Protein AF-A0A9W7YUJ5-F1 (afdb_monomer)

Nearest PDB structures (foldseek):
  7a0g-assembly1_JJJ  TM=5.276E-01  e=3.547E+00  Serratia marcescens
  6grj-assembly1_B  TM=4.582E-01  e=8.081E+00  Aeromonas hydrophila
  7nsu-assembly1_D  TM=2.546E-01  e=8.081E+00  Escherichia coli

pLDDT: mean 80.01, std 13.13, range [44.69, 97.12]

Radius of gyration: 30.43 Å; Cα contacts (8 Å, |Δi|>4): 537; chains: 1; bounding box: 81×50×98 Å

Structure (mmCIF, N/CA/C/O backbone):
data_AF-A0A9W7YUJ5-F1
#
_entry.id   AF-A0A9W7YUJ5-F1
#
loop_
_atom_site.group_PDB
_atom_site.id
_atom_site.type_symbol
_atom_site.label_atom_id
_atom_site.label_alt_id
_atom_site.label_comp_id
_atom_site.label_asym_id
_atom_site.label_entity_id
_atom_site.label_seq_id
_atom_site.pdbx_PDB_ins_code
_atom_site.Cartn_x
_atom_site.Cartn_y
_atom_site.Cartn_z
_atom_site.occupancy
_atom_site.B_iso_or_equiv
_atom_site.auth_seq_id
_atom_site.auth_comp_id
_atom_site.auth_asym_id
_atom_site.auth_atom_id
_atom_site.pdbx_PDB_model_num
ATOM 1 N N . MET A 1 1 ? 32.262 -16.724 -37.420 1.00 47.22 1 MET A N 1
ATOM 2 C CA . MET A 1 1 ? 31.331 -17.065 -36.327 1.00 47.22 1 MET A CA 1
ATOM 3 C C . MET A 1 1 ? 29.919 -16.956 -36.876 1.00 47.22 1 MET A C 1
ATOM 5 O O . MET A 1 1 ? 29.545 -15.889 -37.357 1.00 47.22 1 MET A O 1
ATOM 9 N N . ASP A 1 2 ? 29.212 -18.081 -36.944 1.00 73.25 2 ASP A N 1
ATOM 10 C CA . ASP A 1 2 ? 27.909 -18.189 -37.605 1.00 73.25 2 ASP A CA 1
ATOM 11 C C . ASP A 1 2 ? 26.833 -17.422 -36.811 1.00 73.25 2 ASP A C 1
ATOM 13 O O . ASP A 1 2 ? 26.777 -17.507 -35.581 1.00 73.25 2 ASP A O 1
ATOM 17 N N . ARG A 1 3 ? 25.979 -16.652 -37.500 1.00 49.62 3 ARG A N 1
ATOM 18 C CA . ARG A 1 3 ? 24.923 -15.826 -36.877 1.00 49.62 3 ARG A CA 1
ATOM 19 C C . ARG A 1 3 ? 23.962 -16.664 -36.031 1.00 49.62 3 ARG A C 1
ATOM 21 O O . ARG A 1 3 ? 23.379 -16.140 -35.083 1.00 49.62 3 ARG A O 1
ATOM 28 N N . ARG A 1 4 ? 23.828 -17.951 -36.360 1.00 62.72 4 ARG A N 1
ATOM 29 C CA . ARG A 1 4 ? 22.999 -18.925 -35.640 1.00 62.72 4 ARG A CA 1
ATOM 30 C C . ARG A 1 4 ? 23.565 -19.286 -34.264 1.00 62.72 4 ARG A C 1
ATOM 32 O O . ARG A 1 4 ? 22.806 -19.470 -33.324 1.00 62.72 4 ARG A O 1
ATOM 39 N N . VAL A 1 5 ? 24.890 -19.312 -34.117 1.00 61.81 5 VAL A N 1
ATOM 40 C CA . VAL A 1 5 ? 25.552 -19.695 -32.857 1.00 61.81 5 VAL A CA 1
ATOM 41 C C . VAL A 1 5 ? 25.428 -18.587 -31.809 1.00 61.81 5 VAL A C 1
ATOM 43 O O . VAL A 1 5 ? 25.160 -18.863 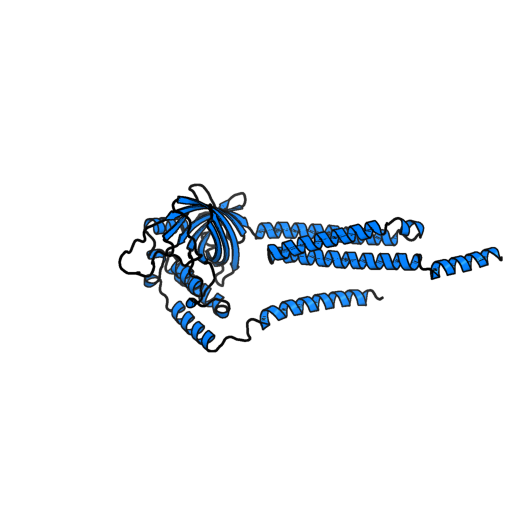-30.645 1.00 61.81 5 VAL A O 1
ATOM 46 N N . LEU A 1 6 ? 25.549 -17.320 -32.222 1.00 60.22 6 LEU A N 1
ATOM 47 C CA . LEU A 1 6 ? 25.422 -16.181 -31.305 1.00 60.22 6 LEU A CA 1
ATOM 48 C C . LEU A 1 6 ? 23.974 -15.988 -30.817 1.00 60.22 6 LEU A C 1
ATOM 50 O O . LEU A 1 6 ? 23.746 -15.716 -29.643 1.00 60.22 6 LEU A O 1
ATOM 54 N N . THR A 1 7 ? 22.993 -16.163 -31.709 1.00 65.25 7 THR A N 1
ATOM 55 C CA . THR A 1 7 ? 21.565 -16.051 -31.359 1.00 65.25 7 THR A CA 1
ATOM 56 C C . THR A 1 7 ? 21.116 -17.175 -30.429 1.00 65.25 7 THR A C 1
ATOM 58 O O . THR A 1 7 ? 20.422 -16.905 -29.451 1.00 65.25 7 THR A O 1
ATOM 61 N N . LEU A 1 8 ? 21.572 -18.407 -30.670 1.00 69.56 8 LEU A N 1
ATOM 62 C CA . LEU A 1 8 ? 21.294 -19.543 -29.791 1.00 69.56 8 LEU A CA 1
ATOM 63 C C . LEU A 1 8 ? 21.942 -19.369 -28.407 1.00 69.56 8 LEU A C 1
ATOM 65 O O . LEU A 1 8 ? 21.301 -19.634 -27.394 1.00 69.56 8 LEU A O 1
ATOM 69 N N . GLY A 1 9 ? 23.179 -18.862 -28.355 1.00 72.44 9 GLY A N 1
ATOM 70 C CA . GLY A 1 9 ? 23.885 -18.597 -27.098 1.00 72.44 9 GLY A CA 1
ATOM 71 C C . GLY A 1 9 ? 23.180 -17.561 -26.218 1.00 72.44 9 GLY A C 1
ATOM 72 O O . GLY A 1 9 ? 22.984 -17.798 -25.029 1.00 72.44 9 GLY A O 1
ATOM 73 N N . CYS A 1 10 ? 22.727 -16.443 -26.798 1.00 65.12 10 CYS A N 1
ATOM 74 C CA . CYS A 1 10 ? 21.969 -15.432 -26.052 1.00 65.12 10 CYS A CA 1
ATOM 75 C C . CYS A 1 10 ? 20.607 -15.954 -25.571 1.00 65.12 10 CYS A C 1
ATOM 77 O O . CYS A 1 10 ? 20.215 -15.663 -24.443 1.00 65.12 10 CYS A O 1
ATOM 79 N N . ALA A 1 11 ? 19.901 -16.744 -26.388 1.00 69.56 11 ALA A N 1
ATOM 80 C CA . ALA A 1 11 ? 18.617 -17.327 -25.998 1.00 69.56 11 ALA A CA 1
ATOM 81 C C . ALA A 1 11 ? 18.764 -18.325 -24.836 1.00 69.56 11 ALA A C 1
ATOM 83 O O . ALA A 1 11 ? 17.988 -18.275 -23.885 1.00 69.56 11 ALA A O 1
ATOM 84 N N . LEU A 1 12 ? 19.792 -19.181 -24.870 1.00 72.19 12 LEU A N 1
ATOM 85 C CA . LEU A 1 12 ? 20.071 -20.150 -23.805 1.00 72.19 12 LEU A CA 1
ATOM 86 C C . LEU A 1 12 ? 20.511 -19.478 -22.500 1.00 72.19 12 LEU A C 1
ATOM 88 O O . LEU A 1 12 ? 20.084 -19.904 -21.430 1.00 72.19 12 LEU A O 1
ATOM 92 N N . ALA A 1 13 ? 21.311 -18.411 -22.572 1.00 70.75 13 ALA A N 1
ATOM 93 C CA . ALA A 1 13 ? 21.721 -17.659 -21.387 1.00 70.75 13 ALA A CA 1
ATOM 94 C C . ALA A 1 13 ? 20.531 -16.956 -20.710 1.00 70.75 13 ALA A C 1
ATOM 96 O O . ALA A 1 13 ? 20.388 -17.023 -19.490 1.00 70.75 13 ALA A O 1
ATOM 97 N N . LEU A 1 14 ? 19.641 -16.334 -21.495 1.00 73.69 14 LEU A N 1
ATOM 98 C CA . LEU A 1 14 ? 18.421 -15.705 -20.975 1.00 73.69 14 LEU A CA 1
ATOM 99 C C . LEU A 1 14 ? 17.445 -16.738 -20.393 1.00 73.69 14 LEU A C 1
ATOM 101 O O . LEU A 1 14 ? 16.850 -16.492 -19.347 1.00 73.69 14 LEU A O 1
ATOM 105 N N . PHE A 1 15 ? 17.321 -17.906 -21.028 1.00 72.25 15 PHE A N 1
ATOM 106 C CA . PHE A 1 15 ? 16.498 -19.004 -20.524 1.00 72.25 15 PHE A CA 1
ATOM 107 C C . PHE A 1 15 ? 17.060 -19.611 -19.228 1.00 72.25 15 PHE A C 1
ATOM 109 O O . PHE A 1 15 ? 16.308 -19.848 -18.287 1.00 72.25 15 PHE A O 1
ATOM 116 N N . GLY A 1 16 ? 18.381 -19.800 -19.135 1.00 75.88 16 GLY A N 1
ATOM 117 C CA . GLY A 1 16 ? 19.042 -20.284 -17.919 1.00 75.88 16 GLY A CA 1
ATOM 118 C C . GLY A 1 16 ? 18.910 -19.315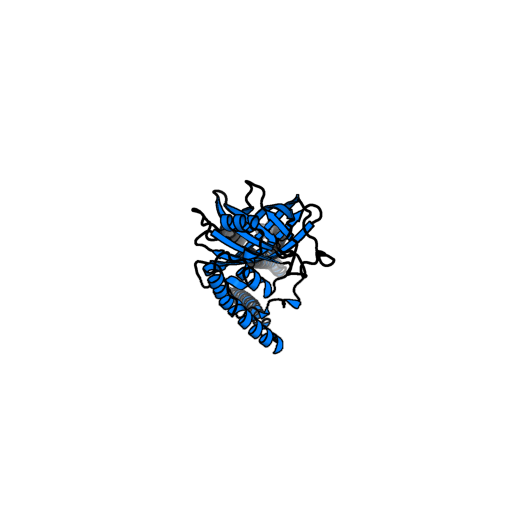 -16.741 1.00 75.88 16 GLY A C 1
ATOM 119 O O . GLY A 1 16 ? 18.632 -19.744 -15.624 1.00 75.88 16 GLY A O 1
ATOM 120 N N . LEU A 1 17 ? 19.028 -18.006 -16.992 1.00 66.19 17 LEU A N 1
ATOM 121 C CA . LEU A 1 17 ? 18.802 -16.980 -15.971 1.00 66.19 17 LEU A CA 1
ATOM 122 C C . LEU A 1 17 ? 17.338 -16.979 -15.495 1.00 66.19 17 LEU A C 1
ATOM 124 O O . LEU A 1 17 ? 17.081 -16.903 -14.298 1.00 66.19 17 LEU A O 1
ATOM 128 N N . TRP A 1 18 ? 16.383 -17.124 -16.419 1.00 76.38 18 TRP A N 1
ATOM 129 C CA . TRP A 1 18 ? 14.961 -17.234 -16.089 1.00 76.38 18 TRP A CA 1
ATOM 130 C C . TRP A 1 18 ? 14.646 -18.487 -15.256 1.00 76.38 18 TRP A C 1
ATOM 132 O O . TRP A 1 18 ? 13.898 -18.393 -14.284 1.00 76.38 18 TRP A O 1
ATOM 142 N N . LEU A 1 19 ? 15.252 -19.638 -15.575 1.00 67.38 19 LEU A N 1
ATOM 143 C CA . LEU A 1 19 ? 15.109 -20.874 -14.793 1.00 67.38 19 LEU A CA 1
ATOM 144 C C . LEU A 1 19 ? 15.696 -20.755 -13.380 1.00 67.38 19 LEU A C 1
ATOM 146 O O . LEU A 1 19 ? 15.090 -21.244 -12.435 1.00 67.38 19 LEU A O 1
ATOM 150 N N . LEU A 1 20 ? 16.843 -20.092 -13.213 1.00 66.00 20 LEU A N 1
ATOM 151 C CA . LEU A 1 20 ? 17.446 -19.893 -11.890 1.00 66.00 20 LEU A CA 1
ATOM 152 C C . LEU A 1 20 ? 16.607 -18.966 -11.004 1.00 66.00 20 LEU A C 1
ATOM 154 O O . LEU A 1 20 ? 16.432 -19.254 -9.823 1.00 66.00 20 LEU A O 1
ATOM 158 N N . VAL A 1 21 ? 16.050 -17.896 -11.578 1.00 64.88 21 VAL A N 1
ATOM 159 C CA . VAL A 1 21 ? 15.150 -16.984 -10.854 1.00 64.88 21 VAL A CA 1
ATOM 160 C C . VAL A 1 21 ? 13.847 -17.697 -10.480 1.00 64.88 21 VAL A C 1
ATOM 162 O O . VAL A 1 21 ? 13.431 -17.653 -9.331 1.00 64.88 21 VAL A O 1
ATOM 165 N N . SER A 1 22 ? 13.239 -18.432 -11.415 1.00 61.41 22 SER A N 1
ATOM 166 C CA . SER A 1 22 ? 11.971 -19.140 -11.169 1.00 61.41 22 SER A CA 1
ATOM 167 C C . SER A 1 22 ? 12.094 -20.366 -10.250 1.00 61.41 22 SER A C 1
ATOM 169 O O . SER A 1 22 ? 11.128 -20.724 -9.574 1.00 61.41 22 SER A O 1
ATOM 171 N N . ALA A 1 23 ? 13.261 -21.014 -10.194 1.00 60.06 23 ALA A N 1
ATOM 172 C CA . ALA A 1 23 ? 13.508 -22.146 -9.300 1.00 60.06 23 ALA A CA 1
ATOM 173 C C . ALA A 1 23 ? 13.875 -21.723 -7.865 1.00 60.06 23 ALA A C 1
ATOM 175 O O . ALA A 1 23 ? 13.587 -22.471 -6.929 1.00 60.06 23 ALA A O 1
ATOM 176 N N . GLY A 1 24 ? 14.485 -20.545 -7.682 1.00 50.81 24 GLY A N 1
ATOM 177 C CA . GLY A 1 24 ? 14.896 -20.037 -6.368 1.00 50.81 24 GLY A CA 1
ATOM 178 C C . GLY A 1 24 ? 13.721 -19.764 -5.425 1.00 50.81 24 GLY A C 1
ATOM 179 O O . GLY A 1 24 ? 13.771 -20.155 -4.259 1.00 50.81 24 GLY A O 1
ATOM 180 N N . ASP A 1 25 ? 12.635 -19.192 -5.949 1.00 50.97 25 ASP A N 1
ATOM 181 C CA . ASP A 1 25 ? 11.495 -18.749 -5.134 1.00 50.97 25 ASP A CA 1
ATOM 182 C C . ASP A 1 25 ? 10.695 -19.912 -4.517 1.00 50.97 25 ASP A C 1
ATOM 184 O O . ASP A 1 25 ? 10.116 -19.774 -3.445 1.00 50.97 25 ASP A O 1
ATOM 188 N N . ASN A 1 26 ? 10.703 -21.098 -5.137 1.00 50.03 26 ASN A N 1
ATOM 189 C CA . ASN A 1 26 ? 9.925 -22.251 -4.662 1.00 50.03 26 ASN A CA 1
ATOM 190 C C . ASN A 1 26 ? 10.688 -23.184 -3.703 1.00 50.03 26 ASN A C 1
ATOM 192 O O . ASN A 1 26 ? 10.066 -24.005 -3.023 1.00 50.03 26 ASN A O 1
ATOM 196 N N . TRP A 1 27 ? 12.024 -23.121 -3.667 1.00 50.00 27 TRP A N 1
ATOM 197 C CA . TRP A 1 27 ? 12.839 -24.076 -2.900 1.00 50.00 27 TRP A CA 1
ATOM 198 C C . TRP A 1 27 ? 13.059 -23.645 -1.443 1.00 50.00 27 TRP A C 1
ATOM 200 O O . TRP A 1 27 ? 13.162 -24.496 -0.558 1.00 50.00 27 TRP A O 1
ATOM 210 N N . LEU A 1 28 ? 13.073 -22.335 -1.177 1.00 51.84 28 LEU A N 1
ATOM 211 C CA . LEU A 1 28 ? 13.279 -21.789 0.169 1.00 51.84 28 LEU A CA 1
ATOM 212 C C . LEU A 1 28 ? 12.052 -21.945 1.082 1.00 51.84 28 LEU A C 1
ATOM 214 O O . LEU A 1 28 ? 12.220 -22.106 2.287 1.00 51.84 28 LEU A O 1
ATOM 218 N N . ASP A 1 29 ? 10.838 -21.980 0.528 1.00 52.28 29 ASP A N 1
ATOM 219 C CA . ASP A 1 29 ? 9.607 -21.935 1.335 1.00 52.28 29 ASP A CA 1
ATOM 220 C C . ASP A 1 29 ? 9.147 -23.319 1.849 1.00 52.28 29 ASP A C 1
ATOM 222 O O . ASP A 1 29 ? 8.406 -23.440 2.822 1.00 52.28 29 ASP A O 1
ATOM 226 N N . ARG A 1 30 ? 9.611 -24.418 1.232 1.00 52.25 30 ARG A N 1
ATOM 227 C CA . ARG A 1 30 ? 9.108 -25.776 1.540 1.00 52.25 30 ARG A CA 1
ATOM 228 C C . ARG A 1 30 ? 9.952 -26.601 2.507 1.00 52.25 30 ARG A C 1
ATOM 230 O O . ARG A 1 30 ? 9.469 -27.632 2.974 1.00 52.25 30 ARG A O 1
ATOM 237 N N . SER A 1 31 ? 11.195 -26.227 2.803 1.00 48.66 31 SER A N 1
ATOM 238 C CA . SER A 1 31 ? 12.137 -27.198 3.382 1.00 48.66 31 SER A CA 1
ATOM 239 C C . SER A 1 31 ? 12.080 -27.373 4.905 1.00 48.66 31 SER A C 1
ATOM 241 O O . SER A 1 31 ? 12.502 -28.430 5.366 1.00 48.66 31 SER A O 1
ATOM 243 N N . HIS A 1 32 ? 11.501 -26.464 5.707 1.00 52.34 32 HIS A N 1
ATOM 244 C CA . HIS A 1 32 ? 11.568 -26.597 7.178 1.00 52.34 32 HIS A CA 1
ATOM 245 C C . HIS A 1 32 ? 10.373 -26.037 7.977 1.00 52.34 32 HIS A C 1
ATOM 247 O O . HIS A 1 32 ? 10.555 -25.301 8.947 1.00 52.34 32 HIS A O 1
ATOM 253 N N . SER A 1 33 ? 9.129 -26.439 7.686 1.00 66.12 33 SER A N 1
ATOM 254 C CA . SER A 1 33 ? 8.077 -26.294 8.708 1.00 66.12 33 SER A CA 1
ATOM 255 C C . SER A 1 33 ? 8.254 -27.395 9.767 1.00 66.12 33 SER A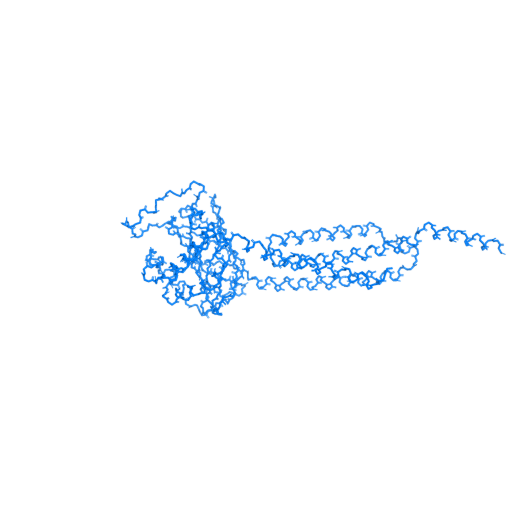 C 1
ATOM 257 O O . SER A 1 33 ? 7.894 -28.559 9.535 1.00 66.12 33 SER A O 1
ATOM 259 N N . SER A 1 34 ? 8.827 -27.055 10.926 1.00 82.19 34 SER A N 1
ATOM 260 C CA . SER A 1 34 ? 8.907 -27.983 12.061 1.00 82.19 34 SER A CA 1
ATOM 261 C C . SER A 1 34 ? 7.503 -28.518 12.417 1.00 82.19 34 SER A C 1
ATOM 263 O O . SER A 1 34 ? 6.501 -27.837 12.169 1.00 82.19 34 SER A O 1
ATOM 265 N N . PRO A 1 35 ? 7.374 -29.738 12.974 1.00 87.06 35 PRO A N 1
ATOM 266 C CA . PRO A 1 35 ? 6.082 -30.263 13.429 1.00 87.06 35 PRO A CA 1
ATOM 267 C C . PRO A 1 35 ? 5.336 -29.293 14.359 1.00 87.06 35 PRO A C 1
ATOM 269 O O . PRO A 1 35 ? 4.117 -29.165 14.271 1.00 87.06 35 PRO A O 1
ATOM 272 N N . GLU A 1 36 ? 6.074 -28.551 15.187 1.00 83.19 36 GLU A N 1
ATOM 273 C CA . GLU A 1 36 ? 5.534 -27.506 16.060 1.00 83.19 36 GLU A CA 1
ATOM 274 C C . GLU A 1 36 ? 4.874 -26.369 15.279 1.00 83.19 36 GLU A C 1
ATOM 276 O O . GLU A 1 36 ? 3.784 -25.930 15.647 1.00 83.19 36 GLU A O 1
ATOM 281 N N . ARG A 1 37 ? 5.487 -25.923 14.174 1.00 81.00 37 ARG A N 1
ATOM 282 C CA . ARG A 1 37 ? 4.949 -24.838 13.345 1.00 81.00 37 ARG A CA 1
ATOM 283 C C . ARG A 1 37 ? 3.641 -25.243 12.667 1.00 81.00 37 ARG A C 1
ATOM 285 O O . ARG A 1 37 ? 2.686 -24.476 12.691 1.00 81.00 37 ARG A O 1
ATOM 292 N N . ARG A 1 38 ? 3.556 -26.484 12.172 1.00 85.12 38 ARG A N 1
ATOM 293 C CA . ARG A 1 38 ? 2.312 -27.056 11.620 1.00 85.12 38 ARG A CA 1
ATOM 294 C C . ARG A 1 38 ? 1.220 -27.210 12.680 1.00 85.12 38 ARG A C 1
ATOM 296 O O . ARG A 1 38 ? 0.053 -26.932 12.418 1.00 85.12 38 ARG A O 1
ATOM 303 N N . ALA A 1 39 ? 1.586 -27.632 13.893 1.00 88.25 39 ALA A N 1
ATOM 304 C CA . ALA A 1 39 ? 0.638 -27.738 15.000 1.00 88.25 39 ALA A CA 1
ATOM 305 C C . ALA A 1 39 ? 0.103 -26.362 15.429 1.00 88.25 39 ALA A C 1
ATOM 307 O O . ALA A 1 39 ? -1.092 -26.226 15.692 1.00 88.25 39 ALA A O 1
ATOM 308 N N . PHE A 1 40 ? 0.971 -25.346 15.482 1.00 86.75 40 PHE A N 1
ATOM 309 C CA . PHE A 1 40 ? 0.572 -23.959 15.712 1.00 86.75 40 PHE A CA 1
ATOM 310 C C . PHE A 1 40 ? -0.399 -23.478 14.632 1.00 86.75 40 PHE A C 1
ATOM 312 O O . PHE A 1 40 ? -1.494 -23.041 14.972 1.00 86.75 40 PHE A O 1
ATOM 319 N N . GLU A 1 41 ? -0.042 -23.632 13.357 1.00 86.00 41 GLU A N 1
ATOM 320 C CA . GLU A 1 41 ? -0.865 -23.220 12.217 1.00 86.00 41 GLU A CA 1
ATOM 321 C C . GLU A 1 41 ? -2.260 -23.855 12.266 1.00 86.00 41 GLU A C 1
ATOM 323 O O . GLU A 1 41 ? -3.269 -23.157 12.195 1.00 86.00 41 GLU A O 1
ATOM 328 N N . HIS A 1 42 ? -2.344 -25.165 12.508 1.00 89.38 42 HIS A N 1
ATOM 329 C CA . HIS A 1 42 ? -3.626 -25.853 12.641 1.00 89.38 42 HIS A CA 1
ATOM 330 C C . HIS A 1 42 ? -4.459 -25.334 13.827 1.00 89.38 42 HIS A C 1
ATOM 332 O O . HIS A 1 42 ? -5.671 -25.139 13.705 1.00 89.38 42 HIS A O 1
ATOM 338 N N . ARG A 1 43 ? -3.843 -25.099 14.996 1.00 90.44 43 ARG A N 1
ATOM 339 C CA . ARG A 1 43 ? -4.551 -24.521 16.156 1.00 90.44 43 ARG A CA 1
ATOM 340 C C . ARG A 1 43 ? -5.050 -23.112 15.857 1.00 90.44 43 ARG A C 1
ATOM 342 O O . ARG A 1 43 ? -6.188 -22.793 16.199 1.00 90.44 43 ARG A O 1
ATOM 349 N N . TRP A 1 44 ? -4.211 -22.303 15.221 1.00 89.94 44 TRP A N 1
ATOM 350 C CA . TRP A 1 44 ? -4.511 -20.925 14.874 1.00 89.94 44 TRP A CA 1
ATOM 351 C C . TRP A 1 44 ? -5.672 -20.849 13.878 1.00 89.94 44 TRP A C 1
ATOM 353 O O . TRP A 1 44 ? -6.672 -20.197 14.172 1.00 89.94 44 TRP A O 1
ATOM 363 N N . TRP A 1 45 ? -5.628 -21.617 12.784 1.00 89.94 45 TRP A N 1
ATOM 364 C CA . TRP A 1 45 ? -6.715 -21.670 11.799 1.00 89.94 45 TRP A CA 1
ATOM 365 C C . TRP A 1 45 ? -8.039 -22.123 12.405 1.00 89.94 45 TRP A C 1
ATOM 367 O O . TRP A 1 45 ? -9.085 -21.529 12.150 1.00 89.94 45 TRP A O 1
ATOM 377 N N . ASN A 1 46 ? -8.008 -23.130 13.278 1.00 91.94 46 ASN A N 1
ATOM 378 C CA . ASN A 1 46 ? -9.212 -23.568 13.979 1.00 91.94 46 ASN A CA 1
ATOM 379 C C . ASN A 1 46 ? -9.762 -22.506 14.938 1.00 91.94 46 ASN A C 1
ATOM 381 O O . ASN A 1 46 ? -10.971 -22.451 15.162 1.00 91.94 46 ASN A O 1
ATOM 385 N N . ALA A 1 47 ? -8.912 -21.680 15.550 1.00 90.81 47 ALA A N 1
ATOM 386 C CA . ALA A 1 47 ? -9.365 -20.550 16.357 1.00 90.81 47 ALA A CA 1
ATOM 387 C C . ALA A 1 47 ? -9.971 -19.449 15.472 1.00 90.81 47 ALA A C 1
ATOM 389 O O . ALA A 1 47 ? -11.089 -19.011 15.736 1.00 90.81 47 ALA A O 1
ATOM 390 N N . PHE A 1 48 ? -9.288 -19.081 14.385 1.00 91.44 48 PHE A N 1
ATOM 391 C CA . PHE A 1 48 ? -9.733 -18.079 13.417 1.00 91.44 48 PHE A CA 1
ATOM 392 C C . PHE A 1 48 ? -11.096 -18.430 12.799 1.00 91.44 48 PHE A C 1
ATOM 394 O O . PHE A 1 48 ? -12.036 -17.635 12.848 1.00 91.44 48 PHE A O 1
ATOM 401 N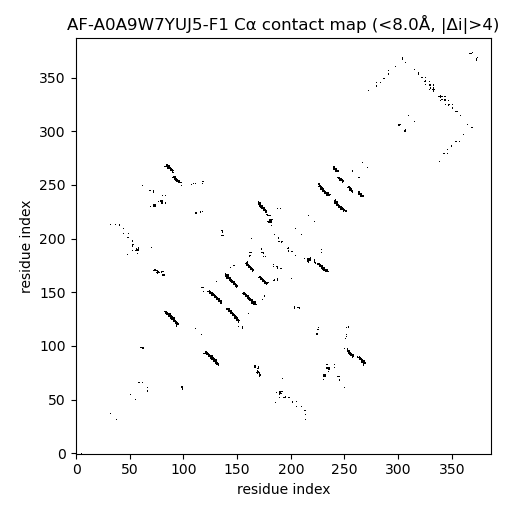 N . ARG A 1 49 ? -11.266 -19.670 12.324 1.00 92.56 49 ARG A N 1
ATOM 402 C CA . ARG A 1 49 ? -12.534 -20.164 11.754 1.00 92.56 49 ARG A CA 1
ATOM 403 C C . ARG A 1 49 ? -13.689 -20.184 12.755 1.00 92.56 49 ARG A C 1
ATOM 405 O O . ARG A 1 49 ? -14.841 -20.090 12.349 1.00 92.56 49 ARG A O 1
ATOM 412 N N . ARG A 1 50 ? -13.411 -20.274 14.059 1.00 93.56 50 ARG A N 1
ATOM 413 C CA . ARG A 1 50 ? -14.437 -20.254 15.119 1.00 93.56 50 ARG A CA 1
ATOM 414 C C . ARG A 1 50 ? -14.818 -18.849 15.583 1.00 93.56 50 ARG A C 1
ATOM 416 O O . ARG A 1 50 ? -15.710 -18.718 16.419 1.00 93.56 50 ARG A O 1
ATOM 423 N N . MET A 1 51 ? -14.169 -17.803 15.075 1.00 91.75 51 MET A N 1
ATOM 424 C CA . MET A 1 51 ? -14.521 -16.435 15.440 1.00 91.75 51 MET A CA 1
ATOM 425 C C . MET A 1 51 ? -15.942 -16.078 14.988 1.00 91.75 51 MET A C 1
ATOM 427 O O . MET A 1 51 ? -16.383 -16.491 13.917 1.00 91.75 51 MET A O 1
ATOM 431 N N . SER A 1 52 ? -16.639 -15.275 15.798 1.00 91.19 52 SER A N 1
ATOM 432 C CA . SER A 1 52 ? -17.962 -14.730 15.479 1.00 91.19 52 SER A CA 1
ATOM 433 C C . SER A 1 52 ? -17.982 -13.218 15.686 1.00 91.19 52 SER A C 1
ATOM 435 O O . SER A 1 52 ? -17.289 -12.700 16.563 1.00 91.19 52 SER A O 1
ATOM 437 N N . TYR A 1 53 ? -18.786 -12.518 14.888 1.00 87.75 53 TYR A N 1
ATOM 438 C CA . TYR A 1 53 ? -18.835 -11.057 14.871 1.00 87.75 53 TYR A CA 1
ATOM 439 C C . TYR A 1 53 ? -19.154 -10.435 16.244 1.00 87.75 53 TYR A C 1
ATOM 441 O O . TYR A 1 53 ? -18.425 -9.567 16.715 1.00 87.75 53 TYR A O 1
ATOM 449 N N . ALA A 1 54 ? -20.203 -10.917 16.921 1.00 78.06 54 ALA A N 1
ATOM 450 C CA . ALA A 1 54 ? -20.741 -10.281 18.129 1.00 78.06 54 ALA A CA 1
ATOM 451 C C . ALA A 1 54 ? -19.776 -10.263 19.328 1.00 78.06 54 ALA A C 1
ATOM 453 O O . ALA A 1 54 ? -19.830 -9.345 20.136 1.00 78.06 54 ALA A O 1
ATOM 454 N N . HIS A 1 55 ? -18.912 -11.271 19.456 1.00 70.38 55 HIS A N 1
ATOM 455 C CA . HIS A 1 55 ? -18.016 -11.406 20.611 1.00 70.38 55 HIS A CA 1
ATOM 456 C C . HIS A 1 55 ? -16.613 -10.858 20.343 1.00 70.38 55 HIS A C 1
ATOM 458 O O . HIS A 1 55 ? -15.859 -10.623 21.282 1.00 70.38 55 HIS A O 1
ATOM 464 N N . ASN A 1 56 ? -16.251 -10.684 19.069 1.00 74.88 56 ASN A N 1
ATOM 465 C CA . ASN A 1 56 ? -14.861 -10.477 18.677 1.00 74.88 56 ASN A CA 1
ATOM 466 C C . ASN A 1 56 ? -14.628 -9.170 17.917 1.00 74.88 56 ASN A C 1
ATOM 468 O O . ASN A 1 56 ? -13.492 -8.918 17.532 1.00 74.88 56 ASN A O 1
ATOM 472 N N . SER A 1 57 ? -15.658 -8.365 17.661 1.00 77.44 57 SER A N 1
ATOM 473 C CA . SER A 1 57 ? -15.487 -7.101 16.948 1.00 77.44 57 SER A CA 1
ATOM 474 C C . SER A 1 57 ? -14.683 -6.104 17.790 1.00 77.44 57 SER A C 1
ATOM 476 O O . SER A 1 57 ? -15.061 -5.771 18.911 1.00 77.44 57 SER A O 1
ATOM 478 N N . THR A 1 58 ? -13.563 -5.612 17.256 1.00 77.50 58 THR A N 1
ATOM 479 C CA . THR A 1 58 ? -12.834 -4.481 17.855 1.00 77.50 58 THR A CA 1
ATOM 480 C C . THR A 1 58 ? -13.513 -3.162 17.520 1.00 77.50 58 THR A C 1
ATOM 482 O O . THR A 1 58 ? -13.379 -2.201 18.274 1.00 77.50 58 THR A O 1
ATOM 485 N N . PHE A 1 59 ? -14.308 -3.125 16.445 1.00 78.19 59 PHE A N 1
ATOM 486 C CA . PHE A 1 59 ? -15.092 -1.955 16.064 1.00 78.19 59 PHE A CA 1
ATOM 487 C C . PHE A 1 59 ? -16.023 -1.507 17.199 1.00 78.19 59 PHE A C 1
ATOM 489 O O . PHE A 1 59 ? -16.103 -0.318 17.493 1.00 78.19 59 PHE A O 1
ATOM 496 N N . THR A 1 60 ? -16.657 -2.454 17.897 1.00 74.19 60 THR A N 1
ATOM 497 C CA . THR A 1 60 ? -17.567 -2.166 19.020 1.00 74.19 60 THR A CA 1
ATOM 498 C C . THR A 1 60 ? -16.860 -1.676 20.284 1.00 74.19 60 THR A C 1
ATOM 500 O O . THR A 1 60 ? -17.524 -1.190 21.193 1.00 74.19 60 THR A O 1
ATOM 503 N N . LEU A 1 61 ? -15.531 -1.809 20.364 1.00 77.50 61 LEU A N 1
ATOM 504 C CA . LEU A 1 61 ? -14.726 -1.341 21.499 1.00 77.50 61 LEU A CA 1
ATOM 505 C C . LEU A 1 61 ? -14.232 0.102 21.320 1.00 77.50 61 LEU A C 1
ATOM 507 O O . LEU A 1 61 ? -13.675 0.684 22.252 1.00 77.50 61 LEU A O 1
ATOM 511 N N . LEU A 1 62 ? -14.400 0.682 20.128 1.00 80.69 62 LEU A N 1
ATOM 512 C CA . LEU A 1 62 ? -14.001 2.061 19.861 1.00 80.69 62 LEU A CA 1
ATOM 513 C C . LEU A 1 62 ? -14.939 3.049 20.575 1.00 80.69 62 LEU A C 1
ATOM 515 O O . LEU A 1 62 ? -16.108 2.734 20.779 1.00 80.69 62 LEU A O 1
ATOM 519 N N . PRO A 1 63 ? -14.482 4.267 20.914 1.00 85.00 63 PRO A N 1
ATOM 520 C CA . PRO A 1 63 ? -15.377 5.317 21.397 1.00 85.00 63 PRO A CA 1
ATOM 521 C C . PRO A 1 63 ? -16.519 5.606 20.406 1.00 85.00 63 PRO A C 1
ATOM 523 O O . PRO A 1 63 ? -16.291 5.610 19.194 1.00 85.00 63 PRO A O 1
ATOM 526 N N . ASP A 1 64 ? -17.728 5.897 20.896 1.00 87.38 64 ASP A N 1
ATOM 527 C CA . ASP A 1 64 ? -18.932 6.072 20.060 1.00 87.38 64 ASP A CA 1
ATOM 528 C C . ASP A 1 64 ? -18.752 7.104 18.938 1.00 87.38 64 ASP A C 1
ATOM 530 O O . ASP A 1 64 ? -19.183 6.896 17.804 1.00 87.38 64 ASP A O 1
ATOM 534 N N . ASN A 1 65 ? -18.066 8.213 19.217 1.00 86.44 65 ASN A N 1
ATOM 535 C CA . ASN A 1 65 ? -17.764 9.245 18.224 1.00 86.44 65 ASN A CA 1
ATOM 536 C C . ASN A 1 65 ? -16.825 8.735 17.115 1.00 86.44 65 ASN A C 1
ATOM 538 O O . ASN A 1 65 ? -16.973 9.111 15.949 1.00 86.44 65 ASN A O 1
ATOM 542 N N . VAL A 1 66 ? -15.878 7.859 17.461 1.00 87.50 66 VAL A N 1
ATOM 543 C CA . VAL A 1 66 ? -14.972 7.216 16.503 1.00 87.50 66 VAL A CA 1
ATOM 544 C C . VAL A 1 66 ? -15.736 6.177 15.687 1.00 87.50 66 VAL A C 1
ATOM 546 O O . VAL A 1 66 ? -15.602 6.167 14.466 1.00 87.50 66 VAL A O 1
ATOM 549 N N . GLN A 1 67 ? -16.600 5.375 16.320 1.00 89.19 67 GLN A N 1
ATOM 550 C CA . GLN A 1 67 ? -17.471 4.425 15.620 1.00 89.19 67 GLN A CA 1
ATOM 551 C C . GLN A 1 67 ? -18.381 5.129 14.612 1.00 89.19 67 GLN A C 1
ATOM 553 O O . GLN A 1 67 ? -18.476 4.698 13.468 1.00 89.19 67 GLN A O 1
ATOM 558 N N . GLN A 1 68 ? -19.019 6.235 15.003 1.00 90.81 68 GLN A N 1
ATOM 559 C CA . GLN A 1 68 ? -19.875 7.018 14.111 1.00 90.81 68 GLN A CA 1
ATOM 560 C C . GLN A 1 68 ? -19.091 7.601 12.933 1.00 90.81 68 GLN A C 1
ATOM 562 O O . GLN A 1 68 ? -19.566 7.547 11.800 1.00 90.81 68 GLN A O 1
ATOM 567 N N . SER A 1 69 ? -17.882 8.112 13.183 1.00 90.31 69 SER A N 1
ATOM 568 C CA . SER A 1 69 ? -17.008 8.651 12.134 1.00 90.31 69 SER A CA 1
ATOM 569 C C . SER A 1 69 ? -16.557 7.557 11.163 1.00 90.31 69 SER A C 1
ATOM 571 O O . SER A 1 69 ? -16.648 7.733 9.949 1.00 90.31 69 SER A O 1
ATOM 573 N N . ALA A 1 70 ? -16.148 6.397 11.683 1.00 89.25 70 ALA A N 1
ATOM 574 C CA . ALA A 1 70 ? -15.775 5.238 10.880 1.00 89.25 70 ALA A CA 1
ATOM 575 C C . ALA A 1 70 ? -16.972 4.710 10.074 1.00 89.25 70 ALA A C 1
ATOM 577 O O . ALA A 1 70 ? -16.869 4.495 8.872 1.00 89.25 70 ALA A O 1
ATOM 578 N N . ALA A 1 71 ? -18.140 4.566 10.703 1.00 89.38 71 ALA A N 1
ATOM 579 C CA . ALA A 1 71 ? -19.361 4.124 10.039 1.00 89.38 71 ALA A CA 1
ATOM 580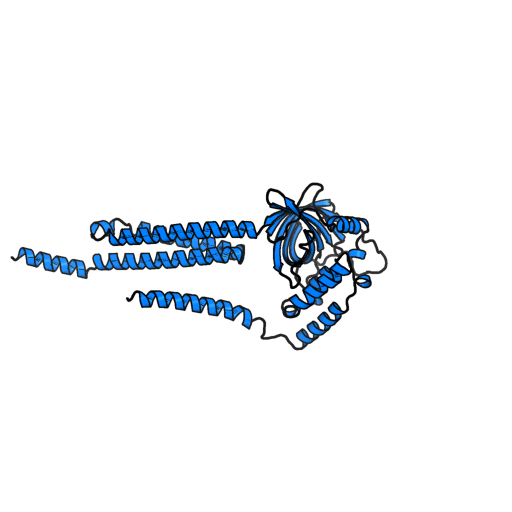 C C . ALA A 1 71 ? -19.814 5.105 8.951 1.00 89.38 71 ALA A C 1
ATOM 582 O O . ALA A 1 71 ? -20.295 4.667 7.912 1.00 89.38 71 ALA A O 1
ATOM 583 N N . ALA A 1 72 ? -19.664 6.416 9.168 1.00 90.12 72 ALA A N 1
ATOM 584 C CA . ALA A 1 72 ? -19.956 7.433 8.163 1.00 90.12 72 ALA A CA 1
ATOM 585 C C . ALA A 1 72 ? -19.004 7.339 6.966 1.00 90.12 72 ALA A C 1
ATOM 587 O O . ALA A 1 72 ? -19.463 7.427 5.830 1.00 90.12 72 ALA A O 1
ATOM 588 N N . LEU A 1 73 ? -17.715 7.104 7.224 1.00 88.44 73 LEU A N 1
ATOM 589 C CA . LEU A 1 73 ? -16.698 6.924 6.192 1.00 88.44 73 LEU A CA 1
ATOM 590 C C . LEU A 1 73 ? -16.926 5.650 5.365 1.00 88.44 73 LEU A C 1
ATOM 592 O O . LEU A 1 73 ? -16.715 5.649 4.160 1.00 88.44 73 LEU A O 1
ATOM 596 N N . LEU A 1 74 ? -17.409 4.577 5.994 1.00 88.19 74 LEU A N 1
ATOM 597 C CA . LEU A 1 74 ? -17.695 3.300 5.333 1.00 88.19 74 LEU A CA 1
ATOM 598 C C . LEU A 1 74 ? -19.049 3.266 4.598 1.00 88.19 74 LEU A C 1
ATOM 600 O O . LEU A 1 74 ? -19.459 2.210 4.102 1.00 88.19 74 LEU A O 1
ATOM 604 N N . LYS A 1 75 ? -19.779 4.386 4.523 1.00 86.38 75 LYS A N 1
ATOM 605 C CA . LYS A 1 75 ? -21.005 4.446 3.720 1.00 86.38 75 LYS A CA 1
ATOM 606 C C . LYS A 1 75 ? -20.659 4.405 2.228 1.00 86.38 75 LYS A C 1
ATOM 608 O O . LYS A 1 75 ? -19.674 5.015 1.821 1.00 86.38 75 LYS A O 1
ATOM 613 N N . PRO A 1 76 ? -21.471 3.734 1.394 1.00 80.38 76 PRO A N 1
ATOM 614 C CA . PRO A 1 76 ? -21.238 3.713 -0.041 1.00 80.38 76 PRO A CA 1
ATOM 615 C C . PRO A 1 76 ? -21.274 5.119 -0.639 1.00 80.38 76 PRO A C 1
ATOM 617 O O . PRO A 1 76 ? -22.271 5.829 -0.503 1.00 80.38 76 PRO A O 1
ATOM 620 N N . GLY A 1 77 ? -20.187 5.497 -1.309 1.00 77.19 77 GLY A N 1
ATOM 621 C CA . GLY A 1 77 ? -20.142 6.677 -2.166 1.00 77.19 77 GLY A CA 1
ATOM 622 C C . GLY A 1 77 ? -20.807 6.396 -3.515 1.00 77.19 77 GLY A C 1
ATOM 623 O O . GLY A 1 77 ? -20.859 5.251 -3.962 1.00 77.19 77 GLY A O 1
ATOM 624 N N . SER A 1 78 ? -21.316 7.438 -4.175 1.00 74.56 78 SER A N 1
ATOM 625 C CA . SER A 1 78 ? -21.846 7.334 -5.543 1.00 74.56 78 SER A CA 1
ATOM 626 C C . SER A 1 78 ? -20.749 7.250 -6.604 1.00 74.56 78 SER A C 1
ATOM 628 O O . SER A 1 78 ? -21.015 6.798 -7.714 1.00 74.56 78 SER A O 1
ATOM 630 N N . GLU A 1 79 ? -19.532 7.686 -6.275 1.00 85.31 79 GLU A N 1
ATOM 631 C CA . GLU A 1 79 ? -18.370 7.599 -7.150 1.00 85.31 79 GLU A CA 1
ATOM 632 C C . GLU A 1 79 ? -17.154 7.107 -6.358 1.00 85.31 79 GLU A C 1
ATOM 634 O O . GLU A 1 79 ? -16.812 7.668 -5.315 1.00 85.31 79 GLU A O 1
ATOM 639 N N . PHE A 1 80 ? -16.501 6.058 -6.850 1.00 86.50 80 PHE A N 1
ATOM 640 C CA . PHE A 1 80 ? -15.325 5.465 -6.222 1.00 86.50 80 PHE A CA 1
ATOM 641 C C . PHE A 1 80 ? -14.385 4.863 -7.271 1.00 86.50 80 PHE A C 1
ATOM 643 O O . PHE A 1 80 ? -14.754 4.688 -8.433 1.00 86.50 80 PHE A O 1
ATOM 650 N N . HIS A 1 81 ? -13.148 4.570 -6.863 1.00 84.38 81 HIS A N 1
ATOM 651 C CA . HIS A 1 81 ? -12.155 3.909 -7.715 1.00 84.38 81 HIS A CA 1
ATOM 652 C C . HIS A 1 81 ? -12.100 2.407 -7.448 1.00 84.38 81 HIS A C 1
ATOM 654 O O . HIS A 1 81 ? -11.893 1.987 -6.314 1.00 84.38 81 HIS A O 1
ATOM 660 N N . ASP A 1 82 ? -12.163 1.603 -8.509 1.00 84.50 82 ASP A N 1
ATOM 661 C CA . ASP A 1 82 ? -12.043 0.145 -8.390 1.00 84.50 82 ASP A CA 1
ATOM 662 C C . ASP A 1 82 ? -10.632 -0.284 -7.961 1.00 84.50 82 ASP A C 1
ATOM 664 O O . ASP A 1 82 ? -10.468 -1.201 -7.163 1.00 84.50 82 ASP A O 1
ATOM 668 N N . SER A 1 83 ? -9.593 0.387 -8.464 1.00 88.25 83 SER A N 1
ATOM 669 C CA . SER A 1 83 ? -8.197 0.035 -8.189 1.00 88.25 83 SER A CA 1
ATOM 670 C C . SER A 1 83 ? -7.520 1.089 -7.323 1.00 88.25 83 SER A C 1
ATOM 672 O O . SER A 1 83 ? -7.138 2.153 -7.817 1.00 88.25 83 SER A O 1
ATOM 674 N N . ILE A 1 84 ? -7.247 0.729 -6.071 1.00 92.12 84 ILE A N 1
ATOM 675 C CA . ILE A 1 84 ? -6.584 1.603 -5.095 1.00 92.12 84 ILE A CA 1
ATOM 676 C C . ILE A 1 84 ? -5.070 1.376 -4.985 1.00 92.12 84 ILE A C 1
ATOM 678 O O . ILE A 1 84 ? -4.418 2.018 -4.168 1.00 92.12 84 ILE A O 1
ATOM 682 N N . ALA A 1 85 ? -4.477 0.505 -5.805 1.00 92.94 85 ALA A N 1
ATOM 683 C CA . ALA A 1 85 ? -3.024 0.350 -5.833 1.00 92.94 85 ALA A CA 1
ATOM 684 C C . ALA A 1 85 ? -2.353 1.656 -6.296 1.00 92.94 85 ALA A C 1
ATOM 686 O O . ALA A 1 85 ? -2.691 2.193 -7.362 1.00 92.94 85 ALA A O 1
ATOM 687 N N . GLY A 1 86 ? -1.411 2.179 -5.516 1.00 91.88 86 GLY A N 1
ATOM 688 C CA . GLY A 1 86 ? -0.850 3.505 -5.731 1.00 91.88 86 GLY A CA 1
ATOM 689 C C . GLY A 1 86 ? 0.047 4.011 -4.609 1.00 91.88 86 GLY A C 1
ATOM 690 O O . GLY A 1 86 ? 0.129 3.425 -3.533 1.00 91.88 86 GLY A O 1
ATOM 691 N N . LEU A 1 87 ? 0.663 5.161 -4.876 1.00 91.38 87 LEU A N 1
ATOM 692 C CA . LEU A 1 87 ? 1.369 5.968 -3.885 1.00 91.38 87 LEU A CA 1
ATOM 693 C C . LEU A 1 87 ? 0.461 7.110 -3.433 1.00 91.38 87 LEU A C 1
ATOM 695 O O . LEU A 1 87 ? -0.139 7.787 -4.271 1.00 91.38 87 LEU A O 1
ATOM 699 N N . TYR A 1 88 ? 0.392 7.333 -2.129 1.00 93.75 88 TYR A N 1
ATOM 700 C CA . TYR A 1 88 ? -0.518 8.247 -1.461 1.00 93.75 88 TYR A CA 1
ATOM 701 C C . TYR A 1 88 ? 0.247 9.179 -0.528 1.00 93.75 88 TYR A C 1
ATOM 703 O O . TYR A 1 88 ? 1.095 8.737 0.242 1.00 93.75 88 TYR A O 1
ATOM 711 N N . HIS A 1 89 ? -0.090 10.465 -0.562 1.00 94.94 89 HIS A N 1
ATOM 712 C CA . HIS A 1 89 ? 0.465 11.475 0.330 1.00 94.94 89 HIS A CA 1
ATOM 713 C C . HIS A 1 89 ? -0.649 12.322 0.936 1.00 94.94 89 HIS A C 1
ATOM 715 O O . HIS A 1 89 ? -1.601 12.714 0.249 1.00 94.94 89 HIS A O 1
ATOM 721 N N . GLY A 1 90 ? -0.517 12.633 2.219 1.00 95.00 90 GLY A N 1
ATOM 722 C CA . GLY A 1 90 ? -1.458 13.482 2.936 1.00 95.00 90 GLY A CA 1
ATOM 723 C C . GLY A 1 90 ? -0.883 14.001 4.243 1.00 95.00 90 GLY A C 1
ATOM 724 O O . GLY A 1 90 ? 0.269 13.738 4.578 1.00 95.00 90 GLY A O 1
ATOM 725 N N . GLN A 1 91 ? -1.713 14.729 4.982 1.00 96.25 91 GLN A N 1
ATOM 726 C CA . GLN A 1 91 ? -1.406 15.174 6.337 1.00 96.25 91 GLN A CA 1
ATOM 727 C C . GLN A 1 91 ? -2.331 14.482 7.332 1.00 96.25 91 GLN A C 1
ATOM 729 O O . GLN A 1 91 ? -3.443 14.071 6.989 1.00 96.25 91 GLN A O 1
ATOM 734 N N . TRP A 1 92 ? -1.878 14.369 8.572 1.00 96.25 92 TRP A N 1
ATOM 735 C CA . TRP A 1 92 ? -2.652 13.817 9.674 1.00 96.25 92 TRP A CA 1
ATOM 736 C C . TRP A 1 92 ? -2.526 14.693 10.915 1.00 96.25 92 TRP A C 1
ATOM 738 O O . TRP A 1 92 ? -1.501 15.334 11.136 1.00 96.25 92 TRP A O 1
ATOM 748 N N . ASN A 1 93 ? -3.567 14.663 11.745 1.00 96.56 93 ASN A N 1
ATOM 749 C CA . ASN A 1 93 ? -3.604 15.278 13.065 1.00 96.56 93 ASN A CA 1
ATOM 750 C C . ASN A 1 93 ? -3.829 14.191 14.117 1.00 96.56 93 ASN A C 1
ATOM 752 O O . ASN A 1 93 ? -4.779 13.412 13.998 1.00 96.56 93 ASN A O 1
ATOM 756 N N . ALA A 1 94 ? -2.972 14.145 15.138 1.00 95.81 94 ALA A N 1
ATOM 757 C CA . ALA A 1 94 ? -3.113 13.220 16.253 1.00 95.81 94 ALA A CA 1
ATOM 758 C C . ALA A 1 94 ? -4.009 13.795 17.349 1.00 95.81 94 ALA A C 1
ATOM 760 O O . ALA A 1 94 ? -3.817 14.918 17.812 1.00 95.81 94 ALA A O 1
ATOM 761 N N . VAL A 1 95 ? -4.945 12.979 17.819 1.00 93.75 95 VAL A N 1
ATOM 762 C CA . VAL A 1 95 ? -5.779 13.255 18.988 1.00 93.75 95 VAL A CA 1
ATOM 763 C C . VAL A 1 95 ? -5.700 12.052 19.912 1.00 93.75 95 VAL A C 1
ATOM 765 O O . VAL A 1 95 ? -6.016 10.931 19.518 1.00 93.75 95 VAL A O 1
ATOM 768 N N . HIS A 1 96 ? -5.256 12.267 21.145 1.00 91.56 96 HIS A N 1
ATOM 769 C CA . HIS A 1 96 ? -5.290 11.220 22.163 1.00 91.56 96 HIS A CA 1
ATOM 770 C C . HIS A 1 96 ? -6.712 11.092 22.700 1.00 91.56 96 HIS A C 1
ATOM 772 O O . HIS A 1 96 ? -7.378 12.100 22.939 1.00 91.56 96 HIS A O 1
ATOM 778 N N . PHE A 1 97 ? -7.179 9.864 22.894 1.00 85.00 97 PHE A N 1
ATOM 779 C CA . PHE A 1 97 ? -8.499 9.602 23.463 1.00 85.00 97 PHE A CA 1
ATOM 780 C C . PHE A 1 97 ? -8.388 8.752 24.724 1.00 85.00 97 PHE A C 1
ATOM 782 O O . PHE A 1 97 ? -7.465 7.961 24.877 1.00 85.00 97 PHE A O 1
ATOM 789 N N . THR A 1 98 ? -9.342 8.903 25.638 1.00 78.94 98 THR A N 1
ATOM 790 C CA . THR A 1 98 ? -9.446 8.015 26.798 1.00 78.94 98 THR A CA 1
ATOM 791 C C . THR A 1 98 ? -10.343 6.838 26.415 1.00 78.94 98 THR A C 1
ATOM 793 O O . THR A 1 98 ? -11.474 7.077 25.979 1.00 78.94 98 THR A O 1
ATOM 796 N N . PRO A 1 99 ? -9.879 5.582 26.521 1.00 69.06 99 PRO A N 1
ATOM 797 C CA . PRO A 1 99 ? -10.699 4.426 26.183 1.00 69.06 99 PRO A CA 1
ATOM 798 C C . PRO A 1 99 ? -11.934 4.345 27.091 1.00 69.06 99 PRO A C 1
ATOM 800 O O . PRO A 1 99 ? -11.893 4.698 28.268 1.00 69.06 99 PRO A O 1
ATOM 803 N N . HIS A 1 100 ? -13.059 3.895 26.528 1.00 60.78 100 HIS A N 1
ATOM 804 C CA . HIS A 1 100 ? -14.373 4.020 27.166 1.00 60.78 100 HIS A CA 1
ATOM 805 C C . HIS A 1 100 ? -14.640 2.975 28.269 1.00 60.78 100 HIS A C 1
ATOM 807 O O . HIS A 1 100 ? -15.685 3.025 28.915 1.00 60.78 100 HIS A O 1
ATOM 813 N N . HIS A 1 101 ? -13.736 2.016 28.497 1.00 58.62 101 HIS A N 1
ATOM 814 C CA . HIS A 1 101 ? -13.911 0.941 29.480 1.00 58.62 101 HIS A CA 1
ATOM 815 C C . HIS A 1 101 ? -12.770 0.928 30.498 1.00 58.62 101 HIS A C 1
ATOM 817 O O . HIS A 1 101 ? -11.668 0.471 30.208 1.00 58.62 101 HIS A O 1
ATOM 823 N N . ASN A 1 102 ? -13.076 1.414 31.703 1.00 48.62 102 ASN A N 1
ATOM 824 C CA . ASN A 1 102 ? -12.152 1.482 32.836 1.00 48.62 102 ASN A CA 1
ATOM 825 C C . ASN A 1 102 ? -11.907 0.120 33.520 1.00 48.62 102 ASN A C 1
ATOM 827 O O . ASN A 1 102 ? -10.934 0.001 34.254 1.00 48.62 102 ASN A O 1
ATOM 831 N N . ASP A 1 103 ? -12.742 -0.903 33.284 1.00 46.50 103 ASP A N 1
ATOM 832 C CA . ASP A 1 103 ? -12.874 -1.994 34.268 1.00 46.50 103 ASP A CA 1
ATOM 833 C C . ASP A 1 103 ? -12.504 -3.419 33.817 1.00 46.50 103 ASP A C 1
ATOM 835 O O . ASP A 1 103 ? -12.504 -4.314 34.658 1.00 46.50 103 ASP A O 1
ATOM 839 N N . THR A 1 104 ? -12.149 -3.698 32.554 1.00 44.69 104 THR A N 1
ATOM 840 C CA . THR A 1 104 ? -11.908 -5.108 32.140 1.00 44.69 104 THR A CA 1
ATOM 841 C C . THR A 1 104 ? -10.634 -5.406 31.359 1.00 44.69 104 THR A C 1
ATOM 843 O O . THR A 1 104 ? -10.346 -6.579 31.134 1.00 44.69 104 THR A O 1
ATOM 846 N N . ILE A 1 105 ? -9.809 -4.419 31.001 1.00 49.81 105 ILE A N 1
ATOM 847 C CA . ILE A 1 105 ? -8.555 -4.692 30.281 1.00 49.81 105 ILE A CA 1
ATOM 848 C C . ILE A 1 105 ? -7.394 -3.966 30.961 1.00 49.81 105 ILE A C 1
ATOM 850 O O . ILE A 1 105 ? -6.924 -2.927 30.511 1.00 49.81 105 ILE A O 1
ATOM 854 N N . GLY A 1 106 ? -6.872 -4.574 32.029 1.00 45.41 106 GLY A N 1
ATOM 855 C CA . GLY A 1 106 ? -5.588 -4.213 32.647 1.00 45.41 106 GLY A CA 1
ATOM 856 C C . GLY A 1 106 ? -4.358 -4.441 31.747 1.00 45.41 106 GLY A C 1
ATOM 857 O O . GLY A 1 106 ? -3.246 -4.511 32.257 1.00 45.41 106 GLY A O 1
ATOM 858 N N . GLN A 1 107 ? -4.540 -4.588 30.429 1.00 47.81 107 GLN A N 1
ATOM 859 C CA . GLN A 1 107 ? -3.467 -4.797 29.447 1.00 47.81 107 GLN A CA 1
ATOM 860 C C . GLN A 1 107 ? -3.049 -3.520 28.707 1.00 47.81 107 GLN A C 1
ATOM 862 O O . GLN A 1 107 ? -2.013 -3.524 28.055 1.00 47.81 107 GLN A O 1
ATOM 867 N N . TRP A 1 108 ? -3.777 -2.408 28.840 1.00 49.84 108 TRP A N 1
ATOM 868 C CA . TRP A 1 108 ? -3.377 -1.126 28.241 1.00 49.84 108 TRP A CA 1
ATOM 869 C C . TRP A 1 108 ? -2.472 -0.311 29.171 1.00 49.84 108 TRP A C 1
ATOM 871 O O . TRP A 1 108 ? -2.668 0.894 29.341 1.00 49.84 108 TRP A O 1
ATOM 881 N N . ASN A 1 109 ? -1.516 -0.968 29.835 1.00 49.47 109 ASN A N 1
ATOM 882 C CA . ASN A 1 109 ? -0.574 -0.259 30.692 1.00 49.47 109 ASN A CA 1
ATOM 883 C C . ASN A 1 109 ? 0.219 0.725 29.816 1.00 49.47 109 ASN A C 1
ATOM 885 O O . ASN A 1 109 ? 0.856 0.344 28.841 1.00 49.47 109 ASN A O 1
ATOM 889 N N . THR A 1 110 ? 0.101 2.011 30.129 1.00 54.56 110 THR A N 1
ATOM 890 C CA . THR A 1 110 ? 0.346 3.160 29.238 1.00 54.56 110 THR A CA 1
ATOM 891 C C . THR A 1 110 ? 1.809 3.413 28.865 1.00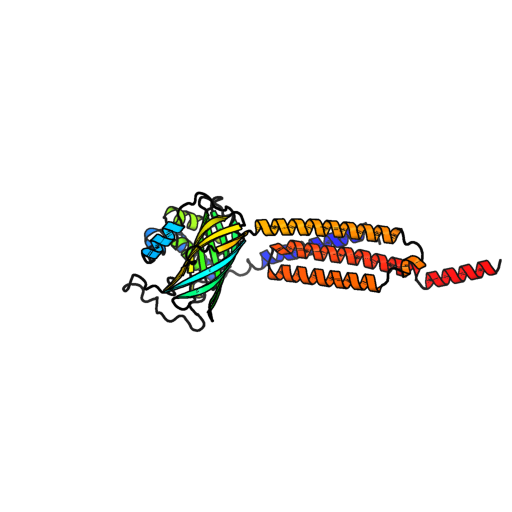 54.56 110 THR A C 1
ATOM 893 O O . THR A 1 110 ? 2.118 4.412 28.213 1.00 54.56 110 THR A O 1
ATOM 896 N N . THR A 1 111 ? 2.723 2.555 29.303 1.00 63.03 111 THR A N 1
ATOM 897 C CA . THR A 1 111 ? 4.138 2.614 28.945 1.00 63.03 111 THR A CA 1
ATOM 898 C C . THR A 1 111 ? 4.362 1.761 27.711 1.00 63.03 111 THR A C 1
ATOM 900 O O . THR A 1 111 ? 4.416 0.536 27.804 1.00 63.03 111 THR A O 1
ATOM 903 N N . LEU A 1 112 ? 4.492 2.424 26.561 1.00 70.81 112 LEU A N 1
ATOM 904 C CA . LEU A 1 112 ? 5.048 1.788 25.373 1.00 70.81 112 LEU A CA 1
ATOM 905 C C . LEU A 1 112 ? 6.410 1.177 25.726 1.00 70.81 112 LEU A C 1
ATOM 907 O O . LEU A 1 112 ? 7.128 1.767 26.545 1.00 70.81 112 LEU A O 1
ATOM 911 N N . PRO A 1 113 ? 6.775 0.024 25.145 1.00 77.75 113 PRO A N 1
ATOM 912 C CA . PRO A 1 113 ? 8.102 -0.527 25.353 1.00 77.75 113 PRO A CA 1
ATOM 913 C C . PRO A 1 113 ? 9.176 0.470 24.919 1.00 77.75 113 PRO A C 1
ATOM 915 O O . PRO A 1 113 ? 8.949 1.351 24.083 1.00 77.75 113 PRO A O 1
ATOM 918 N N . GLU A 1 114 ? 10.362 0.331 25.500 1.00 77.50 114 GLU A N 1
ATOM 919 C CA . GLU A 1 114 ? 11.495 1.189 25.176 1.00 77.50 114 GLU A CA 1
ATOM 920 C C . GLU A 1 114 ? 11.799 1.140 23.668 1.00 77.50 114 GLU A C 1
ATOM 922 O O . GLU A 1 114 ? 11.847 0.069 23.065 1.00 77.50 114 GLU A O 1
ATOM 927 N N . GLY A 1 115 ? 11.964 2.312 23.049 1.00 79.81 115 GLY A N 1
ATOM 928 C CA . GLY A 1 115 ? 12.183 2.447 21.604 1.00 79.81 115 GLY A CA 1
ATOM 929 C C . GLY A 1 115 ? 10.915 2.632 20.763 1.00 79.81 115 GLY A C 1
ATOM 930 O O . GLY A 1 115 ? 11.032 2.950 19.580 1.00 79.81 115 GLY A O 1
ATOM 931 N N . TYR A 1 116 ? 9.720 2.509 21.350 1.00 80.81 116 TYR A N 1
ATOM 932 C CA . TYR A 1 116 ? 8.469 2.825 20.663 1.00 80.81 116 TYR A CA 1
ATOM 933 C C . TYR A 1 116 ? 7.954 4.200 21.053 1.00 80.81 116 TYR A C 1
ATOM 935 O O . TYR A 1 116 ? 7.784 4.537 22.224 1.00 80.81 116 TYR A O 1
ATOM 943 N N . GLU A 1 117 ? 7.645 4.987 20.032 1.00 86.19 117 GLU A N 1
ATOM 944 C CA . GLU A 1 117 ? 7.057 6.304 20.191 1.00 86.19 117 GLU A CA 1
ATOM 945 C C . GLU A 1 117 ? 5.601 6.286 19.737 1.00 86.19 117 GLU A C 1
ATOM 947 O O . GLU A 1 117 ? 5.202 5.526 18.851 1.00 86.19 117 GLU A O 1
ATOM 952 N N . ARG A 1 118 ? 4.804 7.176 20.324 1.00 90.56 118 ARG A N 1
ATOM 953 C CA . ARG A 1 118 ? 3.502 7.561 19.781 1.00 90.56 118 ARG A CA 1
ATOM 954 C C . ARG A 1 118 ? 3.525 9.042 19.423 1.00 90.56 118 ARG A C 1
ATOM 956 O O . ARG A 1 118 ? 4.217 9.806 20.101 1.00 90.56 118 ARG A O 1
ATOM 963 N N . PRO A 1 119 ? 2.736 9.471 18.427 1.00 93.12 119 PRO A N 1
ATOM 964 C CA . PRO A 1 119 ? 2.558 10.885 18.127 1.00 93.12 119 PRO A CA 1
ATOM 965 C C . PRO A 1 119 ? 2.170 11.684 19.371 1.00 93.12 119 PRO A C 1
ATOM 967 O O . PRO A 1 119 ? 1.365 11.219 20.185 1.00 93.12 119 PRO A O 1
ATOM 970 N N . ALA A 1 120 ? 2.709 12.894 19.515 1.00 93.38 120 ALA A N 1
ATOM 971 C CA . ALA A 1 120 ? 2.289 13.800 20.577 1.00 93.38 120 ALA A CA 1
ATOM 972 C C . ALA A 1 120 ? 0.818 14.213 20.382 1.00 93.38 120 ALA A C 1
ATOM 974 O O . ALA A 1 120 ? 0.308 14.272 19.264 1.00 93.38 120 ALA A O 1
ATOM 975 N N . ASN A 1 121 ? 0.111 14.494 21.477 1.00 93.75 121 ASN A N 1
ATOM 976 C CA . ASN A 1 121 ? -1.274 14.947 21.374 1.00 93.75 121 ASN A CA 1
ATOM 977 C C . ASN A 1 121 ? -1.339 16.292 20.634 1.00 93.75 121 ASN A C 1
ATOM 979 O O . ASN A 1 121 ? -0.505 17.164 20.877 1.00 93.75 121 ASN A O 1
ATOM 983 N N . ALA A 1 122 ? -2.330 16.459 19.758 1.00 92.62 122 ALA A N 1
ATOM 984 C CA . ALA A 1 122 ? -2.485 17.617 18.879 1.00 92.62 122 ALA A CA 1
ATOM 985 C C . ALA A 1 122 ? -1.290 17.875 17.936 1.00 92.62 122 ALA A C 1
ATOM 987 O O . ALA A 1 122 ? -1.158 18.979 17.405 1.00 92.62 122 ALA A O 1
ATOM 988 N N . SER A 1 123 ? -0.423 16.882 17.701 1.00 95.69 123 SER A N 1
ATOM 989 C CA . SER A 1 123 ? 0.623 17.005 16.689 1.00 95.69 123 SER A CA 1
ATOM 990 C C . SER A 1 123 ? 0.044 16.863 15.285 1.00 95.69 123 SER A C 1
ATOM 992 O O . SER A 1 123 ? -0.954 16.174 15.065 1.00 95.69 123 SER A O 1
ATOM 994 N N . THR A 1 124 ? 0.710 17.498 14.328 1.00 96.88 124 THR A N 1
ATOM 995 C CA . THR A 1 124 ? 0.397 17.378 12.901 1.00 96.88 124 THR A CA 1
ATOM 996 C C . THR A 1 124 ? 1.596 16.784 12.188 1.00 96.88 124 THR A C 1
ATOM 998 O O . THR A 1 124 ? 2.735 17.032 12.591 1.00 96.88 124 THR A O 1
ATOM 1001 N N . GLY A 1 125 ? 1.349 16.000 11.151 1.00 96.75 125 GLY A N 1
ATOM 1002 C CA . GLY A 1 125 ? 2.413 15.331 10.431 1.00 96.75 125 GLY A CA 1
ATOM 1003 C C . GLY A 1 125 ? 2.056 14.982 9.004 1.00 96.75 125 GLY A C 1
ATOM 1004 O O . GLY A 1 125 ? 0.917 15.141 8.564 1.00 96.75 125 GLY A O 1
ATOM 1005 N N . ASP A 1 126 ? 3.056 14.468 8.305 1.00 96.81 126 ASP A N 1
ATOM 1006 C CA . ASP A 1 126 ? 2.928 13.960 6.951 1.00 96.81 126 ASP A CA 1
ATOM 1007 C C . ASP A 1 126 ? 2.722 12.444 6.988 1.00 96.81 126 ASP A C 1
ATOM 1009 O O . ASP A 1 126 ? 3.317 11.726 7.803 1.00 96.81 126 ASP A O 1
ATOM 1013 N N . LEU A 1 127 ? 1.869 11.967 6.089 1.00 96.12 127 LEU A N 1
ATOM 1014 C CA . LEU A 1 127 ? 1.636 10.561 5.795 1.00 96.12 127 LEU A CA 1
ATOM 1015 C C . LEU A 1 127 ? 2.055 10.298 4.354 1.00 96.12 127 LEU A C 1
ATOM 1017 O O . LEU A 1 127 ? 1.640 10.997 3.429 1.00 96.12 127 LEU A O 1
ATOM 1021 N N . GLU A 1 128 ? 2.856 9.261 4.176 1.00 95.94 128 GLU A N 1
ATOM 1022 C CA . GLU A 1 128 ? 3.196 8.685 2.884 1.00 95.94 128 GLU A CA 1
ATOM 1023 C C . GLU A 1 128 ? 2.831 7.208 2.929 1.00 95.94 128 GLU A C 1
ATOM 1025 O O . GLU A 1 128 ? 3.180 6.515 3.876 1.00 95.94 128 GLU A O 1
ATOM 1030 N N . MET A 1 129 ? 2.063 6.734 1.961 1.00 95.62 129 MET A N 1
ATOM 1031 C CA . MET A 1 129 ? 1.514 5.387 1.977 1.00 95.62 129 MET A CA 1
ATOM 1032 C C . MET A 1 129 ? 1.620 4.770 0.591 1.00 95.62 129 MET A C 1
ATOM 1034 O O . MET A 1 129 ? 1.193 5.367 -0.394 1.00 95.62 129 MET A O 1
ATOM 1038 N N . THR A 1 130 ? 2.149 3.558 0.520 1.00 94.19 130 THR A N 1
ATOM 1039 C CA . THR A 1 130 ? 2.164 2.752 -0.700 1.00 94.19 130 THR A CA 1
ATOM 1040 C C . THR A 1 130 ? 1.177 1.619 -0.513 1.00 94.19 130 THR A C 1
ATOM 1042 O O . THR A 1 130 ? 1.254 0.905 0.482 1.00 94.19 130 THR A O 1
ATOM 1045 N N . LEU A 1 131 ? 0.242 1.470 -1.448 1.00 95.56 131 LEU A N 1
ATOM 1046 C CA . LEU A 1 131 ? -0.720 0.376 -1.460 1.00 95.56 131 LEU A CA 1
ATOM 1047 C C . LEU A 1 131 ? -0.547 -0.454 -2.724 1.00 95.56 131 LEU A C 1
ATOM 1049 O O . LEU A 1 131 ? -0.518 0.075 -3.836 1.00 95.56 131 LEU A O 1
ATOM 1053 N N . ASP A 1 132 ? -0.550 -1.760 -2.537 1.00 93.56 132 ASP A N 1
ATOM 1054 C CA . ASP A 1 132 ? -0.728 -2.762 -3.566 1.00 93.56 132 ASP A CA 1
ATOM 1055 C C . ASP A 1 132 ? -2.064 -3.470 -3.346 1.00 93.56 132 ASP A C 1
ATOM 1057 O O . ASP A 1 132 ? -2.539 -3.621 -2.219 1.00 93.56 132 ASP A O 1
ATOM 1061 N N . ALA A 1 133 ? -2.691 -3.863 -4.451 1.00 93.56 133 ALA A N 1
ATOM 1062 C CA . ALA A 1 133 ? -3.964 -4.564 -4.448 1.00 93.56 133 ALA A CA 1
ATOM 1063 C C . ALA A 1 133 ? -3.806 -5.874 -5.218 1.00 93.56 133 ALA A C 1
ATOM 1065 O O . ALA A 1 133 ? -3.473 -5.866 -6.407 1.00 93.56 133 ALA A O 1
ATOM 1066 N N . GLU A 1 134 ? -4.047 -6.982 -4.531 1.00 92.38 134 GLU A N 1
ATOM 1067 C CA . GLU A 1 134 ? -4.098 -8.322 -5.096 1.00 92.38 134 GLU A CA 1
ATOM 1068 C C . GLU A 1 134 ? -5.566 -8.754 -5.225 1.00 92.38 134 GLU A C 1
ATOM 1070 O O . GLU A 1 134 ? -6.350 -8.549 -4.292 1.00 92.38 134 GLU A O 1
ATOM 1075 N N . PRO A 1 135 ? -5.972 -9.348 -6.359 1.00 91.88 135 PRO A N 1
ATOM 1076 C CA . PRO A 1 135 ? -7.319 -9.889 -6.490 1.00 91.88 135 PRO A CA 1
ATOM 1077 C C . PRO A 1 135 ? -7.533 -11.010 -5.464 1.00 91.88 135 PRO A C 1
ATOM 1079 O O . PRO A 1 135 ? -6.647 -11.843 -5.264 1.00 91.88 135 PRO A O 1
ATOM 1082 N N . SER A 1 136 ? -8.699 -11.028 -4.816 1.00 92.69 136 SER A N 1
ATOM 1083 C CA . SER A 1 136 ? -9.102 -12.139 -3.949 1.00 92.69 136 SER A CA 1
ATOM 1084 C C . SER A 1 136 ? -9.923 -13.176 -4.726 1.00 92.69 136 SER A C 1
ATOM 1086 O O . SER A 1 136 ? -10.126 -13.030 -5.931 1.00 92.69 136 SER A O 1
ATOM 1088 N N . ILE A 1 137 ? -10.401 -14.231 -4.056 1.00 90.44 137 ILE A N 1
ATOM 1089 C CA . ILE A 1 137 ? -11.368 -15.156 -4.671 1.00 90.44 137 ILE A CA 1
ATOM 1090 C C . ILE A 1 137 ? -12.715 -14.485 -4.969 1.00 90.44 137 ILE A C 1
ATOM 1092 O O . ILE A 1 137 ? -13.441 -14.897 -5.872 1.00 90.44 137 ILE A O 1
ATOM 1096 N N . ASP A 1 138 ? -13.061 -13.459 -4.199 1.00 92.69 138 ASP A N 1
ATOM 1097 C CA . ASP A 1 138 ? -14.242 -12.656 -4.441 1.00 92.69 138 ASP A CA 1
ATOM 1098 C C . ASP A 1 138 ? -13.845 -11.464 -5.311 1.00 92.69 138 ASP A C 1
ATOM 1100 O O . ASP A 1 138 ? -13.166 -10.553 -4.842 1.00 92.69 138 ASP A O 1
ATOM 1104 N N . ASP A 1 139 ? -14.297 -11.444 -6.567 1.00 92.94 139 ASP A N 1
ATOM 1105 C CA . ASP A 1 139 ? -14.007 -10.361 -7.519 1.00 92.94 139 ASP A CA 1
ATOM 1106 C C . ASP A 1 139 ? -14.483 -8.979 -7.029 1.00 92.94 139 ASP A C 1
ATOM 1108 O O . ASP A 1 139 ? -14.071 -7.951 -7.566 1.00 92.94 139 ASP A O 1
ATOM 1112 N N . SER A 1 140 ? -15.361 -8.928 -6.019 1.00 94.12 140 SER A N 1
ATOM 1113 C CA . SER A 1 140 ? -15.816 -7.685 -5.391 1.00 94.12 140 SER A CA 1
ATOM 1114 C C . SER A 1 140 ? -14.899 -7.177 -4.272 1.00 94.12 140 SER A C 1
ATOM 1116 O O . SER A 1 140 ? -15.113 -6.063 -3.781 1.00 94.12 140 SER A O 1
ATOM 1118 N N . VAL A 1 141 ? -13.858 -7.934 -3.905 1.00 95.19 141 VAL A N 1
ATOM 1119 C CA . VAL A 1 141 ? -12.907 -7.587 -2.847 1.00 95.19 141 VAL A CA 1
ATOM 1120 C C . VAL A 1 141 ? -11.462 -7.841 -3.284 1.00 95.19 141 VAL A C 1
ATOM 1122 O O . VAL A 1 141 ? -11.111 -8.912 -3.769 1.00 95.19 141 VAL A O 1
ATOM 1125 N N . SER A 1 142 ? -10.581 -6.876 -3.042 1.00 95.62 142 SER A N 1
ATOM 1126 C CA . SER A 1 142 ? -9.132 -7.062 -3.174 1.00 95.62 142 SER A CA 1
ATOM 1127 C C . SER A 1 142 ? -8.464 -7.187 -1.809 1.00 95.62 142 SER A C 1
ATOM 1129 O O . SER A 1 142 ? -8.832 -6.490 -0.859 1.00 95.62 142 SER A O 1
ATOM 1131 N N . LEU A 1 143 ? -7.438 -8.035 -1.734 1.00 95.50 143 LEU A N 1
ATOM 1132 C CA . LEU A 1 143 ? -6.480 -8.033 -0.639 1.00 95.50 143 LEU A CA 1
ATOM 1133 C C . LEU A 1 143 ? -5.541 -6.843 -0.821 1.00 95.50 143 LEU A C 1
ATOM 1135 O O . LEU A 1 143 ? -4.975 -6.644 -1.893 1.00 95.50 143 LEU A O 1
ATOM 1139 N N . ILE A 1 144 ? -5.381 -6.050 0.229 1.00 96.19 144 ILE A N 1
ATOM 1140 C CA . ILE A 1 144 ? -4.509 -4.882 0.223 1.00 96.19 144 ILE A CA 1
ATOM 1141 C C . ILE A 1 144 ? -3.285 -5.169 1.077 1.00 96.19 144 ILE A C 1
ATOM 1143 O O . ILE A 1 144 ? -3.400 -5.663 2.200 1.00 96.19 144 ILE A O 1
ATOM 1147 N N . SER A 1 145 ? -2.121 -4.816 0.552 1.00 95.25 145 SER A N 1
ATOM 1148 C CA . SER A 1 145 ? -0.849 -4.838 1.266 1.00 95.25 145 SER A CA 1
ATOM 1149 C C . SER A 1 145 ? -0.074 -3.565 0.979 1.00 95.25 145 SER A C 1
ATOM 1151 O O . SER A 1 145 ? -0.321 -2.901 -0.023 1.00 95.25 145 SER A O 1
ATOM 1153 N N . GLY A 1 146 ? 0.882 -3.219 1.829 1.00 95.44 146 GLY A N 1
ATOM 1154 C CA . GLY A 1 146 ? 1.737 -2.074 1.562 1.00 95.44 146 GLY A CA 1
ATOM 1155 C C . GLY A 1 146 ? 2.453 -1.587 2.800 1.00 95.44 146 GLY A C 1
ATOM 1156 O O . GLY A 1 146 ? 2.669 -2.347 3.744 1.00 95.44 146 GLY A O 1
ATOM 1157 N N . ASP A 1 147 ? 2.786 -0.307 2.817 1.00 96.19 147 ASP A N 1
ATOM 1158 C CA . ASP A 1 147 ? 3.396 0.334 3.969 1.00 96.19 147 ASP A CA 1
ATOM 1159 C C . ASP A 1 147 ? 2.954 1.789 4.103 1.00 96.19 147 ASP A C 1
ATOM 1161 O O . ASP A 1 147 ? 2.599 2.452 3.128 1.00 96.19 147 ASP A O 1
ATOM 1165 N N . VAL A 1 148 ? 2.959 2.277 5.339 1.00 96.62 148 VAL A N 1
ATOM 1166 C CA . VAL A 1 148 ? 2.702 3.672 5.675 1.00 96.62 148 VAL A CA 1
ATOM 1167 C C . VAL A 1 148 ? 3.852 4.227 6.494 1.00 96.62 148 VAL A C 1
ATOM 1169 O O . VAL A 1 148 ? 4.347 3.606 7.433 1.00 96.62 148 VAL A O 1
ATOM 1172 N N . HIS A 1 149 ? 4.259 5.433 6.139 1.00 96.19 149 HIS A N 1
ATOM 1173 C CA . HIS A 1 149 ? 5.293 6.211 6.783 1.00 96.19 149 HIS A CA 1
ATOM 1174 C C . HIS A 1 149 ? 4.659 7.458 7.395 1.00 96.19 149 HIS A C 1
ATOM 1176 O O . HIS A 1 149 ? 4.151 8.329 6.686 1.00 96.19 149 HIS A O 1
ATOM 1182 N N . LEU A 1 150 ? 4.677 7.536 8.724 1.00 96.38 150 LEU A N 1
ATOM 1183 C CA . LEU A 1 150 ? 4.155 8.662 9.491 1.00 96.38 150 LEU A CA 1
ATOM 1184 C C . LEU A 1 150 ? 5.319 9.496 10.031 1.00 96.38 150 LEU A C 1
ATOM 1186 O O . LEU A 1 150 ? 6.214 8.965 10.694 1.00 96.38 150 LEU A O 1
ATOM 1190 N N . ARG A 1 151 ? 5.298 10.807 9.768 1.00 96.56 151 ARG A N 1
ATOM 1191 C CA . ARG A 1 151 ? 6.351 11.748 10.182 1.00 96.56 151 ARG A CA 1
ATOM 1192 C C . ARG A 1 151 ? 5.759 12.976 10.864 1.00 96.56 151 ARG A C 1
ATOM 1194 O O . ARG A 1 151 ? 4.866 13.600 10.310 1.00 96.56 151 ARG A O 1
ATOM 1201 N N . SER A 1 152 ? 6.264 13.346 12.038 1.00 96.00 152 SER A N 1
ATOM 1202 C CA . SER A 1 152 ? 5.861 14.560 12.767 1.00 96.00 152 SER A CA 1
ATOM 1203 C C . SER A 1 152 ? 6.925 14.948 13.788 1.00 96.00 152 SER A C 1
ATOM 1205 O O . SER A 1 152 ? 7.052 14.263 14.791 1.00 96.00 152 SER A O 1
ATOM 1207 N N . GLY A 1 153 ? 7.642 16.060 13.593 1.00 89.50 153 GLY A N 1
ATOM 1208 C CA . GLY A 1 153 ? 8.473 16.711 14.625 1.00 89.50 153 GLY A CA 1
ATOM 1209 C C . GLY A 1 153 ? 9.148 15.783 15.653 1.00 89.50 153 GLY A C 1
ATOM 1210 O O . GLY A 1 153 ? 8.803 15.841 16.829 1.00 89.50 153 GLY A O 1
ATOM 1211 N N . GLY A 1 154 ? 10.074 14.924 15.211 1.00 90.31 154 GLY A N 1
ATOM 1212 C CA . GLY A 1 154 ? 10.759 13.921 16.046 1.00 90.31 154 GLY A CA 1
ATOM 1213 C C . GLY A 1 154 ? 10.192 12.503 15.907 1.00 90.31 154 GLY A C 1
ATOM 1214 O O . GLY A 1 154 ? 10.963 11.555 15.852 1.00 90.31 154 GLY A O 1
ATOM 1215 N N . PHE A 1 155 ? 8.879 12.371 15.712 1.00 93.12 155 PHE A N 1
ATOM 1216 C CA . PHE A 1 155 ? 8.213 11.099 15.445 1.00 93.12 155 PHE A CA 1
ATOM 1217 C C . PHE A 1 155 ? 8.423 10.660 13.993 1.00 93.12 155 PHE A C 1
ATOM 1219 O O . PHE A 1 155 ? 8.116 11.403 13.052 1.00 93.12 155 PHE A O 1
ATOM 1226 N N . ASN A 1 156 ? 8.930 9.443 13.812 1.00 94.69 156 ASN A N 1
ATOM 1227 C CA . ASN A 1 156 ? 9.228 8.870 12.507 1.00 94.69 156 ASN A CA 1
ATOM 1228 C C . ASN A 1 156 ? 9.028 7.349 12.539 1.00 94.69 156 ASN A C 1
ATOM 1230 O O . ASN A 1 156 ? 9.911 6.622 12.988 1.00 94.69 156 ASN A O 1
ATOM 1234 N N . THR A 1 157 ? 7.876 6.863 12.071 1.00 93.56 157 THR A N 1
ATOM 1235 C CA . THR A 1 157 ? 7.568 5.425 12.088 1.00 93.56 157 THR A CA 1
ATOM 1236 C C . THR A 1 157 ? 7.130 4.914 10.726 1.00 93.56 157 THR A C 1
ATOM 1238 O O . THR A 1 157 ? 6.396 5.587 9.998 1.00 93.56 157 THR A O 1
ATOM 1241 N N . ARG A 1 158 ? 7.571 3.701 10.399 1.00 94.50 158 ARG A N 1
ATOM 1242 C CA . ARG A 1 158 ? 7.142 2.954 9.223 1.00 94.50 158 ARG A CA 1
ATOM 1243 C C . ARG A 1 158 ? 6.390 1.718 9.689 1.00 94.50 158 ARG A C 1
ATOM 1245 O O . ARG A 1 158 ? 6.886 0.983 10.536 1.00 94.50 158 ARG A O 1
ATOM 1252 N N . LEU A 1 159 ? 5.209 1.508 9.130 1.00 95.31 159 LEU A N 1
ATOM 1253 C CA . LEU A 1 159 ? 4.319 0.408 9.470 1.00 95.31 159 LEU A CA 1
ATOM 1254 C C . LEU A 1 159 ? 3.964 -0.348 8.197 1.00 95.31 159 LEU A C 1
ATOM 1256 O O . LEU A 1 159 ? 3.771 0.254 7.143 1.00 95.31 159 LEU A O 1
ATOM 1260 N N . ILE A 1 160 ? 3.847 -1.660 8.308 1.00 95.25 160 ILE A N 1
ATOM 1261 C CA . ILE A 1 160 ? 3.364 -2.532 7.248 1.00 95.25 160 ILE A CA 1
ATOM 1262 C C . ILE A 1 160 ? 1.838 -2.553 7.302 1.00 95.25 160 ILE A C 1
ATOM 1264 O O . ILE A 1 160 ? 1.245 -2.656 8.376 1.00 95.25 160 ILE A O 1
ATOM 1268 N N . LEU A 1 161 ? 1.209 -2.447 6.137 1.00 96.31 161 LEU A N 1
ATOM 1269 C CA . LEU A 1 161 ? -0.234 -2.460 5.960 1.00 96.31 161 LEU A CA 1
ATOM 1270 C C . LEU A 1 161 ? -0.703 -3.809 5.433 1.00 96.31 161 LEU A C 1
ATOM 1272 O O . LEU A 1 161 ? -0.127 -4.359 4.494 1.00 96.31 161 LEU A O 1
ATOM 1276 N N . GLN A 1 162 ? -1.812 -4.288 5.985 1.00 95.94 162 GLN A N 1
ATOM 1277 C CA . GLN A 1 162 ? -2.587 -5.383 5.417 1.00 95.94 162 GLN A CA 1
ATOM 1278 C C . GLN A 1 162 ? -4.076 -5.097 5.586 1.00 95.94 162 GLN A C 1
ATOM 1280 O O . GLN A 1 162 ? -4.490 -4.578 6.618 1.00 95.94 162 GLN A O 1
ATOM 1285 N N . GLY A 1 163 ? -4.903 -5.435 4.604 1.00 96.88 163 GLY A N 1
ATOM 1286 C CA . GLY A 1 163 ? -6.337 -5.215 4.717 1.00 96.88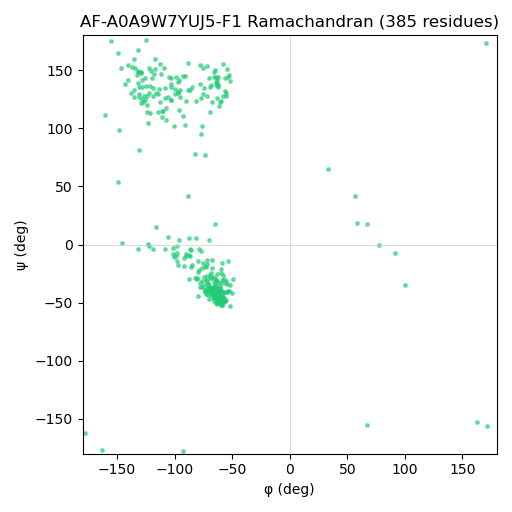 163 GLY A CA 1
ATOM 1287 C C . GLY A 1 163 ? -7.141 -5.709 3.534 1.00 96.88 163 GLY A C 1
ATOM 1288 O O . GLY A 1 163 ? -6.665 -6.512 2.735 1.00 96.88 163 GLY A O 1
ATOM 1289 N N . LEU A 1 164 ? -8.364 -5.202 3.427 1.00 97.12 164 LEU A N 1
ATOM 1290 C CA . LEU A 1 164 ? -9.302 -5.526 2.359 1.00 97.12 164 LEU A CA 1
ATOM 1291 C C . LEU A 1 164 ? -9.913 -4.248 1.786 1.00 97.12 164 LEU A C 1
ATOM 1293 O O . LEU A 1 164 ? -10.153 -3.288 2.521 1.00 97.12 164 LEU A O 1
ATOM 1297 N N . HIS A 1 165 ? -10.185 -4.259 0.483 1.00 96.44 165 HIS A N 1
ATOM 1298 C CA . HIS A 1 165 ? -10.855 -3.183 -0.245 1.00 96.44 165 HIS A CA 1
ATOM 1299 C C . HIS A 1 165 ? -12.060 -3.723 -1.010 1.00 96.44 165 HIS A C 1
ATOM 1301 O O . HIS A 1 165 ? -11.915 -4.654 -1.797 1.00 96.44 165 HIS A O 1
ATOM 1307 N N . TRP A 1 166 ? -13.225 -3.108 -0.821 1.00 95.06 166 TRP A N 1
ATOM 1308 C CA . TRP A 1 166 ? -14.473 -3.473 -1.485 1.00 95.06 166 TRP A CA 1
ATOM 1309 C C . TRP A 1 166 ? -14.719 -2.601 -2.713 1.00 95.06 166 TRP A C 1
ATOM 1311 O O . TRP A 1 166 ? -14.998 -1.405 -2.607 1.00 95.06 166 TRP A O 1
ATOM 1321 N N . HIS A 1 167 ? -14.729 -3.232 -3.885 1.00 93.31 167 HIS A N 1
ATOM 1322 C CA . HIS A 1 167 ? -15.004 -2.570 -5.159 1.00 93.31 167 HIS A CA 1
ATOM 1323 C C . HIS A 1 167 ? -16.446 -2.083 -5.267 1.00 93.31 167 HIS A C 1
ATOM 1325 O O . HIS A 1 167 ? -16.731 -1.201 -6.052 1.00 93.31 167 HIS A O 1
ATOM 1331 N N . THR A 1 168 ? -17.385 -2.615 -4.482 1.00 91.75 168 THR A N 1
ATOM 1332 C CA . THR A 1 168 ? -18.797 -2.206 -4.577 1.00 91.75 168 THR A CA 1
ATOM 1333 C C . THR A 1 168 ? -19.077 -0.819 -4.007 1.00 91.75 168 THR A C 1
ATOM 1335 O O . THR A 1 168 ? -20.143 -0.263 -4.255 1.00 91.75 168 THR A O 1
ATOM 1338 N N . ASN A 1 169 ? -18.183 -0.303 -3.163 1.00 92.25 169 ASN A N 1
ATOM 1339 C CA . ASN A 1 169 ? -18.415 0.936 -2.425 1.00 92.25 169 ASN A CA 1
ATOM 1340 C C . ASN A 1 169 ? -17.151 1.787 -2.206 1.00 92.25 169 ASN A C 1
ATOM 1342 O O . ASN A 1 169 ? -17.246 2.821 -1.544 1.00 92.25 169 ASN A O 1
ATOM 1346 N N . GLY A 1 170 ? -15.987 1.358 -2.706 1.00 92.88 170 GLY A N 1
ATOM 1347 C CA . GLY A 1 170 ? -14.717 2.073 -2.563 1.00 92.88 170 GLY A CA 1
ATOM 1348 C C . GLY A 1 170 ? -14.183 2.136 -1.135 1.00 92.88 170 GLY A C 1
ATOM 1349 O O . GLY A 1 170 ? -13.389 3.021 -0.817 1.00 92.88 170 GLY A O 1
ATOM 1350 N N . THR A 1 171 ? -14.665 1.276 -0.236 1.00 94.94 171 THR A N 1
ATOM 1351 C CA . THR A 1 171 ? -14.228 1.278 1.166 1.00 94.94 171 THR A CA 1
ATOM 1352 C C . THR A 1 171 ? -13.080 0.308 1.373 1.00 94.94 171 THR A C 1
ATOM 1354 O O . THR A 1 171 ? -13.044 -0.761 0.764 1.00 94.94 171 THR A O 1
ATOM 1357 N N . ALA A 1 172 ? -12.148 0.659 2.252 1.00 96.25 172 ALA A N 1
ATOM 1358 C CA . ALA A 1 172 ? -11.120 -0.262 2.705 1.00 96.25 172 ALA A CA 1
ATOM 1359 C C . ALA A 1 172 ? -11.002 -0.255 4.224 1.00 96.25 172 ALA A C 1
ATOM 1361 O O . ALA A 1 172 ? -11.193 0.770 4.882 1.00 96.25 172 ALA A O 1
ATOM 1362 N N . VAL A 1 173 ? -10.646 -1.418 4.759 1.00 96.56 173 VAL A N 1
ATOM 1363 C CA . VAL A 1 173 ? -10.290 -1.603 6.163 1.00 96.56 173 VAL A CA 1
ATOM 1364 C C . VAL A 1 173 ? -8.907 -2.225 6.191 1.00 96.56 173 VAL A C 1
ATOM 1366 O O . VAL A 1 173 ? -8.717 -3.348 5.719 1.00 96.56 173 VAL A O 1
ATOM 1369 N N . LEU A 1 174 ? -7.940 -1.476 6.710 1.00 96.81 174 LEU A N 1
ATOM 1370 C CA . LEU A 1 174 ? -6.545 -1.883 6.813 1.00 96.81 174 LEU A CA 1
ATOM 1371 C C . LEU A 1 174 ? -6.121 -1.952 8.279 1.00 96.81 174 LEU A C 1
ATOM 1373 O O . LEU A 1 174 ? -6.713 -1.324 9.156 1.00 96.81 174 LEU A O 1
ATOM 1377 N N . HIS A 1 175 ? -5.057 -2.694 8.534 1.00 96.06 175 HIS A N 1
ATOM 1378 C CA . HIS A 1 175 ? -4.359 -2.736 9.801 1.00 96.06 175 HIS A CA 1
ATOM 1379 C C . HIS A 1 175 ? -2.879 -2.439 9.557 1.00 96.06 175 HIS A C 1
ATOM 1381 O O . HIS A 1 175 ? -2.240 -3.085 8.725 1.00 96.06 175 HIS A O 1
ATOM 1387 N N . ALA A 1 176 ? -2.362 -1.428 10.253 1.00 96.44 176 ALA A N 1
ATOM 1388 C CA . ALA A 1 176 ? -0.977 -0.995 10.202 1.00 96.44 176 ALA A CA 1
ATOM 1389 C C . ALA A 1 176 ? -0.240 -1.486 11.443 1.00 96.44 176 ALA A C 1
ATOM 1391 O O . ALA A 1 176 ? -0.655 -1.187 12.563 1.00 96.44 176 ALA A O 1
ATOM 1392 N N . VAL A 1 177 ? 0.850 -2.217 11.245 1.00 94.25 177 VAL A N 1
ATOM 1393 C CA . VAL A 1 177 ? 1.652 -2.813 12.320 1.00 94.25 177 VAL A CA 1
ATOM 1394 C C . VAL A 1 177 ? 3.143 -2.631 12.044 1.00 94.25 177 VAL A C 1
ATOM 1396 O O . VAL A 1 177 ? 3.528 -2.558 10.879 1.00 94.25 177 VAL A O 1
ATOM 1399 N N . PRO A 1 178 ? 4.011 -2.582 13.068 1.00 90.94 178 PRO A N 1
ATOM 1400 C CA . PRO A 1 178 ? 5.458 -2.550 12.848 1.00 90.94 178 PRO A CA 1
ATOM 1401 C C . PRO A 1 178 ? 5.962 -3.789 12.095 1.00 90.94 178 PRO A C 1
ATOM 1403 O O . PRO A 1 178 ? 6.857 -3.691 11.261 1.00 90.94 178 PRO A O 1
ATOM 1406 N N . GLU A 1 179 ? 5.353 -4.944 12.368 1.00 88.56 179 GLU A N 1
ATOM 1407 C CA . GLU A 1 179 ? 5.694 -6.228 11.766 1.00 88.56 179 GLU A CA 1
ATOM 1408 C C . GLU A 1 179 ? 4.429 -7.058 11.517 1.00 88.56 179 GLU A C 1
ATOM 1410 O O . GLU A 1 179 ? 3.520 -7.094 12.351 1.00 88.56 179 GLU A O 1
ATOM 1415 N N . LEU A 1 180 ? 4.356 -7.724 10.360 1.00 85.75 180 LEU A N 1
ATOM 1416 C CA . LEU A 1 180 ? 3.231 -8.594 10.023 1.00 85.75 180 LEU A CA 1
ATOM 1417 C C . LEU A 1 180 ? 3.271 -9.877 10.852 1.00 85.75 180 LEU A C 1
ATOM 1419 O O . LEU A 1 180 ? 4.243 -10.629 10.829 1.00 85.75 180 LEU A O 1
ATOM 1423 N N . SER A 1 181 ? 2.154 -10.182 11.502 1.00 87.81 181 SER A N 1
ATOM 1424 C CA . SER A 1 181 ? 1.958 -11.443 12.210 1.00 87.81 181 SER A CA 1
ATOM 1425 C C . SER A 1 181 ? 0.621 -12.063 11.829 1.00 87.81 181 SER A C 1
ATOM 1427 O O . SER A 1 181 ? -0.243 -11.414 11.234 1.00 87.81 181 SER A O 1
ATOM 1429 N N . ALA A 1 182 ? 0.415 -13.328 12.192 1.00 85.44 182 ALA A N 1
ATOM 1430 C CA . ALA A 1 182 ? -0.890 -13.958 12.003 1.00 85.44 182 ALA A CA 1
ATOM 1431 C C . ALA A 1 182 ? -2.010 -13.144 12.694 1.00 85.44 182 ALA A C 1
ATOM 1433 O O . ALA A 1 182 ? -3.130 -13.056 12.194 1.00 85.44 182 ALA A O 1
ATOM 1434 N N . GLN A 1 183 ? -1.693 -12.466 13.804 1.00 88.75 183 GLN A N 1
ATOM 1435 C CA . GLN A 1 183 ? -2.637 -11.615 14.527 1.00 88.75 183 GLN A CA 1
ATOM 1436 C C . GLN A 1 183 ? -3.138 -10.432 13.683 1.00 88.75 183 GLN A C 1
ATOM 1438 O O . GLN A 1 183 ? -4.314 -10.095 13.773 1.00 88.75 183 GLN A O 1
ATOM 1443 N N . THR A 1 184 ? -2.321 -9.889 12.773 1.00 90.19 184 THR A N 1
ATOM 1444 C CA . THR A 1 184 ? -2.722 -8.801 11.865 1.00 90.19 184 THR A CA 1
ATOM 1445 C C . THR A 1 184 ? -3.976 -9.162 11.063 1.00 90.19 184 THR A C 1
ATOM 1447 O O . THR A 1 184 ? -4.884 -8.346 10.930 1.00 90.19 184 THR A O 1
ATOM 1450 N N . THR A 1 185 ? -4.073 -10.403 10.579 1.00 90.12 185 THR A N 1
ATOM 1451 C CA . THR A 1 185 ? -5.246 -10.885 9.833 1.00 90.12 185 THR A CA 1
ATOM 1452 C C . THR A 1 185 ? -6.496 -10.953 10.710 1.00 90.12 185 THR A C 1
ATOM 1454 O O . THR A 1 185 ? -7.582 -10.548 10.293 1.00 90.12 185 THR A O 1
ATOM 1457 N N . VAL A 1 186 ? -6.346 -11.437 11.946 1.00 91.44 186 VAL A N 1
ATOM 1458 C CA . VAL A 1 186 ? -7.432 -11.441 12.935 1.00 91.44 186 VAL A CA 1
ATOM 1459 C C . VAL A 1 186 ? -7.910 -10.015 13.179 1.00 91.44 186 VAL A C 1
ATOM 1461 O O . VAL A 1 186 ? -9.111 -9.770 13.154 1.00 91.44 186 VAL A O 1
ATOM 1464 N N . ASP A 1 187 ? -6.990 -9.074 13.356 1.00 91.88 187 ASP A N 1
ATOM 1465 C CA . ASP A 1 187 ? -7.306 -7.683 13.671 1.00 91.88 187 ASP A CA 1
ATOM 1466 C C . ASP A 1 187 ? -8.029 -6.972 12.520 1.00 91.88 187 ASP A C 1
ATOM 1468 O O . ASP A 1 187 ? -8.981 -6.232 12.773 1.00 91.88 187 ASP A O 1
ATOM 1472 N N . VAL A 1 188 ? -7.671 -7.256 11.260 1.00 93.81 188 VAL A N 1
ATOM 1473 C CA . VAL A 1 188 ? -8.442 -6.782 10.096 1.00 93.81 188 VAL A CA 1
ATOM 1474 C C . VAL A 1 188 ? -9.870 -7.323 10.147 1.00 93.81 188 VAL A C 1
ATOM 1476 O O . VAL A 1 188 ? -10.822 -6.552 10.056 1.00 93.81 188 VAL A O 1
ATOM 1479 N N . VAL A 1 189 ? -10.050 -8.634 10.336 1.00 94.19 189 VAL A N 1
ATOM 1480 C CA . VAL A 1 189 ? -11.389 -9.247 10.386 1.00 94.19 189 VAL A CA 1
ATOM 1481 C C . VAL A 1 189 ? -12.220 -8.681 11.542 1.00 94.19 189 VAL A C 1
ATOM 1483 O O . VAL A 1 189 ? -13.404 -8.397 11.370 1.00 94.19 189 VAL A O 1
ATOM 1486 N N . ARG A 1 190 ? -11.613 -8.452 12.711 1.00 92.38 190 ARG A N 1
ATOM 1487 C CA . ARG A 1 190 ? -12.287 -7.861 13.879 1.00 92.38 190 ARG A CA 1
ATOM 1488 C C . ARG A 1 190 ? -12.676 -6.394 13.691 1.00 92.38 190 ARG A C 1
ATOM 1490 O O . ARG A 1 190 ? -13.622 -5.952 14.340 1.00 92.38 190 ARG A O 1
ATOM 1497 N N . ALA A 1 191 ? -11.998 -5.665 12.810 1.00 91.56 191 ALA A N 1
ATOM 1498 C CA . ALA A 1 191 ? -12.295 -4.263 12.520 1.00 91.56 191 ALA A CA 1
ATOM 1499 C C . ALA A 1 191 ? -13.527 -4.067 11.618 1.00 91.56 191 ALA A C 1
ATOM 1501 O O . ALA A 1 191 ? -13.943 -2.936 11.373 1.00 91.56 191 ALA A O 1
ATOM 1502 N N . MET A 1 192 ? -14.131 -5.144 11.108 1.00 93.00 192 MET A N 1
ATOM 1503 C CA . MET A 1 192 ? -15.287 -5.042 10.220 1.00 93.00 192 MET A CA 1
ATOM 1504 C C . MET A 1 192 ? -16.498 -4.422 10.929 1.00 93.00 192 MET A C 1
ATOM 1506 O O . MET A 1 192 ? -16.812 -4.730 12.077 1.00 93.00 192 MET A O 1
ATOM 1510 N N . SER A 1 193 ? -17.225 -3.559 10.220 1.00 89.06 193 SER A N 1
ATOM 1511 C CA . SER A 1 193 ? -18.374 -2.823 10.769 1.00 89.06 193 SER A CA 1
ATOM 1512 C C . SER A 1 193 ? -19.701 -3.583 10.679 1.00 89.06 193 SER A C 1
ATOM 1514 O O . SER A 1 193 ? -20.692 -3.155 11.263 1.00 89.06 193 SER A O 1
ATOM 1516 N N . THR A 1 194 ? -19.746 -4.711 9.962 1.00 90.62 194 THR A N 1
ATOM 1517 C CA . THR A 1 194 ? -20.953 -5.539 9.809 1.00 90.62 194 THR A CA 1
ATOM 1518 C C . THR A 1 194 ? -20.615 -7.027 9.857 1.00 90.62 194 THR A C 1
ATOM 1520 O O . THR A 1 194 ? -19.513 -7.429 9.479 1.00 90.62 194 THR A O 1
ATOM 1523 N N . SER A 1 195 ? -21.582 -7.861 10.254 1.00 92.88 195 SER A N 1
ATOM 1524 C CA . SER A 1 195 ? -21.426 -9.324 10.254 1.00 92.88 195 SER A CA 1
ATOM 1525 C C . SER A 1 195 ? -21.143 -9.884 8.859 1.00 92.88 195 SER A C 1
ATOM 1527 O O . SER A 1 195 ? -20.291 -10.751 8.706 1.00 92.88 195 SER A O 1
ATOM 1529 N N . ARG A 1 196 ? -21.793 -9.339 7.822 1.00 93.12 196 ARG A N 1
ATOM 1530 C CA . ARG A 1 196 ? -21.565 -9.751 6.432 1.00 93.12 196 ARG A CA 1
ATOM 1531 C C . ARG A 1 196 ? -20.125 -9.489 5.988 1.00 93.12 196 ARG A C 1
ATOM 1533 O O . ARG A 1 196 ? -19.498 -10.390 5.440 1.00 93.12 196 ARG A O 1
ATOM 1540 N N . ALA A 1 197 ? -19.607 -8.280 6.226 1.00 91.62 197 ALA A N 1
ATOM 1541 C CA . ALA A 1 197 ? -18.226 -7.939 5.877 1.00 91.62 197 ALA A CA 1
ATOM 1542 C C . ALA A 1 197 ? -17.221 -8.781 6.678 1.00 91.62 197 ALA A C 1
ATOM 1544 O O . ALA A 1 197 ? -16.220 -9.224 6.128 1.00 91.62 197 ALA A O 1
ATOM 1545 N N . PHE A 1 198 ? -17.520 -9.062 7.950 1.00 93.50 198 PHE A N 1
ATOM 1546 C CA . PHE A 1 198 ? -16.730 -9.956 8.798 1.00 93.50 198 PHE A CA 1
ATOM 1547 C C . PHE A 1 198 ? -16.633 -11.375 8.226 1.00 93.50 198 PHE A C 1
ATOM 1549 O O . PHE A 1 198 ? -15.532 -11.903 8.078 1.00 93.50 198 PHE A O 1
ATOM 1556 N N . ASP A 1 199 ? -17.767 -11.990 7.883 1.00 94.06 199 ASP A N 1
ATOM 1557 C CA . ASP A 1 199 ? -17.791 -13.357 7.358 1.00 94.06 199 ASP A CA 1
ATOM 1558 C C . ASP A 1 199 ? -17.099 -13.454 5.993 1.00 94.06 199 ASP A C 1
ATOM 1560 O O . ASP A 1 199 ? -16.337 -14.395 5.760 1.00 94.06 199 ASP A O 1
ATOM 1564 N N . GLN A 1 200 ? -17.304 -12.456 5.126 1.00 94.81 200 GLN A N 1
ATOM 1565 C CA . GLN A 1 200 ? -16.638 -12.353 3.826 1.00 94.81 200 GLN A CA 1
ATOM 1566 C C . GLN A 1 200 ? -15.119 -12.197 3.985 1.00 94.81 200 GLN A C 1
ATOM 1568 O O . GLN A 1 200 ? -14.358 -12.957 3.388 1.00 94.81 200 GLN A O 1
ATOM 1573 N N . ALA A 1 201 ? -14.672 -11.272 4.842 1.00 94.62 201 ALA A N 1
ATOM 1574 C CA . ALA A 1 201 ? -13.258 -11.052 5.135 1.00 94.62 201 ALA A CA 1
ATOM 1575 C C . ALA A 1 201 ? -12.584 -12.320 5.670 1.00 94.62 201 ALA A C 1
ATOM 1577 O O . ALA A 1 201 ? -11.502 -12.695 5.219 1.00 94.62 201 ALA A O 1
ATOM 1578 N N . ARG A 1 202 ? -13.244 -13.015 6.604 1.00 94.62 202 ARG A N 1
ATOM 1579 C CA . ARG A 1 202 ? -12.753 -14.281 7.154 1.00 94.62 202 ARG A CA 1
ATOM 1580 C C . ARG A 1 202 ? -12.596 -15.344 6.066 1.00 94.62 202 ARG A C 1
ATOM 1582 O O . ARG A 1 202 ? -11.572 -16.017 6.055 1.00 94.62 202 ARG A O 1
ATOM 1589 N N . GLY A 1 203 ? -13.576 -15.483 5.170 1.00 94.56 203 GLY A N 1
ATOM 1590 C CA . GLY A 1 203 ? -13.513 -16.428 4.050 1.00 94.56 203 GLY A CA 1
ATOM 1591 C C . GLY A 1 203 ? -12.339 -16.145 3.112 1.00 94.56 203 GLY A C 1
ATOM 1592 O O . GLY A 1 203 ? -11.553 -17.044 2.828 1.00 94.56 203 GLY A O 1
ATOM 1593 N N . ILE A 1 204 ? -12.159 -14.877 2.723 1.00 94.06 204 ILE A N 1
ATOM 1594 C CA . ILE A 1 204 ? -11.045 -14.443 1.864 1.00 94.06 204 ILE A CA 1
ATOM 1595 C C . ILE A 1 204 ? -9.694 -14.789 2.493 1.00 94.06 204 ILE A C 1
ATOM 1597 O O . ILE A 1 204 ? -8.822 -15.345 1.823 1.00 94.06 204 ILE A O 1
ATOM 1601 N N . TYR A 1 205 ? -9.506 -14.480 3.777 1.00 93.75 205 TYR A N 1
ATOM 1602 C CA . TYR A 1 205 ? -8.247 -14.764 4.459 1.00 93.75 205 TYR A CA 1
ATOM 1603 C C . TYR A 1 205 ? -8.001 -16.258 4.679 1.00 93.75 205 TYR A C 1
ATOM 1605 O O . TYR A 1 205 ? -6.865 -16.693 4.501 1.00 93.75 205 TYR A O 1
ATOM 1613 N N . ASP A 1 206 ? -9.028 -17.041 5.027 1.00 91.69 206 ASP A N 1
ATOM 1614 C CA . ASP A 1 206 ? -8.911 -18.498 5.201 1.00 91.69 206 ASP A CA 1
ATOM 1615 C C . ASP A 1 206 ? -8.402 -19.185 3.933 1.00 91.69 206 ASP A C 1
ATOM 1617 O O . ASP A 1 206 ? -7.525 -20.047 3.982 1.00 91.69 206 ASP A O 1
ATOM 1621 N N . GLU A 1 207 ? -8.895 -18.741 2.783 1.00 90.06 207 GLU A N 1
ATOM 1622 C CA . GLU A 1 207 ? -8.504 -19.299 1.498 1.00 90.06 207 GLU A CA 1
ATOM 1623 C C . GLU A 1 207 ? -7.157 -18.764 0.999 1.00 90.06 207 GLU A C 1
ATOM 1625 O O . GLU A 1 207 ? -6.301 -19.534 0.565 1.00 90.06 207 GLU A O 1
ATOM 1630 N N . THR A 1 208 ? -6.927 -17.454 1.113 1.00 86.81 208 THR A N 1
ATOM 1631 C CA . THR A 1 208 ? -5.720 -16.811 0.567 1.00 86.81 208 THR A CA 1
ATOM 1632 C C . THR A 1 208 ? -4.473 -17.118 1.397 1.00 86.81 208 THR A C 1
ATOM 1634 O O . THR A 1 208 ? -3.383 -17.314 0.853 1.00 86.81 208 THR A O 1
ATOM 1637 N N . LEU A 1 209 ? -4.604 -17.155 2.726 1.00 83.31 209 LEU A N 1
ATOM 1638 C CA . LEU A 1 209 ? -3.475 -17.363 3.636 1.00 83.31 209 LEU A CA 1
ATOM 1639 C C . LEU A 1 209 ? -3.328 -18.811 4.100 1.00 83.31 209 LEU A C 1
ATOM 1641 O O . LEU A 1 209 ? -2.309 -19.116 4.721 1.00 83.31 209 LEU A O 1
ATOM 1645 N N . GLY A 1 210 ? -4.270 -19.705 3.780 1.00 75.75 210 GLY A N 1
ATOM 1646 C CA . GLY A 1 210 ? -4.278 -21.109 4.214 1.00 75.75 210 GLY A CA 1
ATOM 1647 C C . GLY A 1 210 ? -3.003 -21.911 3.909 1.00 75.75 210 GLY A C 1
ATOM 1648 O O . GLY A 1 210 ? -2.812 -22.976 4.487 1.00 75.75 210 GLY A O 1
ATOM 1649 N N . GLY A 1 211 ? -2.112 -21.404 3.045 1.00 69.56 211 GLY A N 1
ATOM 1650 C CA . GLY A 1 211 ? -0.761 -21.941 2.827 1.00 69.56 211 GLY A CA 1
ATOM 1651 C C . GLY A 1 211 ? 0.394 -20.954 3.050 1.00 69.56 211 GLY A C 1
ATOM 1652 O O . GLY A 1 211 ? 1.545 -21.331 2.859 1.00 69.56 211 GLY A O 1
ATOM 1653 N N . ARG A 1 212 ? 0.114 -19.697 3.425 1.00 73.94 212 ARG A N 1
ATOM 1654 C CA . ARG A 1 212 ? 1.113 -18.620 3.585 1.00 73.94 212 ARG A CA 1
ATOM 1655 C C . ARG A 1 212 ? 1.361 -18.248 5.046 1.00 73.94 212 ARG A C 1
ATOM 1657 O O . ARG A 1 212 ? 2.250 -17.455 5.315 1.00 73.94 212 ARG A O 1
ATOM 1664 N N . LEU A 1 213 ? 0.642 -18.828 6.014 1.00 72.19 213 LEU A N 1
ATOM 1665 C CA . LEU A 1 213 ? 0.823 -18.493 7.436 1.00 72.19 213 LEU A CA 1
ATOM 1666 C C . LEU A 1 213 ? 2.257 -18.759 7.936 1.00 72.19 213 LEU A C 1
ATOM 1668 O O . LEU A 1 213 ? 2.729 -18.121 8.875 1.00 72.19 213 LEU A O 1
ATOM 1672 N N . LEU A 1 214 ? 2.973 -19.676 7.277 1.00 65.50 214 LEU A N 1
ATOM 1673 C CA . LEU A 1 214 ? 4.374 -19.995 7.546 1.00 65.50 214 LEU A CA 1
ATOM 1674 C C . LEU A 1 214 ? 5.351 -18.861 7.200 1.00 65.50 214 LEU A C 1
ATOM 1676 O O . LEU A 1 214 ? 6.497 -18.923 7.634 1.00 65.50 214 LEU A O 1
ATOM 1680 N N . SER A 1 215 ? 4.939 -17.823 6.471 1.00 72.50 215 SER A N 1
ATOM 1681 C CA . SER A 1 215 ? 5.772 -16.634 6.259 1.00 72.50 215 SER A CA 1
ATOM 1682 C C . SER A 1 215 ? 5.554 -15.552 7.320 1.00 72.50 215 SER A C 1
ATOM 1684 O O . SER A 1 215 ? 6.290 -14.573 7.333 1.00 72.50 215 SER A O 1
ATOM 1686 N N . TYR A 1 216 ? 4.559 -15.706 8.201 1.00 77.50 216 TYR A N 1
ATOM 1687 C CA . TYR A 1 216 ? 4.236 -14.717 9.228 1.00 77.50 216 TYR A CA 1
ATOM 1688 C C . TYR A 1 216 ? 4.994 -14.996 10.526 1.00 77.50 216 TYR A C 1
ATOM 1690 O O . TYR A 1 216 ? 5.196 -16.155 10.922 1.00 77.50 216 TYR A O 1
ATOM 1698 N N . THR A 1 217 ? 5.365 -13.913 11.206 1.00 78.88 217 THR A N 1
ATOM 1699 C CA . THR A 1 217 ? 5.911 -13.942 12.563 1.00 78.88 217 THR A CA 1
ATOM 1700 C C . THR A 1 217 ? 4.832 -14.429 13.529 1.00 78.88 217 THR A C 1
ATOM 1702 O O . THR A 1 217 ? 3.630 -14.175 13.338 1.00 78.88 217 THR A O 1
ATOM 1705 N N . ARG A 1 218 ? 5.225 -15.198 14.552 1.00 80.06 218 ARG A N 1
ATOM 1706 C CA . ARG A 1 218 ? 4.255 -15.668 15.548 1.00 80.06 218 ARG A CA 1
ATOM 1707 C C . ARG A 1 218 ? 3.708 -14.465 16.319 1.00 80.06 218 ARG A C 1
ATOM 1709 O O . ARG A 1 218 ? 4.448 -13.517 16.547 1.00 80.06 218 ARG A O 1
ATOM 1716 N N . PRO A 1 219 ? 2.447 -14.497 16.782 1.00 78.50 219 PRO A N 1
ATOM 1717 C CA . PRO A 1 219 ? 1.891 -13.407 17.584 1.00 78.50 219 PRO A CA 1
ATOM 1718 C C . PRO A 1 219 ? 2.732 -13.065 18.823 1.00 78.50 219 PRO A C 1
ATOM 1720 O O . PRO A 1 219 ? 2.826 -11.906 19.185 1.00 78.50 219 PRO A O 1
ATOM 1723 N N . GLU A 1 220 ? 3.365 -14.068 19.437 1.00 79.44 220 GLU A N 1
ATOM 1724 C CA . GLU A 1 220 ? 4.244 -13.918 20.611 1.00 79.44 220 GLU A CA 1
ATOM 1725 C C . GLU A 1 220 ? 5.607 -13.285 20.281 1.00 79.44 220 GLU A C 1
ATOM 1727 O O . GLU A 1 220 ? 6.307 -12.828 21.176 1.00 79.44 220 GLU A O 1
ATOM 1732 N N . GLU A 1 221 ? 5.995 -13.299 19.006 1.00 77.88 221 GLU A N 1
ATOM 1733 C CA . GLU A 1 221 ? 7.260 -12.759 18.497 1.00 77.88 221 GLU A CA 1
ATOM 1734 C C . GLU A 1 221 ? 7.061 -11.389 17.830 1.00 77.88 221 GLU A C 1
ATOM 1736 O O . GLU A 1 221 ? 8.036 -10.738 17.464 1.00 77.88 221 GLU A O 1
ATOM 1741 N N . ALA A 1 222 ? 5.808 -10.961 17.639 1.00 77.00 222 ALA A N 1
ATOM 1742 C CA . ALA A 1 222 ? 5.493 -9.700 16.994 1.00 77.00 222 ALA A CA 1
ATOM 1743 C C . ALA A 1 222 ? 5.928 -8.526 17.878 1.00 77.00 222 ALA A C 1
ATOM 1745 O O . ALA A 1 222 ? 5.706 -8.522 19.086 1.00 77.00 222 ALA A O 1
ATOM 1746 N N . LEU A 1 223 ? 6.525 -7.516 17.252 1.00 72.81 223 LEU A N 1
ATOM 1747 C CA . LEU A 1 223 ? 6.970 -6.305 17.929 1.00 72.81 223 LEU A CA 1
ATOM 1748 C C . LEU A 1 223 ? 5.823 -5.582 18.656 1.00 72.81 223 LEU A C 1
ATOM 1750 O O . LEU A 1 223 ? 4.815 -5.214 18.044 1.00 72.81 223 LEU A O 1
ATOM 1754 N N . ASP A 1 224 ? 6.039 -5.292 19.940 1.00 73.31 224 ASP A N 1
ATOM 1755 C CA . ASP A 1 224 ? 5.136 -4.517 20.792 1.00 73.31 224 ASP A CA 1
ATOM 1756 C C . ASP A 1 224 ? 5.187 -3.020 20.419 1.00 73.31 224 ASP A C 1
ATOM 1758 O O . ASP A 1 224 ? 5.824 -2.200 21.074 1.00 73.31 224 ASP A O 1
ATOM 1762 N N . GLY A 1 225 ? 4.525 -2.640 19.327 1.00 84.06 225 GLY A N 1
ATOM 1763 C CA . GLY A 1 225 ? 4.385 -1.242 18.911 1.00 84.06 225 GLY A CA 1
ATOM 1764 C C . GLY A 1 225 ? 2.935 -0.819 18.712 1.00 84.06 225 GLY A C 1
ATOM 1765 O O . GLY A 1 225 ? 2.009 -1.624 18.798 1.00 84.06 225 GLY A O 1
ATOM 1766 N N . CYS A 1 226 ? 2.720 0.465 18.413 1.00 89.62 226 CYS A N 1
ATOM 1767 C CA . CYS A 1 226 ? 1.388 0.956 18.066 1.00 89.62 226 CYS A CA 1
ATOM 1768 C C . CYS A 1 226 ? 0.860 0.240 16.822 1.00 89.62 226 CYS A C 1
ATOM 1770 O O . CYS A 1 226 ? 1.480 0.300 15.759 1.00 89.62 226 CYS A O 1
ATOM 1772 N N . SER A 1 227 ? -0.300 -0.393 16.959 1.00 92.06 227 SER A N 1
ATOM 1773 C CA . SER A 1 227 ? -1.055 -0.946 15.847 1.00 92.06 227 SER A CA 1
ATOM 1774 C C . SER A 1 227 ? -2.226 -0.023 15.546 1.00 92.06 227 SER A C 1
ATOM 1776 O O . SER A 1 227 ? -2.801 0.586 16.454 1.00 92.06 227 SER A O 1
ATOM 1778 N N . TYR A 1 228 ? -2.564 0.125 14.270 1.00 94.38 228 TYR A N 1
ATOM 1779 C CA . TYR A 1 228 ? -3.603 1.053 13.849 1.00 94.38 228 TYR A CA 1
ATOM 1780 C C . TYR A 1 228 ? -4.599 0.381 12.915 1.00 94.38 228 TYR A C 1
ATOM 1782 O O . TYR A 1 228 ? -4.225 -0.150 11.875 1.00 94.38 228 TYR A O 1
ATOM 1790 N N . HIS A 1 229 ? -5.883 0.475 13.234 1.00 95.25 229 HIS A N 1
ATOM 1791 C CA . HIS A 1 229 ? -6.959 0.206 12.289 1.00 95.25 229 HIS A CA 1
ATOM 1792 C C . HIS A 1 229 ? -7.173 1.438 11.415 1.00 95.25 229 HIS A C 1
ATOM 1794 O O . HIS A 1 229 ? -7.417 2.525 11.933 1.00 95.25 229 HIS A O 1
ATOM 1800 N N . ILE A 1 230 ? -7.089 1.280 10.100 1.00 95.62 230 ILE A N 1
ATOM 1801 C CA . ILE A 1 230 ? -7.299 2.353 9.132 1.00 95.62 230 ILE A CA 1
ATOM 1802 C C . ILE A 1 230 ? -8.594 2.072 8.380 1.00 95.62 230 ILE A C 1
ATOM 1804 O O . ILE A 1 230 ? -8.691 1.108 7.622 1.00 95.62 230 ILE A O 1
ATOM 1808 N N . TYR A 1 231 ? -9.576 2.941 8.565 1.00 95.50 231 TYR A N 1
ATOM 1809 C CA . TYR A 1 231 ? -10.797 2.967 7.773 1.00 95.50 231 TYR A CA 1
ATOM 1810 C C . TYR A 1 231 ? -10.606 3.979 6.654 1.00 95.50 231 TYR A C 1
ATOM 1812 O O . TYR A 1 231 ? -10.231 5.121 6.922 1.00 95.50 231 TYR A O 1
ATOM 1820 N N . MET A 1 232 ? -10.840 3.574 5.409 1.00 94.81 232 MET A N 1
ATOM 1821 C CA . MET A 1 232 ? -10.656 4.442 4.250 1.00 94.81 232 MET A CA 1
ATOM 1822 C C . MET A 1 232 ? -11.858 4.405 3.319 1.00 94.81 232 MET A C 1
ATOM 1824 O O . MET A 1 232 ? -12.509 3.373 3.160 1.00 94.81 232 MET A O 1
ATOM 1828 N N . HIS A 1 233 ? -12.095 5.530 2.654 1.00 94.12 233 HIS A N 1
ATOM 1829 C CA . HIS A 1 233 ? -12.991 5.622 1.510 1.00 94.12 233 HIS A CA 1
ATOM 1830 C C . HIS A 1 233 ? -12.271 6.306 0.352 1.00 94.12 233 HIS A C 1
ATOM 1832 O O . HIS A 1 233 ? -11.746 7.411 0.516 1.00 94.12 233 HIS A O 1
ATOM 1838 N N . PHE A 1 234 ? -12.239 5.643 -0.801 1.00 92.31 234 PHE A N 1
ATOM 1839 C CA . PHE A 1 234 ? -11.560 6.098 -2.009 1.00 92.31 234 PHE A CA 1
ATOM 1840 C C . PHE A 1 234 ? -12.565 6.702 -2.989 1.00 92.31 234 PHE A C 1
ATOM 1842 O O . PHE A 1 234 ? -13.262 5.986 -3.706 1.00 92.31 234 PHE A O 1
ATOM 1849 N N . GLY A 1 235 ? -12.606 8.031 -3.037 1.00 88.31 235 GLY A N 1
ATOM 1850 C CA . GLY A 1 235 ? -13.417 8.788 -3.985 1.00 88.31 235 GLY A CA 1
ATOM 1851 C C . GLY A 1 235 ? -12.683 9.067 -5.299 1.00 88.31 235 GLY A C 1
ATOM 1852 O O . GLY A 1 235 ? -11.446 9.116 -5.365 1.00 88.31 235 GLY A O 1
ATOM 1853 N N . SER A 1 236 ? -13.452 9.289 -6.363 1.00 79.06 236 SER A N 1
ATOM 1854 C CA . SER A 1 236 ? -12.948 9.782 -7.645 1.00 79.06 236 SER A CA 1
ATOM 1855 C C . SER A 1 236 ? -12.597 11.267 -7.578 1.00 79.06 236 SER A C 1
ATOM 1857 O O . SER A 1 236 ? -13.367 12.094 -7.100 1.00 79.06 236 SER A O 1
ATOM 1859 N N . ALA A 1 237 ? -11.433 11.629 -8.119 1.00 78.12 237 ALA A N 1
ATOM 1860 C CA . ALA A 1 237 ? -11.066 13.016 -8.365 1.00 78.12 237 ALA A CA 1
ATOM 1861 C C . ALA A 1 237 ? -10.561 13.185 -9.809 1.00 78.12 237 ALA A C 1
ATOM 1863 O O . ALA A 1 237 ? -9.919 12.276 -10.343 1.00 78.12 237 ALA A O 1
ATOM 1864 N N . PRO A 1 238 ? -10.766 14.351 -10.452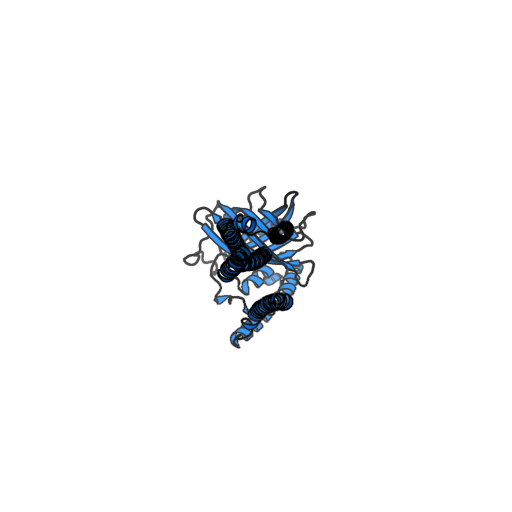 1.00 73.69 238 PRO A N 1
ATOM 1865 C CA . PRO A 1 238 ? -10.359 14.577 -11.845 1.00 73.69 238 PRO A CA 1
ATOM 1866 C C . PRO A 1 238 ? -8.861 14.346 -12.110 1.00 73.69 238 PRO A C 1
ATOM 1868 O O . PRO A 1 238 ? -8.457 13.983 -13.215 1.00 73.69 238 PRO A O 1
ATOM 1871 N N . SER A 1 239 ? -8.017 14.570 -11.099 1.00 72.19 239 SER A N 1
ATOM 1872 C CA . SER A 1 239 ? -6.559 14.489 -11.205 1.00 72.19 239 SER A CA 1
ATOM 1873 C C . SER A 1 239 ? -5.954 13.187 -10.665 1.00 72.19 239 SER A C 1
ATOM 1875 O O . SER A 1 239 ? -4.784 12.922 -10.958 1.00 72.19 239 SER A O 1
ATOM 1877 N N . GLY A 1 240 ? -6.710 12.336 -9.961 1.00 81.50 240 GLY A N 1
ATOM 1878 C CA . GLY A 1 240 ? -6.162 11.145 -9.305 1.00 81.50 240 GLY A CA 1
ATOM 1879 C C . GLY A 1 240 ? -7.141 10.411 -8.387 1.00 81.50 240 GLY A C 1
ATOM 1880 O O . GLY A 1 240 ? -8.358 10.489 -8.551 1.00 81.50 240 GLY A O 1
ATOM 1881 N N . VAL A 1 241 ? -6.586 9.669 -7.430 1.00 86.81 241 VAL A N 1
ATOM 1882 C CA . VAL A 1 241 ? -7.357 8.996 -6.379 1.00 86.81 241 VAL A CA 1
ATOM 1883 C C . VAL A 1 241 ? -7.333 9.891 -5.145 1.00 86.81 241 VAL A C 1
ATOM 1885 O O . VAL A 1 241 ? -6.267 10.375 -4.768 1.00 86.81 241 VAL A O 1
ATOM 1888 N N . GLN A 1 242 ? -8.486 10.147 -4.535 1.00 91.06 242 GLN A N 1
ATOM 1889 C CA . GLN A 1 242 ? -8.557 10.823 -3.242 1.00 91.06 242 GLN A CA 1
ATOM 1890 C C . GLN A 1 242 ? -9.083 9.844 -2.209 1.00 91.06 242 GLN A C 1
ATOM 1892 O O . GLN A 1 242 ? -10.065 9.151 -2.458 1.00 91.06 242 GLN A O 1
ATOM 1897 N N . ALA A 1 243 ? -8.435 9.795 -1.052 1.00 91.88 243 ALA A N 1
ATOM 1898 C CA . ALA A 1 243 ? -8.891 8.982 0.056 1.00 91.88 243 ALA A CA 1
ATOM 1899 C C . ALA A 1 243 ? -9.151 9.842 1.289 1.00 91.88 243 ALA A C 1
ATOM 1901 O O . ALA A 1 243 ? -8.365 10.723 1.645 1.00 91.88 243 ALA A O 1
ATOM 1902 N N . GLN A 1 244 ? -10.265 9.564 1.951 1.00 92.25 244 GLN A N 1
ATOM 1903 C CA . GLN A 1 244 ? -10.498 9.984 3.325 1.00 92.25 244 GLN A CA 1
ATOM 1904 C C . GLN A 1 244 ? -10.096 8.824 4.228 1.00 92.25 244 GLN A C 1
ATOM 1906 O O . GLN A 1 244 ? -10.450 7.681 3.937 1.00 92.25 244 GLN A O 1
ATOM 1911 N N . ALA A 1 245 ? -9.334 9.109 5.282 1.00 93.81 245 ALA A N 1
ATOM 1912 C CA . ALA A 1 245 ? -8.796 8.089 6.171 1.00 93.81 245 ALA A CA 1
ATOM 1913 C C . ALA A 1 245 ? -9.059 8.450 7.634 1.00 93.81 245 ALA A C 1
ATOM 1915 O O . ALA A 1 245 ? -8.835 9.585 8.060 1.00 93.81 245 ALA A O 1
ATOM 1916 N N . LEU A 1 246 ? -9.501 7.454 8.397 1.00 94.12 246 LEU A N 1
ATOM 1917 C CA . LEU A 1 246 ? -9.608 7.499 9.845 1.00 94.12 246 LEU A CA 1
ATOM 1918 C C . LEU A 1 246 ? -8.765 6.368 10.421 1.00 94.12 246 LEU A C 1
ATOM 1920 O O . LEU A 1 246 ? -9.085 5.194 10.243 1.00 94.12 246 LEU A O 1
ATOM 1924 N N . THR A 1 247 ? -7.702 6.729 11.122 1.00 95.19 247 THR A N 1
ATOM 1925 C CA . THR A 1 247 ? -6.714 5.785 11.634 1.00 95.19 247 THR A CA 1
ATOM 1926 C C . THR A 1 247 ? -6.790 5.754 13.153 1.00 95.19 247 THR A C 1
ATOM 1928 O O . THR A 1 247 ? -6.639 6.782 13.805 1.00 95.19 247 THR A O 1
ATOM 1931 N N . VAL A 1 248 ? -7.026 4.587 13.741 1.00 93.56 248 VAL A N 1
ATOM 1932 C CA . VAL A 1 248 ? -7.285 4.428 15.175 1.00 93.56 248 VAL A CA 1
ATOM 1933 C C . VAL A 1 248 ? -6.344 3.390 15.760 1.00 93.56 248 VAL A C 1
ATOM 1935 O O . VAL A 1 248 ? -6.363 2.236 15.344 1.00 93.56 248 VAL A O 1
ATOM 1938 N N . SER A 1 249 ? -5.565 3.776 16.763 1.00 92.25 249 SER A N 1
ATOM 1939 C CA . SER A 1 249 ? -4.782 2.857 17.583 1.00 92.25 249 SER A CA 1
ATOM 1940 C C . SER A 1 249 ? -5.415 2.737 18.961 1.00 92.25 249 SER A C 1
ATOM 1942 O O . SER A 1 249 ? -5.343 3.660 19.776 1.00 92.25 249 SER A O 1
ATOM 1944 N N . SER A 1 250 ? -6.041 1.589 19.226 1.00 84.69 250 SER A N 1
ATOM 1945 C CA . SER A 1 250 ? -6.572 1.267 20.553 1.00 84.69 250 SER A CA 1
ATOM 1946 C C . SER A 1 250 ? -5.456 1.020 21.564 1.00 84.69 250 SER A C 1
ATOM 1948 O O . SER A 1 250 ? -5.640 1.305 22.740 1.00 84.69 250 SER A O 1
ATOM 1950 N N . ASN A 1 251 ? -4.290 0.543 21.115 1.00 85.56 251 ASN A N 1
ATOM 1951 C CA . ASN A 1 251 ? -3.181 0.226 22.007 1.00 85.56 251 ASN A CA 1
ATOM 1952 C C . ASN A 1 251 ? -2.349 1.425 22.444 1.00 85.56 251 ASN A C 1
ATOM 1954 O O . ASN A 1 251 ? -1.848 1.446 23.565 1.00 85.56 251 ASN A O 1
ATOM 1958 N N . CYS A 1 252 ? -2.273 2.459 21.610 1.00 88.56 252 CYS A N 1
ATOM 1959 C CA . CYS A 1 252 ? -1.601 3.707 21.956 1.00 88.56 252 CYS A CA 1
ATOM 1960 C C . CYS A 1 252 ? -2.562 4.826 22.356 1.00 88.56 252 CYS A C 1
ATOM 1962 O O . CYS A 1 252 ? -2.101 5.899 22.766 1.00 88.56 252 CYS A O 1
ATOM 1964 N N . ASN A 1 253 ? -3.873 4.569 22.280 1.00 87.94 253 ASN A N 1
ATOM 1965 C CA . ASN A 1 253 ? -4.938 5.532 22.545 1.00 87.94 253 ASN A CA 1
ATOM 1966 C C . ASN A 1 253 ? -4.825 6.786 21.664 1.00 87.94 253 ASN A C 1
ATOM 1968 O O . ASN A 1 253 ? -4.978 7.917 22.132 1.00 87.94 253 ASN A O 1
ATOM 1972 N N . VAL A 1 254 ? -4.504 6.585 20.382 1.00 92.25 254 VAL A N 1
ATOM 1973 C CA . VAL A 1 254 ? -4.280 7.663 19.412 1.00 92.25 254 VAL A CA 1
ATOM 1974 C C . VAL A 1 254 ? -5.228 7.524 18.231 1.00 92.25 254 VAL A C 1
ATOM 1976 O O . VAL A 1 254 ? -5.335 6.466 17.615 1.00 92.25 254 VAL A O 1
ATOM 1979 N N . LEU A 1 255 ? -5.886 8.625 17.895 1.00 94.12 255 LEU A N 1
ATOM 1980 C CA . LEU A 1 255 ? -6.639 8.817 16.668 1.00 94.12 255 LEU A CA 1
ATOM 1981 C C . LEU A 1 255 ? -5.811 9.690 15.725 1.00 94.12 255 LEU A C 1
ATOM 1983 O O . LEU A 1 255 ? -5.441 10.800 16.099 1.00 94.12 255 LEU A O 1
ATOM 1987 N N . LEU A 1 256 ? -5.541 9.218 14.511 1.00 95.00 256 LEU A N 1
ATOM 1988 C CA . LEU A 1 256 ? -4.988 10.030 13.431 1.00 95.00 256 LEU A CA 1
ATOM 1989 C C . LEU A 1 256 ? -6.097 10.272 12.412 1.00 95.00 256 LEU A C 1
ATOM 1991 O O . LEU A 1 256 ? -6.629 9.336 11.813 1.00 95.00 256 LEU A O 1
ATOM 1995 N N . ALA A 1 257 ? -6.453 11.535 12.227 1.00 92.06 257 ALA A N 1
ATOM 1996 C CA . ALA A 1 257 ? -7.447 11.942 11.246 1.00 92.06 257 ALA A CA 1
ATOM 1997 C C . ALA A 1 257 ? -6.818 12.895 10.235 1.00 92.06 257 ALA A C 1
ATOM 1999 O O . ALA A 1 257 ? -5.993 13.740 10.590 1.00 92.06 257 ALA A O 1
ATOM 2000 N N . THR A 1 258 ? -7.226 12.786 8.974 1.00 90.88 258 THR A N 1
ATOM 2001 C CA . THR A 1 258 ? -6.912 13.811 7.977 1.00 90.88 258 THR A CA 1
ATOM 2002 C C . THR A 1 258 ? -7.586 15.132 8.368 1.00 90.88 258 THR A C 1
ATOM 2004 O O . THR A 1 258 ? -8.755 15.105 8.769 1.00 90.88 258 THR A O 1
ATOM 2007 N N . PRO A 1 259 ? -6.904 16.288 8.259 1.00 88.38 259 PRO A N 1
ATOM 2008 C CA . PRO A 1 259 ? -7.517 17.585 8.530 1.00 88.38 259 PRO A CA 1
ATOM 2009 C C . PRO A 1 259 ? -8.812 17.790 7.732 1.00 88.38 259 PRO A C 1
ATOM 2011 O O . PRO A 1 259 ? -8.932 17.337 6.593 1.00 88.38 259 PRO A O 1
ATOM 2014 N N . SER A 1 260 ? -9.785 18.493 8.318 1.00 81.56 260 SER A N 1
ATOM 2015 C CA . SER A 1 260 ? -11.068 18.768 7.656 1.00 81.56 260 SER A CA 1
ATOM 2016 C C . SER A 1 260 ? -10.857 19.448 6.298 1.00 81.56 260 SER A C 1
ATOM 2018 O O . SER A 1 260 ? -10.139 20.443 6.202 1.00 81.56 260 SER A O 1
ATOM 2020 N N . GLY A 1 261 ? -11.466 18.897 5.245 1.00 79.81 261 GLY A N 1
ATOM 2021 C CA . GLY A 1 261 ? -11.330 19.392 3.871 1.00 79.81 261 GLY A CA 1
ATOM 2022 C C . GLY A 1 261 ? -10.026 19.009 3.163 1.00 79.81 261 GLY A C 1
ATOM 2023 O O . GLY A 1 261 ? -9.853 19.366 1.999 1.00 79.81 261 GLY A O 1
ATOM 2024 N N . GLN A 1 262 ? -9.122 18.276 3.819 1.00 85.81 262 GLN A N 1
ATOM 2025 C CA . GLN A 1 262 ? -7.974 17.659 3.165 1.00 85.81 262 GLN A CA 1
ATOM 2026 C C . GLN A 1 262 ? -8.246 16.180 2.879 1.00 85.81 262 GLN A C 1
ATOM 2028 O O . GLN A 1 262 ? -8.880 15.468 3.658 1.00 85.81 262 GLN A O 1
ATOM 2033 N N . HIS A 1 263 ? -7.731 15.717 1.746 1.00 87.88 263 HIS A N 1
ATOM 2034 C CA . HIS A 1 263 ? -7.781 14.320 1.338 1.00 87.88 263 HIS A CA 1
ATOM 2035 C C . HIS A 1 263 ? -6.363 13.800 1.167 1.00 87.88 263 HIS A C 1
ATOM 2037 O O . HIS A 1 263 ? -5.464 14.539 0.761 1.00 87.88 263 HIS A O 1
ATOM 2043 N N . VAL A 1 264 ? -6.174 12.510 1.425 1.00 88.38 264 VAL A N 1
ATOM 2044 C CA . VAL A 1 264 ? -4.960 11.821 1.009 1.00 88.38 264 VAL A CA 1
ATOM 2045 C C . VAL A 1 264 ? -5.008 11.723 -0.511 1.00 88.38 264 VAL A C 1
ATOM 2047 O O . VAL A 1 264 ? -5.891 11.082 -1.082 1.00 88.38 264 VAL A O 1
ATOM 2050 N N . SER A 1 265 ? -4.088 12.411 -1.176 1.00 90.69 265 SER A N 1
ATOM 2051 C CA . SER A 1 265 ? -3.994 12.419 -2.633 1.00 90.69 265 SER A CA 1
ATOM 2052 C C . SER A 1 265 ? -3.109 11.274 -3.101 1.00 90.69 265 SER A C 1
ATOM 2054 O O . SER A 1 265 ? -2.030 11.059 -2.553 1.00 90.69 265 SER A O 1
ATOM 2056 N N . GLY A 1 266 ? -3.569 10.531 -4.102 1.00 87.12 266 GLY A N 1
ATOM 2057 C CA . GLY A 1 266 ? -2.894 9.342 -4.597 1.00 87.12 266 GLY A CA 1
ATOM 2058 C C . GLY A 1 266 ? -2.697 9.324 -6.105 1.00 87.12 266 GLY A C 1
ATOM 2059 O O . GLY A 1 266 ? -3.526 9.809 -6.886 1.00 87.12 266 GLY A O 1
ATOM 2060 N N . VAL A 1 267 ? -1.598 8.700 -6.522 1.00 85.62 267 VAL A N 1
ATOM 2061 C CA . VAL A 1 267 ? -1.306 8.364 -7.915 1.00 85.62 267 VAL A CA 1
ATOM 2062 C C . VAL A 1 267 ? -1.407 6.853 -8.081 1.00 85.62 267 VAL A C 1
ATOM 2064 O O . VAL A 1 267 ? -0.602 6.101 -7.540 1.00 85.62 267 VAL A O 1
ATOM 2067 N N . SER A 1 268 ? -2.377 6.410 -8.883 1.00 86.00 268 SER A N 1
ATOM 2068 C CA . SER A 1 268 ? -2.568 4.986 -9.169 1.00 86.00 268 SER A CA 1
ATOM 2069 C C . SER A 1 268 ? -1.354 4.365 -9.875 1.00 86.00 268 SER A C 1
ATOM 2071 O O . SER A 1 268 ? -0.849 4.903 -10.874 1.00 86.00 268 SER A O 1
ATOM 2073 N N . HIS A 1 269 ? -0.955 3.170 -9.426 1.00 82.69 269 HIS A N 1
ATOM 2074 C CA . HIS A 1 269 ? 0.071 2.343 -10.065 1.00 82.69 269 HIS A CA 1
ATOM 2075 C C . HIS A 1 269 ? -0.265 2.037 -11.528 1.00 82.69 269 HIS A C 1
ATOM 2077 O O . HIS A 1 269 ? 0.636 2.005 -12.366 1.00 82.69 269 HIS A O 1
ATOM 2083 N N . ALA A 1 270 ? -1.545 1.894 -11.889 1.00 79.00 270 ALA A N 1
ATOM 2084 C CA . ALA A 1 270 ? -1.952 1.631 -13.269 1.00 79.00 270 ALA A CA 1
ATOM 2085 C C . ALA A 1 270 ? -1.544 2.773 -14.216 1.00 79.00 270 ALA A C 1
ATOM 2087 O O . ALA A 1 270 ? -1.004 2.539 -15.304 1.00 79.00 270 ALA A O 1
ATOM 2088 N N . ARG A 1 271 ? -1.725 4.025 -13.776 1.00 77.31 271 ARG A N 1
ATOM 2089 C CA . ARG A 1 271 ? -1.341 5.216 -14.546 1.00 77.31 271 ARG A CA 1
ATOM 2090 C C . ARG A 1 271 ? 0.172 5.302 -14.699 1.00 77.31 271 ARG A C 1
ATOM 2092 O O . ARG A 1 271 ? 0.672 5.581 -15.793 1.00 77.31 271 ARG A O 1
ATOM 2099 N N . TYR A 1 272 ? 0.895 5.009 -13.619 1.00 73.69 272 TYR A N 1
ATOM 2100 C CA . TYR A 1 272 ? 2.350 4.953 -13.636 1.00 73.69 272 TYR A CA 1
ATOM 2101 C C . TYR A 1 272 ? 2.852 3.862 -14.593 1.00 73.69 272 TYR A C 1
ATOM 2103 O O . TYR A 1 272 ? 3.645 4.143 -15.491 1.00 73.69 272 TYR A O 1
ATOM 2111 N N . ARG A 1 273 ? 2.304 2.644 -14.508 1.00 72.62 273 ARG A N 1
ATOM 2112 C CA . ARG A 1 273 ? 2.626 1.513 -15.389 1.00 72.62 273 ARG A CA 1
ATOM 2113 C C . ARG A 1 273 ? 2.368 1.836 -16.856 1.00 72.62 273 ARG A C 1
ATOM 2115 O O . ARG A 1 273 ? 3.193 1.500 -17.706 1.00 72.62 273 ARG A O 1
ATOM 2122 N N . GLN A 1 274 ? 1.267 2.516 -17.176 1.00 76.56 274 GLN A N 1
ATOM 2123 C CA . GLN A 1 274 ? 0.972 2.925 -18.549 1.00 76.56 274 GLN A CA 1
ATOM 2124 C C . GLN A 1 274 ? 2.002 3.939 -19.069 1.00 76.56 274 GLN A C 1
ATOM 2126 O O . GLN A 1 274 ? 2.494 3.790 -20.191 1.00 76.56 274 GLN A O 1
ATOM 2131 N N . LYS A 1 275 ? 2.362 4.944 -18.258 1.00 75.69 275 LYS A N 1
ATOM 2132 C CA . LYS A 1 275 ? 3.391 5.938 -18.602 1.00 75.69 275 LYS A CA 1
ATOM 2133 C C . LYS A 1 275 ? 4.752 5.268 -18.814 1.00 75.69 275 LYS A C 1
ATOM 2135 O O . LYS A 1 275 ? 5.377 5.460 -19.854 1.00 75.69 275 LYS A O 1
ATOM 2140 N N . THR A 1 276 ? 5.137 4.397 -17.889 1.00 68.69 276 THR A N 1
ATOM 2141 C CA . THR A 1 276 ? 6.343 3.565 -17.940 1.00 68.69 276 THR A CA 1
ATOM 2142 C C . THR A 1 276 ? 6.391 2.685 -19.184 1.00 68.69 276 THR A C 1
ATOM 2144 O O . THR A 1 276 ? 7.384 2.681 -19.906 1.00 68.69 276 THR A O 1
ATOM 2147 N N . THR A 1 277 ? 5.288 2.016 -19.520 1.00 70.31 277 THR A N 1
ATOM 2148 C CA . THR A 1 277 ? 5.193 1.176 -20.722 1.00 70.31 277 THR A CA 1
ATOM 2149 C C . THR A 1 277 ? 5.359 1.999 -22.000 1.00 70.31 277 THR A C 1
ATOM 2151 O O . THR A 1 277 ? 6.022 1.557 -22.938 1.00 70.31 277 THR A O 1
ATOM 2154 N N . ARG A 1 278 ? 4.783 3.209 -22.060 1.00 72.50 278 ARG A N 1
ATOM 2155 C CA . ARG A 1 278 ? 4.973 4.117 -23.202 1.00 72.50 278 ARG A CA 1
ATOM 2156 C C . ARG A 1 278 ? 6.435 4.542 -23.326 1.00 72.50 278 ARG A C 1
ATOM 2158 O O . ARG A 1 278 ? 6.977 4.426 -24.420 1.00 72.50 278 ARG A O 1
ATOM 2165 N N . TYR A 1 279 ? 7.077 4.935 -22.223 1.00 71.44 279 TYR A N 1
ATOM 2166 C CA . TYR A 1 279 ? 8.501 5.281 -22.223 1.00 71.44 279 TYR A CA 1
ATOM 2167 C C . TYR A 1 279 ? 9.394 4.117 -22.647 1.00 71.44 279 TYR A C 1
ATOM 2169 O O . TYR A 1 279 ? 10.292 4.301 -23.467 1.00 71.44 279 TYR A O 1
ATOM 2177 N N . PHE A 1 280 ? 9.115 2.911 -22.154 1.00 71.81 280 PHE A N 1
ATOM 2178 C CA . PHE A 1 280 ? 9.814 1.702 -22.574 1.00 71.81 280 PHE A CA 1
ATOM 2179 C C . PHE A 1 280 ? 9.685 1.478 -24.087 1.00 71.81 280 PHE A C 1
ATOM 2181 O O . PHE A 1 280 ? 10.690 1.284 -24.765 1.00 71.81 280 PHE A O 1
ATOM 2188 N N . ARG A 1 281 ? 8.469 1.568 -24.646 1.00 70.19 281 ARG A N 1
ATOM 2189 C CA . ARG A 1 281 ? 8.236 1.398 -26.092 1.00 70.19 281 ARG A CA 1
ATOM 2190 C C . ARG A 1 281 ? 8.974 2.449 -26.922 1.00 70.19 281 ARG A C 1
ATOM 2192 O O . ARG A 1 281 ? 9.581 2.097 -27.930 1.00 70.19 281 ARG A O 1
ATOM 2199 N N . THR A 1 282 ? 8.961 3.714 -26.498 1.00 69.81 282 THR A N 1
ATOM 2200 C CA . THR A 1 282 ? 9.702 4.783 -27.188 1.00 69.81 282 THR A CA 1
ATOM 2201 C C . THR A 1 282 ? 11.210 4.583 -27.091 1.00 69.81 282 THR A C 1
ATOM 2203 O O . THR A 1 282 ? 11.905 4.730 -28.092 1.00 69.81 282 THR A O 1
ATOM 2206 N N . GLY A 1 283 ? 11.718 4.186 -25.920 1.00 68.50 283 GLY A N 1
ATOM 2207 C CA . GLY A 1 283 ? 13.135 3.886 -25.723 1.00 68.50 283 GLY A CA 1
ATOM 2208 C C . GLY A 1 283 ? 13.590 2.716 -26.592 1.00 68.50 283 GLY A C 1
ATOM 2209 O O . GLY A 1 283 ? 14.596 2.820 -27.287 1.00 68.50 283 GLY A O 1
ATOM 2210 N N . LEU A 1 284 ? 12.805 1.637 -26.642 1.00 69.12 284 LEU A N 1
ATOM 2211 C CA . LEU A 1 284 ? 13.072 0.486 -27.502 1.00 69.12 284 LEU A CA 1
ATOM 2212 C C . LEU A 1 284 ? 13.103 0.875 -28.988 1.00 69.12 284 LEU A C 1
ATOM 2214 O O . LEU A 1 284 ? 14.018 0.471 -29.702 1.00 69.12 284 LEU A O 1
ATOM 2218 N N . ALA A 1 285 ? 12.148 1.687 -29.453 1.00 70.56 285 ALA A N 1
ATOM 2219 C CA . ALA A 1 285 ? 12.121 2.165 -30.835 1.00 70.56 285 ALA A CA 1
ATOM 2220 C C . ALA A 1 285 ? 13.360 3.010 -31.182 1.00 70.56 285 ALA A C 1
ATOM 2222 O O . ALA A 1 285 ? 13.979 2.788 -32.223 1.00 70.56 285 ALA A O 1
ATOM 2223 N N . LEU A 1 286 ? 13.761 3.925 -30.291 1.00 67.81 286 LEU A N 1
ATOM 2224 C CA . LEU A 1 286 ? 14.975 4.731 -30.453 1.00 67.81 286 LEU A CA 1
ATOM 2225 C C . LEU A 1 286 ? 16.230 3.859 -30.511 1.00 67.81 286 LEU A C 1
ATOM 2227 O O . LEU A 1 286 ? 17.087 4.072 -31.364 1.00 67.81 286 LEU A O 1
ATOM 2231 N N . MET A 1 287 ? 16.317 2.840 -29.659 1.00 70.12 287 MET A N 1
ATOM 2232 C CA . MET A 1 287 ? 17.446 1.915 -29.673 1.00 70.12 287 MET A CA 1
ATOM 2233 C C . MET A 1 287 ? 17.521 1.080 -30.945 1.00 70.12 287 MET A C 1
ATOM 2235 O O . MET A 1 287 ? 18.607 0.908 -31.494 1.00 70.12 287 MET A O 1
ATOM 2239 N N . LEU A 1 288 ? 16.389 0.580 -31.442 1.00 73.56 288 LEU A N 1
ATOM 2240 C CA . LEU A 1 288 ? 16.349 -0.144 -32.713 1.00 73.56 288 LEU A CA 1
ATOM 2241 C C . LEU A 1 288 ? 16.747 0.766 -33.879 1.00 73.56 288 LEU A C 1
ATOM 2243 O O . LEU A 1 288 ? 17.527 0.348 -34.734 1.00 73.56 288 LEU A O 1
ATOM 2247 N N . ALA A 1 289 ? 16.275 2.016 -33.888 1.00 72.12 289 ALA A N 1
ATOM 2248 C CA . ALA A 1 289 ? 16.673 3.009 -34.880 1.00 72.12 289 ALA A CA 1
ATOM 2249 C C . ALA A 1 289 ? 18.180 3.296 -34.810 1.00 72.12 289 ALA A C 1
ATOM 2251 O O . ALA A 1 289 ? 18.856 3.287 -35.836 1.00 72.12 289 ALA A O 1
ATOM 2252 N N . GLN A 1 290 ? 18.733 3.470 -33.610 1.00 72.62 290 GLN A N 1
ATOM 2253 C CA . GLN A 1 290 ? 20.162 3.690 -33.421 1.00 72.62 290 GLN A CA 1
ATOM 2254 C C . GLN A 1 290 ? 21.002 2.477 -33.840 1.00 72.62 290 GLN A C 1
ATOM 2256 O O . GLN A 1 290 ? 22.013 2.641 -34.519 1.00 72.62 290 GLN A O 1
ATOM 2261 N N . ALA A 1 291 ? 20.580 1.259 -33.495 1.00 71.88 291 ALA A N 1
ATOM 2262 C CA . ALA A 1 291 ? 21.236 0.030 -33.934 1.00 71.88 291 ALA A CA 1
ATOM 2263 C C . ALA A 1 291 ? 21.199 -0.114 -35.466 1.00 71.88 291 ALA A C 1
ATOM 2265 O O . ALA A 1 291 ? 22.198 -0.502 -36.075 1.00 71.88 291 ALA A O 1
ATOM 2266 N N . ALA A 1 292 ? 20.075 0.238 -36.099 1.00 72.38 292 ALA A N 1
ATOM 2267 C CA . ALA A 1 292 ? 19.935 0.247 -37.551 1.00 72.38 292 ALA A CA 1
ATOM 2268 C C . ALA A 1 292 ? 20.842 1.300 -38.205 1.00 72.38 292 ALA A C 1
ATOM 2270 O O . ALA A 1 292 ? 21.548 0.976 -39.158 1.00 72.38 292 ALA A O 1
ATOM 2271 N N . LEU A 1 293 ? 20.884 2.525 -37.670 1.00 74.38 293 LEU A N 1
ATOM 2272 C CA . LEU A 1 293 ? 21.777 3.589 -38.136 1.00 74.38 293 LEU A CA 1
ATOM 2273 C C . LEU A 1 293 ? 23.245 3.194 -37.987 1.00 74.38 293 LEU A C 1
ATOM 2275 O O . LEU A 1 293 ? 24.006 3.355 -38.933 1.00 74.38 293 LEU A O 1
ATOM 2279 N N . LEU A 1 294 ? 23.631 2.601 -36.855 1.00 72.44 294 LEU A N 1
ATOM 2280 C CA . LEU A 1 294 ? 24.984 2.089 -36.649 1.00 72.44 294 LEU A CA 1
ATOM 2281 C C . LEU A 1 294 ? 25.311 0.993 -37.669 1.00 72.44 294 LEU A C 1
ATOM 2283 O O . LEU A 1 294 ? 26.399 0.974 -38.235 1.00 72.44 294 LEU A O 1
ATOM 2287 N N . PHE A 1 295 ? 24.367 0.098 -37.960 1.00 72.38 295 PHE A N 1
ATOM 2288 C CA . PHE A 1 295 ? 24.555 -0.937 -38.973 1.00 72.38 295 PHE A CA 1
ATOM 2289 C C . PHE A 1 295 ? 24.682 -0.369 -40.394 1.00 72.38 295 PHE A C 1
ATOM 2291 O O . PHE A 1 295 ? 25.518 -0.840 -41.167 1.00 72.38 295 PHE A O 1
ATOM 2298 N N . LEU A 1 296 ? 23.887 0.648 -40.737 1.00 74.94 296 LEU A N 1
ATOM 2299 C CA . LEU A 1 296 ? 23.998 1.373 -42.005 1.00 74.94 296 LEU A CA 1
ATOM 2300 C C . LEU A 1 296 ? 25.333 2.113 -42.102 1.00 74.94 296 LEU A C 1
ATOM 2302 O O . LEU A 1 296 ? 26.002 2.012 -43.126 1.00 74.94 296 LEU A O 1
ATOM 2306 N N . GLN A 1 297 ? 25.757 2.770 -41.022 1.00 72.56 297 GLN A N 1
ATOM 2307 C CA . GLN A 1 297 ? 27.047 3.440 -40.934 1.00 72.56 297 GLN A CA 1
ATOM 2308 C C . GLN A 1 297 ? 28.182 2.440 -41.152 1.00 72.56 297 GLN A C 1
ATOM 2310 O O . GLN A 1 297 ? 28.997 2.666 -42.034 1.00 72.56 297 GLN A O 1
ATOM 2315 N N . MET A 1 298 ? 28.175 1.296 -40.456 1.00 68.50 298 MET A N 1
ATOM 2316 C CA . MET A 1 298 ? 29.164 0.223 -40.634 1.00 68.50 298 MET A CA 1
ATOM 2317 C C . MET A 1 298 ? 29.212 -0.342 -42.059 1.00 68.50 298 MET A C 1
ATOM 2319 O O . MET A 1 298 ? 30.255 -0.825 -42.488 1.00 68.50 298 MET A O 1
ATOM 2323 N N . ARG A 1 299 ? 28.090 -0.334 -42.790 1.00 69.94 299 ARG A N 1
ATOM 2324 C CA . ARG A 1 299 ? 28.052 -0.754 -44.199 1.00 69.94 299 ARG A CA 1
ATOM 2325 C C . ARG A 1 299 ? 28.584 0.316 -45.145 1.00 69.94 299 ARG A C 1
ATOM 2327 O O . ARG A 1 299 ? 29.183 -0.036 -46.154 1.00 69.94 299 ARG A O 1
ATOM 2334 N N . ALA A 1 300 ? 28.325 1.587 -44.850 1.00 70.38 300 ALA A N 1
ATOM 2335 C CA . ALA A 1 300 ? 28.735 2.710 -45.684 1.00 70.38 300 ALA A CA 1
ATOM 2336 C C . ALA A 1 300 ? 30.223 3.058 -45.508 1.00 70.38 300 ALA A C 1
ATOM 2338 O O . ALA A 1 300 ? 30.876 3.457 -46.470 1.00 70.38 300 ALA A O 1
ATOM 2339 N N . THR A 1 301 ? 30.790 2.877 -44.311 1.00 66.81 301 THR A N 1
ATOM 2340 C CA . THR A 1 301 ? 32.220 3.089 -44.053 1.00 66.81 301 THR A CA 1
ATOM 2341 C C . THR A 1 301 ? 33.047 1.875 -44.468 1.00 66.81 301 THR A C 1
ATOM 2343 O O . THR A 1 301 ? 33.485 1.085 -43.641 1.00 66.81 301 THR A O 1
ATOM 2346 N N . THR A 1 302 ? 33.295 1.724 -45.768 1.00 61.88 302 THR A N 1
ATOM 2347 C CA . THR A 1 302 ? 34.193 0.685 -46.311 1.00 61.88 302 THR A CA 1
ATOM 2348 C C . THR A 1 302 ? 35.644 1.150 -46.472 1.00 61.88 302 THR A C 1
ATOM 2350 O O . THR A 1 302 ? 36.527 0.324 -46.688 1.00 61.88 302 THR A O 1
ATOM 2353 N N . THR A 1 303 ? 35.925 2.451 -46.351 1.00 62.81 303 THR A N 1
ATOM 2354 C CA . THR A 1 303 ? 37.259 3.030 -46.572 1.00 62.81 303 THR A CA 1
ATOM 2355 C C . THR A 1 303 ? 38.049 3.221 -45.272 1.00 62.81 303 THR A C 1
ATOM 2357 O O . THR A 1 303 ? 37.517 3.672 -44.256 1.00 62.81 303 THR A O 1
ATOM 2360 N N . HIS A 1 304 ? 39.357 2.925 -45.319 1.00 58.59 304 HIS A N 1
ATOM 2361 C CA . HIS A 1 304 ? 40.306 3.033 -44.194 1.00 58.59 304 HIS A CA 1
ATOM 2362 C C . HIS A 1 304 ? 40.249 4.394 -43.474 1.00 58.59 304 HIS A C 1
ATOM 2364 O O . HIS A 1 304 ? 40.256 4.448 -42.247 1.00 58.59 304 HIS A O 1
ATOM 2370 N N . ALA A 1 305 ? 40.148 5.488 -44.239 1.00 58.50 305 ALA A N 1
ATOM 2371 C CA . ALA A 1 305 ? 40.095 6.854 -43.714 1.00 58.50 305 ALA A CA 1
ATOM 2372 C C . ALA A 1 305 ? 38.757 7.191 -43.029 1.00 58.50 305 ALA A C 1
ATOM 2374 O O . ALA A 1 305 ? 38.724 7.968 -42.080 1.00 58.50 305 ALA A O 1
ATOM 2375 N N . ALA A 1 306 ? 37.648 6.593 -43.473 1.00 57.78 306 ALA A N 1
ATOM 2376 C CA . ALA A 1 306 ? 36.337 6.827 -42.872 1.00 57.78 306 ALA A CA 1
ATOM 2377 C C . ALA A 1 306 ? 36.139 6.005 -41.586 1.00 57.78 306 ALA A C 1
ATOM 2379 O O . ALA A 1 306 ? 35.463 6.459 -40.663 1.00 57.78 306 ALA A O 1
ATOM 2380 N N . MET A 1 307 ? 36.768 4.825 -41.485 1.00 57.44 307 MET A N 1
ATOM 2381 C CA . MET A 1 307 ? 36.770 4.038 -40.245 1.00 57.44 307 MET A CA 1
ATOM 2382 C C . MET A 1 307 ? 37.565 4.703 -39.114 1.00 57.44 307 MET A C 1
ATOM 2384 O O . MET A 1 307 ? 37.205 4.521 -37.957 1.00 57.44 307 MET A O 1
ATOM 2388 N N . SER A 1 308 ? 38.597 5.502 -39.412 1.00 58.91 308 SER A N 1
ATOM 2389 C CA . SER A 1 308 ? 39.354 6.217 -38.372 1.00 58.91 308 SER A CA 1
ATOM 2390 C C . SER A 1 308 ? 38.666 7.489 -37.861 1.00 58.91 308 SER A C 1
ATOM 2392 O O . SER A 1 308 ? 39.075 8.011 -36.827 1.00 58.91 308 SER A O 1
ATOM 2394 N N . MET A 1 309 ? 37.644 8.007 -38.559 1.00 56.72 309 MET A N 1
ATOM 2395 C CA . MET A 1 309 ? 36.929 9.227 -38.149 1.00 56.72 309 MET A CA 1
ATOM 2396 C C . MET A 1 309 ? 35.893 8.995 -37.046 1.00 56.72 309 MET A C 1
ATOM 2398 O O . MET A 1 309 ? 35.583 9.921 -36.296 1.00 56.72 309 MET A O 1
ATOM 2402 N N . VAL A 1 310 ? 35.375 7.772 -36.896 1.00 60.72 310 VAL A N 1
ATOM 2403 C CA . VAL A 1 310 ? 34.603 7.423 -35.698 1.00 60.72 310 VAL A CA 1
ATOM 2404 C C . VAL A 1 310 ? 35.607 7.191 -34.580 1.00 60.72 310 VAL A C 1
ATOM 2406 O O . VAL A 1 310 ? 36.201 6.122 -34.453 1.00 60.72 310 VAL A O 1
ATOM 2409 N N . SER A 1 311 ? 35.842 8.240 -33.800 1.00 63.38 311 SER A N 1
ATOM 2410 C CA . SER A 1 311 ? 36.804 8.209 -32.709 1.00 63.38 311 SER A CA 1
ATOM 2411 C C . SER A 1 311 ? 36.481 7.067 -31.742 1.00 63.38 311 SER A C 1
ATOM 2413 O O . SER A 1 311 ? 35.356 6.945 -31.248 1.00 63.38 311 SER A O 1
ATOM 2415 N N . HIS A 1 312 ? 37.498 6.266 -31.406 1.00 65.31 312 HIS A N 1
ATOM 2416 C CA . HIS A 1 312 ? 37.435 5.293 -30.312 1.00 65.31 312 HIS A CA 1
ATOM 2417 C C . HIS A 1 312 ? 36.904 5.938 -29.020 1.00 65.31 312 HIS A C 1
ATOM 2419 O O . HIS A 1 312 ? 36.238 5.278 -28.226 1.00 65.31 312 HIS A O 1
ATOM 2425 N N . HIS A 1 313 ? 37.143 7.240 -28.827 1.00 65.12 313 HIS A N 1
ATOM 2426 C CA . HIS A 1 313 ? 36.663 7.985 -27.668 1.00 65.12 313 HIS A CA 1
ATOM 2427 C C . HIS A 1 313 ? 35.152 8.218 -27.718 1.00 65.12 313 HIS A C 1
ATOM 2429 O O . HIS A 1 313 ? 34.510 8.168 -26.678 1.00 65.12 313 HIS A O 1
ATOM 2435 N N . THR A 1 314 ? 34.552 8.405 -28.897 1.00 70.00 314 THR A N 1
ATOM 2436 C CA . THR A 1 314 ? 33.090 8.520 -29.034 1.00 70.00 314 THR A CA 1
ATOM 2437 C C . THR A 1 314 ? 32.402 7.207 -28.669 1.00 70.00 314 THR A C 1
ATOM 2439 O O . THR A 1 314 ? 31.384 7.213 -27.981 1.00 70.00 314 THR A O 1
ATOM 2442 N N . LEU A 1 315 ? 32.981 6.075 -29.077 1.00 69.56 315 LEU A N 1
ATOM 2443 C CA . LEU A 1 315 ? 32.466 4.749 -28.726 1.00 69.56 315 LEU A CA 1
ATOM 2444 C C . LEU A 1 315 ? 32.636 4.458 -27.233 1.00 69.56 315 LEU A C 1
ATOM 2446 O O . LEU A 1 315 ? 31.696 3.989 -26.595 1.00 69.56 315 LEU A O 1
ATOM 2450 N N . ALA A 1 316 ? 33.796 4.795 -26.663 1.00 66.69 316 ALA A N 1
ATOM 2451 C CA . ALA A 1 316 ? 34.037 4.680 -25.229 1.00 66.69 316 ALA A CA 1
ATOM 2452 C C . ALA A 1 316 ? 33.076 5.567 -24.417 1.00 66.69 316 ALA A C 1
ATOM 2454 O O . ALA A 1 316 ? 32.475 5.095 -23.457 1.00 66.69 316 ALA A O 1
ATOM 2455 N N . MET A 1 317 ? 32.857 6.817 -24.840 1.00 71.75 317 MET A N 1
ATOM 2456 C CA . MET A 1 317 ? 31.910 7.743 -24.206 1.00 71.75 317 MET A CA 1
ATOM 2457 C C . MET A 1 317 ? 30.469 7.222 -24.267 1.00 71.75 317 MET A C 1
ATOM 2459 O O . MET A 1 317 ? 29.768 7.283 -23.259 1.00 71.75 317 MET A O 1
ATOM 2463 N N . LEU A 1 318 ? 30.026 6.654 -25.399 1.00 73.00 318 LEU A N 1
ATOM 2464 C CA . LEU A 1 318 ? 28.700 6.027 -25.481 1.00 73.00 318 LEU A CA 1
ATOM 2465 C C . LEU A 1 318 ? 28.596 4.806 -24.561 1.00 73.00 318 LEU A C 1
ATOM 2467 O O . LEU A 1 318 ? 27.590 4.649 -23.876 1.00 73.00 318 LEU A O 1
ATOM 2471 N N . ALA A 1 319 ? 29.624 3.955 -24.513 1.00 71.00 319 ALA A N 1
ATOM 2472 C CA . ALA A 1 319 ? 29.638 2.793 -23.628 1.00 71.00 319 ALA A CA 1
ATOM 2473 C C . ALA A 1 319 ? 29.551 3.205 -22.148 1.00 71.00 319 ALA A C 1
ATOM 2475 O O . ALA A 1 319 ? 28.779 2.611 -21.393 1.00 71.00 319 ALA A O 1
ATOM 2476 N N . VAL A 1 320 ? 30.274 4.254 -21.742 1.00 71.81 320 VAL A N 1
ATOM 2477 C CA . VAL A 1 320 ? 30.190 4.832 -20.390 1.00 71.81 320 VAL A CA 1
ATOM 2478 C C . VAL A 1 320 ? 28.792 5.390 -20.122 1.00 71.81 320 VAL A C 1
ATOM 2480 O O . VAL A 1 320 ? 28.195 5.056 -19.100 1.00 71.81 320 VAL A O 1
ATOM 2483 N N . LEU A 1 321 ? 28.229 6.167 -21.052 1.00 75.94 321 LEU A N 1
ATOM 2484 C CA . LEU A 1 321 ? 26.881 6.724 -20.923 1.00 75.94 321 LEU A CA 1
ATOM 2485 C C . LEU A 1 321 ? 25.821 5.623 -20.767 1.00 75.94 321 LEU A C 1
ATOM 2487 O O . LEU A 1 321 ? 24.987 5.702 -19.867 1.00 75.94 321 LEU A O 1
ATOM 2491 N N . TYR A 1 322 ? 25.863 4.572 -21.590 1.00 74.31 322 TYR A N 1
ATOM 2492 C CA . TYR A 1 322 ? 24.929 3.449 -21.467 1.00 74.31 322 TYR A CA 1
ATOM 2493 C C . TYR A 1 322 ? 25.104 2.673 -20.175 1.00 74.31 322 TYR A C 1
ATOM 2495 O O . TYR A 1 322 ? 24.107 2.269 -19.584 1.00 74.31 322 TYR A O 1
ATOM 2503 N N . THR A 1 323 ? 26.345 2.490 -19.725 1.00 71.50 323 THR A N 1
ATOM 2504 C CA . THR A 1 323 ? 26.622 1.852 -18.435 1.00 71.50 323 THR A CA 1
ATOM 2505 C C . THR A 1 323 ? 26.013 2.675 -17.301 1.00 71.50 323 THR A C 1
ATOM 2507 O O . THR A 1 323 ? 25.347 2.119 -16.433 1.00 71.50 323 THR A O 1
ATOM 2510 N N . TYR A 1 324 ? 26.145 4.003 -17.344 1.00 73.50 324 TYR A N 1
ATOM 2511 C CA . TYR A 1 324 ? 25.550 4.896 -16.351 1.00 73.50 324 TYR A CA 1
ATOM 2512 C C . TYR A 1 324 ? 24.015 4.858 -16.375 1.00 73.50 324 TYR A C 1
ATOM 2514 O O . TYR A 1 324 ? 23.386 4.699 -15.333 1.00 73.50 324 TYR A O 1
ATOM 2522 N N . ILE A 1 325 ? 23.399 4.929 -17.562 1.00 75.12 325 ILE A N 1
ATOM 2523 C CA . ILE A 1 325 ? 21.940 4.818 -17.723 1.00 75.12 325 ILE A CA 1
ATOM 2524 C C . ILE A 1 325 ? 21.441 3.463 -17.209 1.00 75.12 325 ILE A C 1
ATOM 2526 O O . ILE A 1 325 ? 20.419 3.411 -16.525 1.00 75.12 325 ILE A O 1
ATOM 2530 N N . PHE A 1 326 ? 22.158 2.379 -17.508 1.00 77.38 326 PHE A N 1
ATOM 2531 C CA . PHE A 1 326 ? 21.839 1.039 -17.027 1.00 77.38 326 PHE A CA 1
ATOM 2532 C C . PHE A 1 326 ? 21.910 0.947 -15.498 1.00 77.38 326 PHE A C 1
ATOM 2534 O O . PHE A 1 326 ? 20.959 0.471 -14.876 1.00 77.38 326 PHE A O 1
ATOM 2541 N N . ILE A 1 327 ? 22.987 1.451 -14.887 1.00 72.50 327 ILE A N 1
ATOM 2542 C CA . ILE A 1 327 ? 23.138 1.485 -13.427 1.00 72.50 327 ILE A CA 1
ATOM 2543 C C . ILE A 1 327 ? 22.002 2.299 -12.800 1.00 72.50 327 ILE A C 1
ATOM 2545 O O . ILE A 1 327 ? 21.347 1.811 -11.886 1.00 72.50 327 ILE A O 1
ATOM 2549 N N . MET A 1 328 ? 21.691 3.484 -13.333 1.00 71.88 328 MET A N 1
ATOM 2550 C CA . MET A 1 328 ? 20.603 4.332 -12.831 1.00 71.88 328 MET A CA 1
ATOM 2551 C C . MET A 1 328 ? 19.235 3.637 -12.879 1.00 71.88 328 MET A C 1
ATOM 2553 O O . MET A 1 328 ? 18.495 3.673 -11.899 1.00 71.88 328 MET A O 1
ATOM 2557 N N . HIS A 1 329 ? 18.896 2.965 -13.985 1.00 75.25 329 HIS A N 1
ATOM 2558 C CA . HIS A 1 329 ? 17.623 2.240 -14.092 1.00 75.25 329 HIS A CA 1
ATOM 2559 C C . HIS A 1 329 ? 17.596 0.975 -13.232 1.00 75.25 329 HIS A C 1
ATOM 2561 O O . HIS A 1 329 ? 16.537 0.613 -12.728 1.00 75.25 329 HIS A O 1
ATOM 2567 N N . SER A 1 330 ? 18.742 0.325 -13.028 1.00 69.44 330 SER A N 1
ATOM 2568 C CA . SER A 1 330 ? 18.857 -0.825 -12.127 1.00 69.44 330 SER A CA 1
ATOM 2569 C C . SER A 1 330 ? 18.696 -0.408 -10.667 1.00 69.44 330 SER A C 1
ATOM 2571 O O . SER A 1 330 ? 17.985 -1.072 -9.922 1.00 69.44 330 SER A O 1
ATOM 2573 N N . ILE A 1 331 ? 19.271 0.730 -10.266 1.00 70.12 331 ILE A N 1
ATOM 2574 C CA . ILE A 1 331 ? 19.076 1.308 -8.929 1.00 70.12 331 ILE A CA 1
ATOM 2575 C C . ILE A 1 331 ? 17.610 1.704 -8.733 1.00 70.12 331 ILE A C 1
ATOM 2577 O O . ILE A 1 331 ? 17.021 1.351 -7.717 1.00 70.12 331 ILE A O 1
ATOM 2581 N N . ALA A 1 332 ? 16.987 2.361 -9.718 1.00 67.12 332 ALA A N 1
ATOM 2582 C CA . ALA A 1 332 ? 15.555 2.661 -9.667 1.00 67.12 332 ALA A CA 1
ATOM 2583 C C . ALA A 1 332 ? 14.706 1.378 -9.583 1.00 67.12 332 ALA A C 1
ATOM 2585 O O . ALA A 1 332 ? 13.725 1.332 -8.846 1.00 67.12 332 ALA A O 1
ATOM 2586 N N . CYS A 1 333 ? 15.110 0.314 -10.281 1.00 70.50 333 CYS A N 1
ATOM 2587 C CA . CYS A 1 333 ? 14.472 -0.994 -10.181 1.00 70.50 333 CYS A CA 1
ATOM 2588 C C . CYS A 1 333 ? 14.547 -1.597 -8.781 1.00 70.50 333 CYS A C 1
ATOM 2590 O O . CYS A 1 333 ? 13.549 -2.121 -8.294 1.00 70.50 333 CYS A O 1
ATOM 2592 N N . LEU A 1 334 ? 15.704 -1.515 -8.132 1.00 64.50 334 LEU A N 1
ATOM 2593 C CA . LEU A 1 334 ? 15.871 -2.007 -6.769 1.00 64.50 334 LEU A CA 1
ATOM 2594 C C . LEU A 1 334 ? 15.094 -1.152 -5.758 1.00 64.50 334 LEU A C 1
ATOM 2596 O O . LEU A 1 334 ? 14.525 -1.696 -4.820 1.00 64.50 334 LEU A O 1
ATOM 2600 N N . ALA A 1 335 ? 15.035 0.167 -5.964 1.00 57.84 335 ALA A N 1
ATOM 2601 C CA . ALA A 1 335 ? 14.395 1.096 -5.035 1.00 57.84 335 ALA A CA 1
ATOM 2602 C C . ALA A 1 335 ? 12.858 1.056 -5.074 1.00 57.84 335 ALA A C 1
ATOM 2604 O O . ALA A 1 335 ? 12.218 1.225 -4.043 1.00 57.84 335 ALA A O 1
ATOM 2605 N N . PHE A 1 336 ? 12.262 0.838 -6.249 1.00 64.56 336 PHE A N 1
ATOM 2606 C CA . PHE A 1 336 ? 10.810 0.938 -6.454 1.00 64.56 336 PHE A CA 1
ATOM 2607 C C . PHE A 1 336 ? 10.151 -0.399 -6.853 1.00 64.56 336 PHE A C 1
ATOM 2609 O O . PHE A 1 336 ? 9.025 -0.423 -7.358 1.00 64.56 336 PHE A O 1
ATOM 2616 N N . GLY A 1 337 ? 10.857 -1.516 -6.662 1.00 65.69 337 GLY A N 1
ATOM 2617 C CA . GLY A 1 337 ? 10.330 -2.869 -6.836 1.00 65.69 337 GLY A CA 1
ATOM 2618 C C . GLY A 1 337 ? 9.971 -3.264 -8.277 1.00 65.69 337 GLY A C 1
ATOM 2619 O O . GLY A 1 337 ? 10.493 -2.747 -9.271 1.00 65.69 337 GLY A O 1
ATOM 2620 N N . GLY A 1 338 ? 9.052 -4.232 -8.397 1.00 60.28 338 GLY A N 1
ATOM 2621 C CA . GLY A 1 338 ? 8.745 -4.947 -9.645 1.00 60.28 338 GLY A CA 1
ATOM 2622 C C . GLY A 1 338 ? 8.252 -4.079 -10.812 1.00 60.28 338 GLY A C 1
ATOM 2623 O O . GLY A 1 338 ? 8.389 -4.464 -11.974 1.00 60.28 338 GLY A O 1
ATOM 2624 N N . ILE A 1 339 ? 7.737 -2.875 -10.543 1.00 63.91 339 ILE A N 1
ATOM 2625 C CA . ILE A 1 339 ? 7.236 -1.954 -11.579 1.00 63.91 339 ILE A CA 1
ATOM 2626 C C . ILE A 1 339 ? 8.367 -1.504 -12.521 1.00 63.91 339 ILE A C 1
ATOM 2628 O O . ILE A 1 339 ? 8.143 -1.289 -13.716 1.00 63.91 339 ILE A O 1
ATOM 2632 N N . TYR A 1 340 ? 9.594 -1.413 -12.008 1.00 69.62 340 TYR A N 1
ATOM 2633 C CA . TYR A 1 340 ? 10.767 -0.952 -12.752 1.00 69.62 340 TYR A CA 1
ATOM 2634 C C . TYR A 1 340 ? 11.633 -2.095 -13.295 1.00 69.62 340 TYR A C 1
ATOM 2636 O O . TYR A 1 340 ? 12.579 -1.851 -14.045 1.00 69.62 340 TYR A O 1
ATOM 2644 N N . LEU A 1 341 ? 11.258 -3.346 -13.022 1.00 71.19 341 LEU A N 1
ATOM 2645 C CA . LEU A 1 341 ? 11.925 -4.545 -13.538 1.00 71.19 341 LEU A CA 1
ATOM 2646 C C . LEU A 1 341 ? 11.907 -4.576 -15.074 1.00 71.19 341 LEU A C 1
ATOM 2648 O O . LEU A 1 341 ? 12.891 -4.951 -15.711 1.00 71.19 341 LEU A O 1
ATOM 2652 N N . ILE A 1 342 ? 10.841 -4.044 -15.683 1.00 71.06 342 ILE A N 1
ATOM 2653 C CA . ILE A 1 342 ? 10.739 -3.842 -17.136 1.00 71.06 342 ILE A CA 1
ATOM 2654 C C . ILE A 1 342 ? 11.840 -2.899 -17.646 1.00 71.06 342 ILE A C 1
ATOM 2656 O O . ILE A 1 342 ? 12.449 -3.175 -18.679 1.00 71.06 342 ILE A O 1
ATOM 2660 N N . PHE A 1 343 ? 12.128 -1.806 -16.933 1.00 70.56 343 PHE A N 1
ATOM 2661 C CA . PHE A 1 343 ? 13.196 -0.876 -17.306 1.00 70.56 343 PHE A CA 1
ATOM 2662 C C . PHE A 1 343 ? 14.590 -1.466 -17.092 1.00 70.56 343 PHE A C 1
ATOM 2664 O O . PHE A 1 343 ? 15.476 -1.233 -17.918 1.00 70.56 343 PHE A O 1
ATOM 2671 N N . GLY A 1 344 ? 14.777 -2.251 -16.028 1.00 75.94 344 GLY A N 1
ATOM 2672 C CA . GLY A 1 344 ? 16.006 -3.009 -15.799 1.00 75.94 344 GLY A CA 1
ATOM 2673 C C . GLY A 1 344 ? 16.286 -3.965 -16.960 1.00 75.94 344 GLY A C 1
ATOM 2674 O O . GLY A 1 344 ? 17.334 -3.880 -17.596 1.00 75.94 344 GLY A O 1
ATOM 2675 N N . PHE A 1 345 ? 15.310 -4.790 -17.349 1.00 77.00 345 PHE A N 1
ATOM 2676 C CA . PHE A 1 345 ? 15.451 -5.668 -18.516 1.00 77.00 345 PHE A CA 1
ATOM 2677 C C . PHE A 1 345 ? 15.694 -4.898 -19.817 1.00 77.00 345 PHE A C 1
ATOM 2679 O O . PHE A 1 345 ? 16.540 -5.304 -20.617 1.00 77.00 345 PHE A O 1
ATOM 2686 N N . ALA A 1 346 ? 14.999 -3.773 -20.022 1.00 74.75 346 ALA A N 1
ATOM 2687 C CA . ALA A 1 346 ? 15.200 -2.909 -21.186 1.00 74.75 346 ALA A CA 1
ATOM 2688 C C . ALA A 1 346 ? 16.653 -2.457 -21.307 1.00 74.75 346 ALA A C 1
ATOM 2690 O O . ALA A 1 346 ? 17.242 -2.531 -22.383 1.00 74.75 346 ALA A O 1
ATOM 2691 N N . THR A 1 347 ? 17.215 -1.977 -20.199 1.00 77.75 347 THR A N 1
ATOM 2692 C CA . THR A 1 347 ? 18.559 -1.406 -20.158 1.00 77.75 347 THR A CA 1
ATOM 2693 C C . THR A 1 347 ? 19.645 -2.481 -20.201 1.00 77.75 347 THR A C 1
ATOM 2695 O O . THR A 1 347 ? 20.666 -2.261 -20.847 1.00 77.75 347 THR A O 1
ATOM 2698 N N . ILE A 1 348 ? 19.416 -3.680 -19.653 1.00 79.62 348 ILE A N 1
ATOM 2699 C CA . ILE A 1 348 ? 20.313 -4.831 -19.875 1.00 79.62 348 ILE A CA 1
ATOM 2700 C C . ILE A 1 348 ? 20.326 -5.211 -21.356 1.00 79.62 348 ILE A C 1
ATOM 2702 O O . ILE A 1 348 ? 21.391 -5.318 -21.963 1.00 79.62 348 ILE A O 1
ATOM 2706 N N . ALA A 1 349 ? 19.151 -5.389 -21.963 1.00 76.88 349 ALA A N 1
ATOM 2707 C CA . ALA A 1 349 ? 19.045 -5.759 -23.371 1.00 76.88 349 ALA A CA 1
ATOM 2708 C C . ALA A 1 349 ? 19.673 -4.692 -24.285 1.00 76.88 349 ALA A C 1
ATOM 2710 O O . ALA A 1 349 ? 20.414 -5.030 -25.209 1.00 76.88 349 ALA A O 1
ATOM 2711 N N . ALA A 1 350 ? 19.437 -3.410 -23.980 1.00 74.94 350 ALA A N 1
ATOM 2712 C CA . ALA A 1 350 ? 20.077 -2.256 -24.609 1.00 74.94 350 ALA A CA 1
ATOM 2713 C C . ALA A 1 350 ? 21.599 -2.365 -24.610 1.00 74.94 350 ALA A C 1
ATOM 2715 O O . ALA A 1 350 ? 22.259 -2.223 -25.644 1.00 74.94 350 ALA A O 1
ATOM 2716 N N . TYR A 1 351 ? 22.142 -2.595 -23.416 1.00 79.81 351 TYR A N 1
ATOM 2717 C CA . TYR A 1 351 ? 23.563 -2.623 -23.152 1.00 79.81 351 TYR A CA 1
ATOM 2718 C C . TYR A 1 351 ? 24.219 -3.794 -23.878 1.00 79.81 351 TYR A C 1
ATOM 2720 O O . TYR A 1 351 ? 25.185 -3.594 -24.611 1.00 79.81 351 TYR A O 1
ATOM 2728 N N . LEU A 1 352 ? 23.648 -4.997 -23.757 1.00 82.19 352 LEU A N 1
ATOM 2729 C CA . LEU A 1 352 ? 24.148 -6.195 -24.431 1.00 82.19 352 LEU A CA 1
ATOM 2730 C C . LEU A 1 352 ? 24.114 -6.043 -25.955 1.00 82.19 352 LEU A C 1
ATOM 2732 O O . LEU A 1 352 ? 25.094 -6.370 -26.629 1.00 82.19 352 LEU A O 1
ATOM 2736 N N . LEU A 1 353 ? 23.021 -5.504 -26.506 1.00 78.62 353 LEU A N 1
ATOM 2737 C CA . LEU A 1 353 ? 22.912 -5.246 -27.940 1.00 78.62 353 LEU A CA 1
ATOM 2738 C C . LEU A 1 353 ? 23.985 -4.252 -28.396 1.00 78.62 353 LEU A C 1
ATOM 2740 O O . LEU A 1 353 ? 24.726 -4.546 -29.336 1.00 78.62 353 LEU A O 1
ATOM 2744 N N . SER A 1 354 ? 24.115 -3.121 -27.704 1.00 75.88 354 SER A N 1
ATOM 2745 C CA . SER A 1 354 ? 25.096 -2.080 -28.026 1.00 75.88 354 SER A CA 1
ATOM 2746 C C . SER A 1 354 ? 26.526 -2.612 -27.937 1.00 75.88 354 SER A C 1
ATOM 2748 O O . SER A 1 354 ? 27.287 -2.471 -28.891 1.00 75.88 354 SER A O 1
ATOM 2750 N N . MET A 1 355 ? 26.872 -3.321 -26.858 1.00 80.94 355 MET A N 1
ATOM 2751 C CA . MET A 1 355 ? 28.188 -3.944 -26.688 1.00 80.94 355 MET A CA 1
ATOM 2752 C C . MET A 1 355 ? 28.489 -4.980 -27.770 1.00 80.94 355 MET A C 1
ATOM 2754 O O . MET A 1 355 ? 29.602 -5.008 -28.296 1.00 80.94 355 MET A O 1
ATOM 2758 N N . SER A 1 356 ? 27.506 -5.791 -28.172 1.00 81.06 356 SER A N 1
ATOM 2759 C CA . SER A 1 356 ? 27.694 -6.763 -29.256 1.00 81.06 356 SER A CA 1
ATOM 2760 C C . SER A 1 356 ? 27.992 -6.084 -30.600 1.00 81.06 356 SER A C 1
ATOM 2762 O O . SER A 1 356 ? 28.849 -6.548 -31.358 1.00 81.06 356 SER A O 1
ATOM 2764 N N . LEU A 1 357 ? 27.327 -4.959 -30.887 1.00 75.38 357 LEU A N 1
ATOM 2765 C CA . LEU A 1 357 ? 27.558 -4.171 -32.094 1.00 75.38 357 LEU A CA 1
ATOM 2766 C C . LEU A 1 357 ? 28.913 -3.459 -32.037 1.00 75.38 357 LEU A C 1
ATOM 2768 O O . LEU A 1 357 ? 29.632 -3.468 -33.035 1.00 75.38 357 LEU A O 1
ATOM 2772 N N . TYR A 1 358 ? 29.300 -2.926 -30.876 1.00 76.75 358 TYR A N 1
ATOM 2773 C CA . TYR A 1 358 ? 30.609 -2.304 -30.678 1.00 76.75 358 TYR A CA 1
ATOM 2774 C C . TYR A 1 358 ? 31.756 -3.284 -30.828 1.00 76.75 358 TYR A C 1
ATOM 2776 O O . TYR A 1 358 ? 32.699 -2.998 -31.561 1.00 76.75 358 TYR A O 1
ATOM 2784 N N . LEU A 1 359 ? 31.668 -4.460 -30.210 1.00 80.75 359 LEU A N 1
ATOM 2785 C CA . LEU A 1 359 ? 32.686 -5.492 -30.365 1.00 80.75 359 LEU A CA 1
ATOM 2786 C C . LEU A 1 359 ? 32.844 -5.876 -31.840 1.00 80.75 359 LEU A C 1
ATOM 2788 O O . LEU A 1 359 ? 33.954 -6.002 -32.350 1.00 80.75 359 LEU A O 1
ATOM 2792 N N . LYS A 1 360 ? 31.726 -6.002 -32.560 1.00 79.44 360 LYS A N 1
ATOM 2793 C CA . LYS A 1 360 ? 31.733 -6.306 -33.991 1.00 79.44 360 LYS A CA 1
ATOM 2794 C C . LYS A 1 360 ? 32.356 -5.185 -34.825 1.00 79.44 360 LYS A C 1
ATOM 2796 O O . LYS A 1 360 ? 33.080 -5.480 -35.776 1.00 79.44 360 LYS A O 1
ATOM 2801 N N . TYR A 1 361 ? 32.097 -3.930 -34.464 1.00 75.94 361 TYR A N 1
ATOM 2802 C CA . TYR A 1 361 ? 32.729 -2.769 -35.080 1.00 75.94 361 TYR A CA 1
ATOM 2803 C C . TYR A 1 361 ? 34.243 -2.766 -34.846 1.00 75.94 361 TYR A C 1
ATOM 2805 O O . TYR A 1 361 ? 35.001 -2.681 -35.808 1.00 75.94 361 TYR A O 1
ATOM 2813 N N . LEU A 1 362 ? 34.690 -2.967 -33.602 1.00 76.50 362 LEU A N 1
ATOM 2814 C CA . LEU A 1 362 ? 36.111 -3.045 -33.251 1.00 76.50 362 LEU A CA 1
ATOM 2815 C C . LEU A 1 362 ? 36.824 -4.181 -33.993 1.00 76.50 362 LEU A C 1
ATOM 2817 O O . LEU A 1 362 ? 37.916 -3.975 -34.508 1.00 76.50 362 LEU A O 1
ATOM 2821 N N . ILE A 1 363 ? 36.193 -5.352 -34.135 1.00 79.88 363 ILE A N 1
ATOM 2822 C CA . ILE A 1 363 ? 36.735 -6.457 -34.945 1.00 79.88 363 ILE A CA 1
ATOM 2823 C C . ILE A 1 363 ? 36.862 -6.055 -36.423 1.00 79.88 363 ILE A C 1
ATOM 2825 O O . ILE A 1 363 ? 37.828 -6.439 -37.082 1.00 79.88 363 ILE A O 1
ATOM 2829 N N . CYS A 1 364 ? 35.898 -5.305 -36.966 1.00 75.12 364 CYS A N 1
ATOM 2830 C CA . CYS A 1 364 ? 35.951 -4.818 -38.345 1.00 75.12 364 CYS A CA 1
ATOM 2831 C C . CYS A 1 364 ? 37.113 -3.836 -38.543 1.00 75.12 364 CYS A C 1
ATOM 2833 O O . CYS A 1 364 ? 37.889 -3.996 -39.483 1.00 75.12 364 CYS A O 1
ATOM 2835 N N . VAL A 1 365 ? 37.271 -2.884 -37.618 1.00 74.75 365 VAL A N 1
ATOM 2836 C CA . VAL A 1 365 ? 38.391 -1.932 -37.605 1.00 74.75 365 VAL A CA 1
ATOM 2837 C C . VAL A 1 365 ? 39.724 -2.667 -37.475 1.00 74.75 365 VAL A C 1
ATOM 2839 O O . VAL A 1 365 ? 40.627 -2.422 -38.267 1.00 74.75 365 VAL A O 1
ATOM 2842 N N . TRP A 1 366 ? 39.835 -3.616 -36.542 1.00 77.62 366 TRP A N 1
ATOM 2843 C CA . TRP A 1 366 ? 41.063 -4.378 -36.309 1.00 77.62 366 TRP A CA 1
ATOM 2844 C C . TRP A 1 366 ? 41.490 -5.191 -37.530 1.00 77.62 366 TRP A C 1
ATOM 2846 O O . TRP A 1 366 ? 42.666 -5.203 -37.864 1.00 77.62 366 TRP A O 1
ATOM 2856 N N . LYS A 1 367 ? 40.553 -5.824 -38.249 1.00 76.50 367 LYS A N 1
ATOM 2857 C CA . LYS A 1 367 ? 40.880 -6.552 -39.488 1.00 76.50 367 LYS A CA 1
ATOM 2858 C C . LYS A 1 367 ? 41.486 -5.645 -40.553 1.00 76.50 367 LYS A C 1
ATOM 2860 O O . LYS A 1 367 ? 42.423 -6.046 -41.234 1.00 76.50 367 LYS A O 1
ATOM 2865 N N . VAL A 1 368 ? 40.946 -4.438 -40.681 1.00 71.94 368 VAL A N 1
ATOM 2866 C CA . VAL A 1 368 ? 41.394 -3.444 -41.658 1.00 71.94 368 VAL A CA 1
ATOM 2867 C C . VAL A 1 368 ? 42.734 -2.834 -41.236 1.00 71.94 368 VAL A C 1
ATOM 2869 O O . VAL A 1 368 ? 43.633 -2.714 -42.053 1.00 71.94 368 VAL A O 1
ATOM 2872 N N . GLN A 1 369 ? 42.919 -2.540 -39.950 1.00 72.81 369 GLN A N 1
ATOM 2873 C CA . GLN A 1 369 ? 44.156 -1.979 -39.393 1.00 72.81 369 GLN A CA 1
ATOM 2874 C C . GLN A 1 369 ? 45.201 -3.032 -38.986 1.00 72.81 369 GLN A C 1
ATOM 2876 O O . GLN A 1 369 ? 46.208 -2.679 -38.373 1.00 72.81 369 GLN A O 1
ATOM 2881 N N . SER A 1 370 ? 44.966 -4.316 -39.271 1.00 79.44 370 SER A N 1
ATOM 2882 C CA . SER A 1 370 ? 45.864 -5.382 -38.824 1.00 79.44 370 SER A CA 1
ATOM 2883 C C . SER A 1 370 ? 47.255 -5.223 -39.457 1.00 79.44 370 SER A C 1
ATOM 2885 O O . SER A 1 370 ? 47.345 -4.857 -40.634 1.00 79.44 370 SER A O 1
ATOM 2887 N N . PRO A 1 371 ? 48.342 -5.506 -38.711 1.00 73.56 371 PRO A N 1
ATOM 2888 C CA . PRO A 1 371 ? 49.705 -5.453 -39.244 1.00 73.56 371 PRO A CA 1
ATOM 2889 C C . PRO A 1 371 ? 49.847 -6.280 -40.526 1.00 73.56 371 PRO A C 1
ATOM 2891 O O . PRO A 1 371 ? 50.407 -5.806 -41.508 1.00 73.56 371 PRO A O 1
ATOM 2894 N N . ASP A 1 372 ? 49.211 -7.453 -40.559 1.00 78.88 372 ASP A N 1
ATOM 2895 C CA . ASP A 1 372 ? 49.209 -8.363 -41.706 1.00 78.88 372 ASP A CA 1
ATOM 2896 C C . ASP A 1 372 ? 48.611 -7.724 -42.970 1.00 78.88 372 ASP A C 1
ATOM 2898 O O . ASP A 1 372 ? 49.112 -7.928 -44.077 1.00 78.88 372 ASP A O 1
ATOM 2902 N N . ALA A 1 373 ? 47.546 -6.925 -42.828 1.00 69.81 373 ALA A N 1
ATOM 2903 C CA . ALA A 1 373 ? 46.944 -6.204 -43.948 1.00 69.81 373 ALA A CA 1
ATOM 2904 C C . ALA A 1 373 ? 47.874 -5.098 -44.471 1.00 69.81 373 ALA A C 1
ATOM 2906 O O . ALA A 1 373 ? 47.973 -4.894 -45.684 1.00 69.81 373 ALA A O 1
ATOM 2907 N N . PHE A 1 374 ? 48.587 -4.418 -43.569 1.00 73.44 374 PHE A N 1
ATOM 2908 C CA . PHE A 1 374 ? 49.573 -3.398 -43.921 1.00 73.44 374 PHE A CA 1
ATOM 2909 C C . PHE A 1 374 ? 50.799 -4.007 -44.617 1.00 73.44 374 PHE A C 1
ATOM 2911 O O . PHE A 1 374 ? 51.247 -3.504 -45.651 1.00 73.44 374 PHE A O 1
ATOM 2918 N N . ASP A 1 375 ? 51.295 -5.139 -44.119 1.00 79.38 375 ASP A N 1
ATOM 2919 C CA . ASP A 1 375 ? 52.410 -5.875 -44.710 1.00 79.38 375 ASP A CA 1
ATOM 2920 C C . ASP A 1 375 ? 52.054 -6.446 -46.088 1.00 79.38 375 ASP A C 1
ATOM 2922 O O . ASP A 1 375 ? 52.854 -6.349 -47.023 1.00 79.38 375 ASP A O 1
ATOM 2926 N N . ALA A 1 376 ? 50.830 -6.955 -46.267 1.00 76.44 376 ALA A N 1
ATOM 2927 C CA . ALA A 1 376 ? 50.332 -7.417 -47.562 1.00 76.44 376 ALA A CA 1
ATOM 2928 C C . ALA A 1 376 ? 50.240 -6.281 -48.600 1.00 76.44 376 ALA A C 1
ATOM 2930 O O . ALA A 1 376 ? 50.642 -6.462 -49.753 1.00 76.44 376 ALA A O 1
ATOM 2931 N N . LEU A 1 377 ? 49.769 -5.096 -48.195 1.00 73.06 377 LEU A N 1
ATOM 2932 C CA . LEU A 1 377 ? 49.739 -3.892 -49.036 1.00 73.06 377 LEU A CA 1
ATOM 2933 C C . LEU A 1 377 ? 51.151 -3.422 -49.413 1.00 73.06 377 LEU A C 1
ATOM 2935 O O . LEU A 1 377 ? 51.418 -3.162 -50.587 1.00 73.06 377 LEU A O 1
ATOM 2939 N N . ASN A 1 378 ? 52.078 -3.387 -48.454 1.00 78.25 378 ASN A N 1
ATOM 2940 C CA . ASN A 1 378 ? 53.479 -3.034 -48.702 1.00 78.25 378 ASN A CA 1
ATOM 2941 C C . ASN A 1 378 ? 54.191 -4.045 -49.612 1.00 78.25 378 ASN A C 1
ATOM 2943 O O . ASN A 1 378 ? 55.052 -3.666 -50.411 1.00 78.25 378 ASN A O 1
ATOM 2947 N N . ALA A 1 379 ? 53.849 -5.331 -49.508 1.00 77.19 379 ALA A N 1
ATOM 2948 C CA . ALA A 1 379 ? 54.365 -6.376 -50.385 1.00 77.19 379 ALA A CA 1
ATOM 2949 C C . ALA A 1 379 ? 53.801 -6.266 -51.814 1.00 77.19 379 ALA A C 1
ATOM 2951 O O . ALA A 1 379 ? 54.536 -6.490 -52.776 1.00 77.19 379 ALA A O 1
ATOM 2952 N N . ALA A 1 380 ? 52.525 -5.898 -51.970 1.00 75.44 380 ALA A N 1
ATOM 2953 C CA . ALA A 1 380 ? 51.895 -5.680 -53.273 1.00 75.44 380 ALA A CA 1
ATOM 2954 C C . ALA A 1 380 ? 52.410 -4.406 -53.967 1.00 75.44 380 ALA A C 1
ATOM 2956 O O . ALA A 1 380 ? 52.759 -4.451 -55.146 1.00 75.44 380 ALA A O 1
ATOM 2957 N N . GLY A 1 381 ? 52.547 -3.296 -53.232 1.00 77.25 381 GLY A N 1
ATOM 2958 C CA . GLY A 1 381 ? 53.103 -2.041 -53.753 1.00 77.25 381 GLY A CA 1
ATOM 2959 C C . GLY A 1 381 ? 54.553 -2.180 -54.225 1.00 77.25 381 GLY A C 1
ATOM 2960 O O . GLY A 1 381 ? 54.913 -1.663 -55.280 1.00 77.25 381 GLY A O 1
ATOM 2961 N N . ARG A 1 382 ? 55.374 -2.967 -53.512 1.00 67.12 382 ARG A N 1
ATOM 2962 C CA . ARG A 1 382 ? 56.743 -3.291 -53.951 1.00 67.12 382 ARG A CA 1
ATOM 2963 C C . ARG A 1 382 ? 56.797 -4.101 -55.249 1.00 67.12 382 ARG A C 1
ATOM 2965 O O . ARG A 1 382 ? 57.761 -3.951 -55.988 1.00 67.12 382 ARG A O 1
ATOM 2972 N N . ARG A 1 383 ? 55.790 -4.930 -55.555 1.00 65.06 383 ARG A N 1
ATOM 2973 C CA . ARG A 1 383 ? 55.735 -5.672 -56.830 1.00 65.06 383 ARG A CA 1
ATOM 2974 C C . ARG A 1 383 ? 55.325 -4.794 -58.010 1.00 65.06 383 ARG A C 1
ATOM 2976 O O . ARG A 1 383 ? 55.868 -4.984 -59.086 1.00 65.06 383 ARG A O 1
ATOM 2983 N N . GLY A 1 384 ? 54.421 -3.834 -57.811 1.00 62.94 384 GLY A N 1
ATOM 2984 C CA . GLY A 1 384 ? 53.978 -2.923 -58.877 1.00 62.94 384 GLY A CA 1
ATOM 2985 C C . GLY A 1 384 ? 55.017 -1.878 -59.305 1.00 62.94 384 GLY A C 1
ATOM 2986 O O . GLY A 1 384 ? 54.878 -1.296 -60.369 1.00 62.94 384 GLY A O 1
ATOM 2987 N N . LEU A 1 385 ? 56.056 -1.646 -58.496 1.00 52.22 385 LEU A N 1
ATOM 2988 C CA . LEU A 1 385 ? 57.202 -0.786 -58.837 1.00 52.22 385 LEU A CA 1
ATOM 2989 C C . LEU A 1 385 ? 58.328 -1.531 -59.578 1.00 52.22 385 LEU A C 1
ATOM 2991 O O . LEU A 1 385 ? 59.280 -0.898 -60.025 1.00 52.22 385 LEU A O 1
ATOM 2995 N N . LEU A 1 386 ? 58.251 -2.863 -59.665 1.00 51.06 386 LEU A N 1
ATOM 2996 C CA . LEU A 1 386 ? 59.254 -3.728 -60.305 1.00 51.06 386 LEU A CA 1
ATOM 2997 C C . LEU A 1 386 ? 58.796 -4.274 -61.671 1.00 51.06 386 LEU A C 1
ATOM 2999 O O . LEU A 1 386 ? 59.486 -5.105 -62.260 1.00 51.06 386 LEU A O 1
ATOM 3003 N N . THR A 1 387 ? 57.649 -3.809 -62.160 1.00 47.72 387 THR A N 1
ATOM 3004 C CA . THR A 1 387 ? 57.119 -4.021 -63.516 1.00 47.72 387 THR A CA 1
ATOM 3005 C C . THR A 1 387 ? 57.031 -2.682 -64.212 1.00 47.72 387 THR A C 1
ATOM 3007 O O . THR A 1 387 ? 57.425 -2.612 -65.394 1.00 47.72 387 THR A O 1
#

Solvent-accessible surface area (backbone atoms only — not comparable to full-atom values): 21034 Å² total; per-residue (Å²): 134,60,76,67,59,57,54,49,50,55,52,52,52,54,49,51,52,50,49,54,59,63,51,53,70,64,58,72,76,69,74,74,77,49,74,66,54,53,52,49,50,54,54,48,51,59,52,60,73,66,61,54,58,92,86,53,38,53,41,80,68,44,49,69,72,56,40,52,52,47,54,60,49,61,46,72,54,97,54,50,47,76,71,73,25,20,46,31,42,34,53,34,35,30,42,67,56,81,78,82,69,93,82,82,63,92,78,67,63,86,69,65,47,92,93,51,80,74,81,54,71,72,34,61,30,45,38,41,33,42,36,44,64,42,84,45,91,49,90,55,34,29,40,32,38,41,37,39,37,42,37,35,99,90,45,76,50,66,26,37,33,39,30,42,33,33,50,87,36,15,29,31,45,30,28,34,23,66,51,71,23,61,53,53,58,54,52,31,36,20,51,36,91,43,60,68,56,24,55,51,45,47,53,51,48,53,66,71,37,70,83,49,61,86,80,40,42,51,66,92,71,42,69,80,56,64,40,29,45,33,39,30,26,33,34,67,44,100,89,41,41,31,29,49,52,45,32,39,17,82,77,66,32,36,37,38,33,44,50,90,97,55,55,32,42,27,50,42,45,66,61,51,51,52,52,51,51,51,52,51,53,52,51,52,52,52,50,52,52,48,53,49,50,52,51,51,47,62,67,69,47,77,46,76,73,57,55,65,65,63,43,71,62,60,55,50,49,50,52,51,51,50,50,50,54,32,51,52,36,40,51,48,16,69,74,62,40,77,80,29,46,62,50,29,53,50,35,51,52,50,47,54,53,50,50,55,52,49,54,53,48,51,53,53,51,45,61,67,69,28,68,68,49,53,51,51,50,56,54,50,56,58,53,69,75,76,109

Foldseek 3Di:
DDPVVVVVVVVVVVVVVVCVVVVVVPPVQPDDPDPVNVVVLVVLLVVLVPDAQPPQAVLVQAPPVLNVVLVVQQDFDPFFDLFPAFKWKAKKFKAFDDGPDPPDDPPLPQDQPPPADDDDHRWMWMKIWGWDWDQFPPNQKTWIWTKMWTDTDPDTDIWIKTWMAGSRRQKIKIKTFNFFAPVRLSNRLSNDPDRVSNVVSSVRCCVPCVPVNSVHDYPVRGDRYFMKIKIWGWGDDPVAIWIFIWIATPSNSMIIGGPPPITTGTHHPVVVLVVVVVVLVVLVVVLVVVLVVLVVLLVVPPDLVSLPVCPPVVLVVVLVVLVVLLVVLVVVCVVVDDSSVSVNVSSVVSNVSSVVSVVVSVVVNCVCVPPVVVVVVVVVVVVVVVD

Secondary structure (DSSP, 8-state):
--HHHHHHHHHHHHHHHHHHHHHHHHHSSSS---HHHHHHHHHHHHHHHT--HHHH-SGGGS-HHHHHHHHHHTSPPSS--S---EEEEEEEEEEE---S-SSS-TT--S-PPTT---PPTT-EEEEEEEEEEEE-SSTTEEEEEEEEEEEETTEEEEEEEEEEEETTTTEEEEEEESS-BHHHHHHHHHT-SSHHHHHHHHHHHHHHHTTTG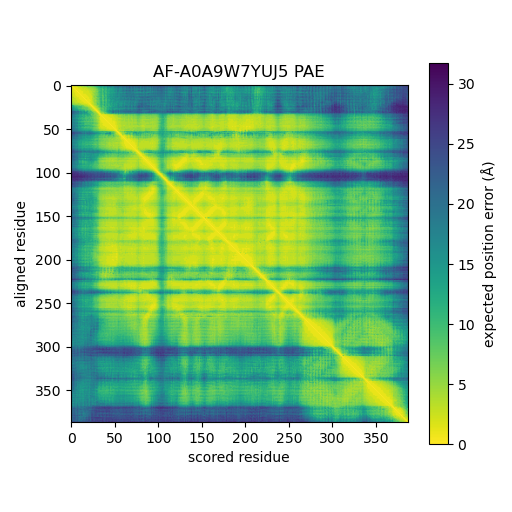GGSBPTTTS-----EEEEEEEEEETTEEEEEEEEEETTTTEEEEPPTT--EEEEEHHHHHHHHHHHHHHHHHHHHHHHHHHHHHHHH--SHHHHTTS-HHHHHHHHHHHHHHHHHHHHHHHHSGGGGHHHHHHHHHHHHHHHHHHHHHHHHHHHHS-HHHHHHHHHHHHHHT--

Mean predicted aligned error: 10.35 Å

Sequence (387 aa):
MDRRVLTLGCALALFGLWLLVSAGDNWLDRSHSSPERRAFEHRWWNAFRRMSYAHNSTFTLLPDNVQQSAAALLKPGSEFHDSIAGLYHGQWNAVHFTPHHNDTIGQWNTTLPEGYERPANASTGDLEMTLDAEPSIDDSVSLISGDVHLRSGGFNTRLILQGLHWHTNGTAVLHAVPELSAQTTVDVVRAMSTSRAFDQARGIYDETLGGRLLSYTRPEEALDGCSYHIYMHFGSAPSGVQAQALTVSSNCNVLLATPSGQHVSGVSHARYRQKTTRYFRTGLALMLAQAALLFLQMRATTTHAAMSMVSHHTLAMLAVLYTYIFIMHSIACLAFGGIYLIFGFATIAAYLLSMSLYLKYLICVWKVQSPDAFDALNAAGRRGLLT